Protein 6Y1H (pdb70)

Structure (mmCIF, N/CA/C/O backbone):
data_6Y1H
#
_entry.id   6Y1H
#
loop_
_atom_site.group_PDB
_atom_site.id
_atom_site.type_symbol
_atom_site.label_atom_id
_atom_site.label_alt_id
_atom_site.label_comp_id
_atom_site.label_asym_id
_atom_site.label_entity_id
_atom_site.label_seq_id
_atom_site.pdbx_PDB_ins_code
_atom_site.Cartn_x
_atom_site.Cartn_y
_atom_site.Cartn_z
_atom_site.occupancy
_atom_site.B_iso_or_equiv
_atom_site.auth_seq_id
_atom_site.auth_comp_id
_atom_site.auth_asym_id
_atom_site.auth_atom_id
_atom_site.pdbx_PDB_model_num
ATOM 1 N N . ASN A 1 1 ? 5.679 18.258 11.938 1.00 0.00 1 ASN A N 1
ATOM 2 C CA . ASN A 1 1 ? 5.909 19.644 11.440 1.00 0.00 1 ASN A CA 1
ATOM 3 C C . ASN A 1 1 ? 6.565 19.584 10.063 1.00 0.00 1 ASN A C 1
ATOM 4 O O . ASN A 1 1 ? 7.287 20.499 9.668 1.00 0.00 1 ASN A O 1
ATOM 17 N N . LEU A 1 2 ? 6.309 18.499 9.337 1.00 0.00 2 LEU A N 1
ATOM 18 C CA . LEU A 1 2 ? 6.880 18.328 8.006 1.00 0.00 2 LEU A CA 1
ATOM 19 C C . LEU A 1 2 ? 5.796 18.471 6.940 1.00 0.00 2 LEU A C 1
ATOM 20 O O . LEU A 1 2 ? 4.785 17.769 6.972 1.00 0.00 2 LEU A O 1
ATOM 36 N N . THR A 1 3 ? 6.013 19.387 6.001 1.00 0.00 3 THR A N 1
ATOM 37 C CA . THR A 1 3 ? 5.045 19.614 4.933 1.00 0.00 3 THR A CA 1
ATOM 38 C C . THR A 1 3 ? 5.729 19.556 3.571 1.00 0.00 3 THR A C 1
ATOM 39 O O . THR A 1 3 ? 6.944 19.729 3.468 1.00 0.00 3 THR A O 1
ATOM 50 N N . LYS A 1 4 ? 4.943 19.310 2.526 1.00 0.00 4 LYS A N 1
ATOM 51 C CA . LYS A 1 4 ? 5.488 19.230 1.175 1.00 0.00 4 LYS A CA 1
ATOM 52 C C . LYS A 1 4 ? 4.613 20.005 0.191 1.00 0.00 4 LYS A C 1
ATOM 53 O O . LYS A 1 4 ? 3.419 19.735 0.060 1.00 0.00 4 LYS A O 1
ATOM 72 N N . GLN A 1 5 ? 5.219 20.968 -0.501 1.00 0.00 5 GLN A N 1
ATOM 73 C CA . GLN A 1 5 ? 4.487 21.777 -1.475 1.00 0.00 5 GLN A CA 1
ATOM 74 C C . GLN A 1 5 ? 4.958 21.489 -2.905 1.00 0.00 5 GLN A C 1
ATOM 75 O O . GLN A 1 5 ? 4.351 21.954 -3.871 1.00 0.00 5 GLN A O 1
ATOM 89 N N . LYS A 1 6 ? 6.049 20.733 -3.033 1.00 0.00 6 LYS A N 1
ATOM 90 C CA . LYS A 1 6 ? 6.596 20.407 -4.349 1.00 0.00 6 LYS A CA 1
ATOM 91 C C . LYS A 1 6 ? 5.756 19.336 -5.040 1.00 0.00 6 LYS A C 1
ATOM 92 O O . LYS A 1 6 ? 4.906 18.701 -4.416 1.00 0.00 6 LYS A O 1
ATOM 111 N N . GLU A 1 7 ? 6.003 19.141 -6.334 1.00 0.00 7 GLU A N 1
ATOM 112 C CA . GLU A 1 7 ? 5.265 18.143 -7.104 1.00 0.00 7 GLU A CA 1
ATOM 113 C C . GLU A 1 7 ? 6.170 17.491 -8.151 1.00 0.00 7 GLU A C 1
ATOM 114 O O . GLU A 1 7 ? 7.213 18.039 -8.508 1.00 0.00 7 GLU A O 1
ATOM 126 N N . ALA A 1 8 ? 5.763 16.319 -8.636 1.00 0.00 8 ALA A N 1
ATOM 127 C CA . ALA A 1 8 ? 6.549 15.603 -9.639 1.00 0.00 8 ALA A CA 1
ATOM 128 C C . ALA A 1 8 ? 5.634 14.949 -10.673 1.00 0.00 8 ALA A C 1
ATOM 129 O O . ALA A 1 8 ? 4.516 14.542 -10.359 1.00 0.00 8 ALA A O 1
ATOM 136 N N . VAL A 1 9 ? 6.116 14.862 -11.910 1.00 0.00 9 VAL A N 1
ATOM 137 C CA . VAL A 1 9 ? 5.333 14.266 -12.989 1.00 0.00 9 VAL A CA 1
ATOM 138 C C . VAL A 1 9 ? 5.028 12.793 -12.716 1.00 0.00 9 VAL A C 1
ATOM 139 O O . VAL A 1 9 ? 3.896 12.345 -12.901 1.00 0.00 9 VAL A O 1
ATOM 152 N N . ASN A 1 10 ? 6.040 12.038 -12.291 1.00 0.00 10 ASN A N 1
ATOM 153 C CA . ASN A 1 10 ? 5.848 10.613 -12.019 1.00 0.00 10 ASN A CA 1
ATOM 154 C C . ASN A 1 10 ? 5.753 10.334 -10.532 1.00 0.00 10 ASN A C 1
ATOM 155 O O . ASN A 1 10 ? 4.683 10.028 -10.008 1.00 0.00 10 ASN A O 1
ATOM 166 N N . ASP A 1 11 ? 6.877 10.435 -9.871 1.00 0.00 11 ASP A N 1
ATOM 167 C CA . ASP A 1 11 ? 6.942 10.184 -8.433 1.00 0.00 11 ASP A CA 1
ATOM 168 C C . ASP A 1 11 ? 8.104 10.919 -7.797 1.00 0.00 11 ASP A C 1
ATOM 169 O O . ASP A 1 11 ? 8.887 11.586 -8.472 1.00 0.00 11 ASP A O 1
ATOM 178 N N . LYS A 1 12 ? 8.192 10.803 -6.483 1.00 0.00 12 LYS A N 1
ATOM 179 C CA . LYS A 1 12 ? 9.237 11.464 -5.733 1.00 0.00 12 LYS A CA 1
ATOM 180 C C . LYS A 1 12 ? 10.205 10.457 -5.114 1.00 0.00 12 LYS A C 1
ATOM 181 O O . LYS A 1 12 ? 11.377 10.766 -4.899 1.00 0.00 12 LYS A O 1
ATOM 200 N N . GLY A 1 13 ? 9.711 9.257 -4.824 1.00 0.00 13 GLY A N 1
ATOM 201 C CA . GLY A 1 13 ? 10.556 8.227 -4.225 1.00 0.00 13 GLY A CA 1
ATOM 202 C C . GLY A 1 13 ? 9.847 7.532 -3.073 1.00 0.00 13 GLY A C 1
ATOM 203 O O . GLY A 1 13 ? 8.682 7.183 -3.173 1.00 0.00 13 GLY A O 1
ATOM 207 N N . LYS A 1 14 ? 10.569 7.322 -1.982 1.00 0.00 14 LYS A N 1
ATOM 208 C CA . LYS A 1 14 ? 9.999 6.648 -0.822 1.00 0.00 14 LYS A CA 1
ATOM 209 C C . LYS A 1 14 ? 8.762 7.378 -0.301 1.00 0.00 14 LYS A C 1
ATOM 210 O O . LYS A 1 14 ? 7.912 6.775 0.351 1.00 0.00 14 LYS A O 1
ATOM 229 N N . ALA A 1 15 ? 8.659 8.668 -0.589 1.00 0.00 15 ALA A N 1
ATOM 230 C CA . ALA A 1 15 ? 7.504 9.436 -0.132 1.00 0.00 15 ALA A CA 1
ATOM 231 C C . ALA A 1 15 ? 6.282 9.125 -0.995 1.00 0.00 15 ALA A C 1
ATOM 232 O O . ALA A 1 15 ? 5.292 8.607 -0.519 1.00 0.00 15 ALA A O 1
ATOM 239 N N . ALA A 1 16 ? 6.376 9.437 -2.267 1.00 0.00 16 ALA A N 1
ATOM 240 C CA . ALA A 1 16 ? 5.281 9.180 -3.197 1.00 0.00 16 ALA A CA 1
ATOM 241 C C . ALA A 1 16 ? 4.994 7.692 -3.286 1.00 0.00 16 ALA A C 1
ATOM 242 O O . ALA A 1 16 ? 3.847 7.284 -3.369 1.00 0.00 16 ALA A O 1
ATOM 249 N N . VAL A 1 17 ? 6.053 6.895 -3.278 1.00 0.00 17 VAL A N 1
ATOM 250 C CA . VAL A 1 17 ? 5.872 5.449 -3.367 1.00 0.00 17 VAL A CA 1
ATOM 251 C C . VAL A 1 17 ? 5.038 4.966 -2.196 1.00 0.00 17 VAL A C 1
ATOM 252 O O . VAL A 1 17 ? 4.006 4.332 -2.372 1.00 0.00 17 VAL A O 1
ATOM 265 N N . VAL A 1 18 ? 5.499 5.252 -0.999 1.00 0.00 18 VAL A N 1
ATOM 266 C CA . VAL A 1 18 ? 4.788 4.824 0.187 1.00 0.00 18 VAL A CA 1
ATOM 267 C C . VAL A 1 18 ? 3.403 5.416 0.183 1.00 0.00 18 VAL A C 1
ATOM 268 O O . VAL A 1 18 ? 2.436 4.775 0.570 1.00 0.00 18 VAL A O 1
ATOM 281 N N . LYS A 1 19 ? 3.333 6.655 -0.235 1.00 0.00 19 LYS A N 1
ATOM 282 C CA . LYS A 1 19 ? 2.076 7.370 -0.276 1.00 0.00 19 LYS A CA 1
ATOM 283 C C . LYS A 1 19 ? 1.095 6.691 -1.216 1.00 0.00 19 LYS A C 1
ATOM 284 O O . LYS A 1 19 ? -0.090 6.597 -0.904 1.00 0.00 19 LYS A O 1
ATOM 303 N N . VAL A 1 20 ? 1.568 6.200 -2.363 1.00 0.00 20 VAL A N 1
ATOM 304 C CA . VAL A 1 20 ? 0.657 5.530 -3.269 1.00 0.00 20 VAL A CA 1
ATOM 305 C C . VAL A 1 20 ? 0.293 4.179 -2.718 1.00 0.00 20 VAL A C 1
ATOM 306 O O . VAL A 1 20 ? -0.812 3.718 -2.913 1.00 0.00 20 VAL A O 1
ATOM 319 N N . VAL A 1 21 ? 1.214 3.545 -2.004 1.00 0.00 21 VAL A N 1
ATOM 320 C CA . VAL A 1 21 ? 0.906 2.253 -1.425 1.00 0.00 21 VAL A CA 1
ATOM 321 C C . VAL A 1 21 ? -0.197 2.443 -0.370 1.00 0.00 21 VAL A C 1
ATOM 322 O O . VAL A 1 21 ? -1.208 1.753 -0.392 1.00 0.00 21 VAL A O 1
ATOM 335 N N . GLU A 1 22 ? 0.021 3.404 0.545 1.00 0.00 22 GLU A N 1
ATOM 336 C CA . GLU A 1 22 ? -0.959 3.700 1.613 1.00 0.00 22 GLU A CA 1
ATOM 337 C C . GLU A 1 22 ? -2.272 4.143 1.022 1.00 0.00 22 GLU A C 1
ATOM 338 O O . GLU A 1 22 ? -3.320 3.659 1.421 1.00 0.00 22 GLU A O 1
ATOM 350 N N . SER A 1 23 ? -2.231 5.094 0.106 1.00 0.00 23 SER A N 1
ATOM 351 C CA . SER A 1 23 ? -3.456 5.591 -0.469 1.00 0.00 23 SER A CA 1
ATOM 352 C C . SER A 1 23 ? -4.174 4.518 -1.289 1.00 0.00 23 SER A C 1
ATOM 353 O O . SER A 1 23 ? -5.397 4.376 -1.215 1.00 0.00 23 SER A O 1
ATOM 361 N N . GLN A 1 24 ? -3.404 3.766 -2.065 1.00 0.00 24 GLN A N 1
ATOM 362 C CA . GLN A 1 24 ? -3.960 2.704 -2.898 1.00 0.00 24 GLN A CA 1
ATOM 363 C C . GLN A 1 24 ? -4.623 1.654 -2.040 1.00 0.00 24 GLN A C 1
ATOM 364 O O . GLN A 1 24 ? -5.732 1.197 -2.320 1.00 0.00 24 GLN A O 1
ATOM 378 N N . ALA A 1 25 ? -3.933 1.295 -0.988 1.00 0.00 25 ALA A N 1
ATOM 379 C CA . ALA A 1 25 ? -4.432 0.315 -0.055 1.00 0.00 25 ALA A CA 1
ATOM 380 C C . ALA A 1 25 ? -5.610 0.858 0.717 1.00 0.00 25 ALA A C 1
ATOM 381 O O . ALA A 1 25 ? -6.576 0.172 0.955 1.00 0.00 25 ALA A O 1
ATOM 388 N N . GLU A 1 26 ? -5.487 2.088 1.120 1.00 0.00 26 GLU A N 1
ATOM 389 C CA . GLU A 1 26 ? -6.545 2.710 1.877 1.00 0.00 26 GLU A CA 1
ATOM 390 C C . GLU A 1 26 ? -7.851 2.377 1.208 1.00 0.00 26 GLU A C 1
ATOM 391 O O . GLU A 1 26 ? -8.834 2.039 1.868 1.00 0.00 26 GLU A O 1
ATOM 403 N N . LEU A 1 27 ? -7.859 2.436 -0.113 1.00 0.00 27 LEU A N 1
ATOM 404 C CA . LEU A 1 27 ? -9.054 2.089 -0.824 1.00 0.00 27 LEU A CA 1
ATOM 405 C C . LEU A 1 27 ? -9.301 0.660 -0.746 1.00 0.00 27 LEU A C 1
ATOM 406 O O . LEU A 1 27 ? -10.428 0.276 -0.710 1.00 0.00 27 LEU A O 1
ATOM 422 N N . TYR A 1 28 ? -8.268 -0.152 -0.756 1.00 0.00 28 TYR A N 1
ATOM 423 C CA . TYR A 1 28 ? -8.525 -1.544 -0.699 1.00 0.00 28 TYR A CA 1
ATOM 424 C C . TYR A 1 28 ? -9.669 -1.759 0.300 1.00 0.00 28 TYR A C 1
ATOM 425 O O . TYR A 1 28 ? -10.723 -2.157 -0.081 1.00 0.00 28 TYR A O 1
ATOM 443 N N . SER A 1 29 ? -9.524 -1.302 1.527 1.00 0.00 29 SER A N 1
ATOM 444 C CA . SER A 1 29 ? -10.646 -1.367 2.483 1.00 0.00 29 SER A CA 1
ATOM 445 C C . SER A 1 29 ? -11.894 -0.688 1.929 1.00 0.00 29 SER A C 1
ATOM 446 O O . SER A 1 29 ? -12.986 -1.235 2.037 1.00 0.00 29 SER A O 1
ATOM 454 N N . LEU A 1 30 ? -11.746 0.486 1.323 1.00 0.00 30 LEU A N 1
ATOM 455 C CA . LEU A 1 30 ? -12.913 1.149 0.762 1.00 0.00 30 LEU A CA 1
ATOM 456 C C . LEU A 1 30 ? -13.581 0.191 -0.209 1.00 0.00 30 LEU A C 1
ATOM 457 O O . LEU A 1 30 ? -14.664 -0.328 0.061 1.00 0.00 30 LEU A O 1
ATOM 473 N N . GLU A 1 31 ? -12.910 -0.076 -1.317 1.00 0.00 31 GLU A N 1
ATOM 474 C CA . GLU A 1 31 ? -13.428 -1.011 -2.286 1.00 0.00 31 GLU A CA 1
ATOM 475 C C . GLU A 1 31 ? -13.619 -2.392 -1.581 1.00 0.00 31 GLU A C 1
ATOM 476 O O . GLU A 1 31 ? -14.658 -2.613 -0.979 1.00 0.00 31 GLU A O 1
ATOM 488 N N . LYS A 1 32 ? -12.549 -3.237 -1.600 1.00 0.00 32 LYS A N 1
ATOM 489 C CA . LYS A 1 32 ? -12.494 -4.551 -0.851 1.00 0.00 32 LYS A CA 1
ATOM 490 C C . LYS A 1 32 ? -13.658 -4.688 0.128 1.00 0.00 32 LYS A C 1
ATOM 491 O O . LYS A 1 32 ? -14.427 -5.648 0.086 1.00 0.00 32 LYS A O 1
ATOM 510 N N . ASN A 1 33 ? -13.727 -3.675 1.036 1.00 0.00 33 ASN A N 1
ATOM 511 C CA . ASN A 1 33 ? -14.748 -3.578 2.096 1.00 0.00 33 ASN A CA 1
ATOM 512 C C . ASN A 1 33 ? -14.429 -4.478 3.289 1.00 0.00 33 ASN A C 1
ATOM 513 O O . ASN A 1 33 ? -15.334 -4.892 4.015 1.00 0.00 33 ASN A O 1
ATOM 524 N N . GLU A 1 34 ? -13.142 -4.783 3.505 1.00 0.00 34 GLU A N 1
ATOM 525 C CA . GLU A 1 34 ? -12.765 -5.634 4.628 1.00 0.00 34 GLU A CA 1
ATOM 526 C C . GLU A 1 34 ? -11.697 -4.961 5.495 1.00 0.00 34 GLU A C 1
ATOM 527 O O . GLU A 1 34 ? -12.012 -4.360 6.522 1.00 0.00 34 GLU A O 1
ATOM 539 N N . ASP A 1 35 ? -10.435 -5.074 5.075 1.00 0.00 35 ASP A N 1
ATOM 540 C CA . ASP A 1 35 ? -9.326 -4.483 5.824 1.00 0.00 35 ASP A CA 1
ATOM 541 C C . ASP A 1 35 ? -7.997 -4.668 5.054 1.00 0.00 35 ASP A C 1
ATOM 542 O O . ASP A 1 35 ? -7.918 -4.272 3.894 1.00 0.00 35 ASP A O 1
ATOM 551 N N . ALA A 1 36 ? -6.965 -5.254 5.732 1.00 0.00 36 ALA A N 1
ATOM 552 C CA . ALA A 1 36 ? -5.609 -5.464 5.175 1.00 0.00 36 ALA A CA 1
ATOM 553 C C . ALA A 1 36 ? -5.282 -4.527 4.052 1.00 0.00 36 ALA A C 1
ATOM 554 O O . ALA A 1 36 ? -5.830 -3.462 3.977 1.00 0.00 36 ALA A O 1
ATOM 561 N N . SER A 1 37 ? -4.346 -4.936 3.186 1.00 0.00 37 SER A N 1
ATOM 562 C CA . SER A 1 37 ? -3.963 -4.118 2.077 1.00 0.00 37 SER A CA 1
ATOM 563 C C . SER A 1 37 ? -2.740 -4.659 1.382 1.00 0.00 37 SER A C 1
ATOM 564 O O . SER A 1 37 ? -2.859 -5.320 0.394 1.00 0.00 37 SER A O 1
ATOM 572 N N . LEU A 1 38 ? -1.577 -4.385 1.951 1.00 0.00 38 LEU A N 1
ATOM 573 C CA . LEU A 1 38 ? -0.329 -4.836 1.372 1.00 0.00 38 LEU A CA 1
ATOM 574 C C . LEU A 1 38 ? -0.437 -6.178 0.730 1.00 0.00 38 LEU A C 1
ATOM 575 O O . LEU A 1 38 ? -0.481 -6.277 -0.485 1.00 0.00 38 LEU A O 1
ATOM 591 N N . ARG A 1 39 ? -0.419 -7.201 1.536 1.00 0.00 39 ARG A N 1
ATOM 592 C CA . ARG A 1 39 ? -0.431 -8.543 1.019 1.00 0.00 39 ARG A CA 1
ATOM 593 C C . ARG A 1 39 ? -1.458 -8.699 -0.056 1.00 0.00 39 ARG A C 1
ATOM 594 O O . ARG A 1 39 ? -1.279 -9.511 -0.939 1.00 0.00 39 ARG A O 1
ATOM 615 N N . LYS A 1 40 ? -2.543 -7.958 0.030 1.00 0.00 40 LYS A N 1
ATOM 616 C CA . LYS A 1 40 ? -3.596 -8.064 -0.954 1.00 0.00 40 LYS A CA 1
ATOM 617 C C . LYS A 1 40 ? -3.293 -7.265 -2.242 1.00 0.00 40 LYS A C 1
ATOM 618 O O . LYS A 1 40 ? -3.381 -7.805 -3.321 1.00 0.00 40 LYS A O 1
ATOM 637 N N . LEU A 1 41 ? -2.949 -5.979 -2.128 1.00 0.00 41 LEU A N 1
ATOM 638 C CA . LEU A 1 41 ? -2.637 -5.209 -3.331 1.00 0.00 41 LEU A CA 1
ATOM 639 C C . LEU A 1 41 ? -1.560 -6.004 -4.034 1.00 0.00 41 LEU A C 1
ATOM 640 O O . LEU A 1 41 ? -1.595 -6.207 -5.242 1.00 0.00 41 LEU A O 1
ATOM 656 N N . GLN A 1 42 ? -0.644 -6.518 -3.212 1.00 0.00 42 GLN A N 1
ATOM 657 C CA . GLN A 1 42 ? 0.427 -7.387 -3.652 1.00 0.00 42 GLN A CA 1
ATOM 658 C C . GLN A 1 42 ? -0.164 -8.668 -4.170 1.00 0.00 42 GLN A C 1
ATOM 659 O O . GLN A 1 42 ? 0.320 -9.268 -5.126 1.00 0.00 42 GLN A O 1
ATOM 673 N N . ALA A 1 43 ? -1.196 -9.098 -3.483 1.00 0.00 43 ALA A N 1
ATOM 674 C CA . ALA A 1 43 ? -1.838 -10.340 -3.855 1.00 0.00 43 ALA A CA 1
ATOM 675 C C . ALA A 1 43 ? -2.238 -10.240 -5.313 1.00 0.00 43 ALA A C 1
ATOM 676 O O . ALA A 1 43 ? -1.982 -11.130 -6.123 1.00 0.00 43 ALA A O 1
ATOM 683 N 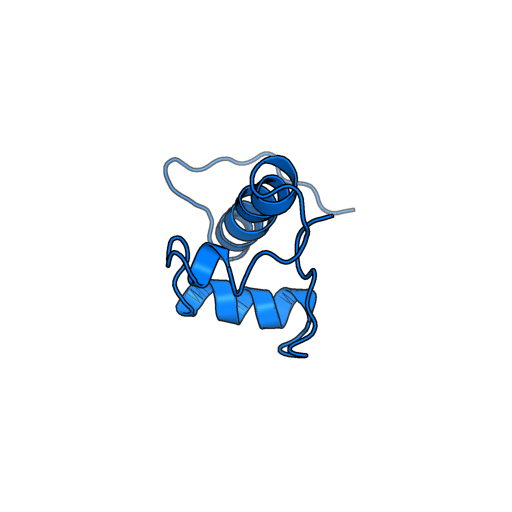N . ASP A 1 44 ? -2.815 -9.083 -5.631 1.00 0.00 44 ASP A N 1
ATOM 684 C CA . ASP A 1 44 ? -3.207 -8.747 -6.983 1.00 0.00 44 ASP A CA 1
ATOM 685 C C . ASP A 1 44 ? -1.959 -8.355 -7.753 1.00 0.00 44 ASP A C 1
ATOM 686 O O . ASP A 1 44 ? -1.904 -8.425 -8.981 1.00 0.00 44 ASP A O 1
ATOM 695 N N . GLY A 1 45 ? -0.939 -8.005 -6.982 1.00 0.00 45 GLY A N 1
ATOM 696 C CA . GLY A 1 45 ? 0.355 -7.667 -7.500 1.00 0.00 45 GLY A CA 1
ATOM 697 C C . GLY A 1 45 ? 0.517 -6.219 -7.931 1.00 0.00 45 GLY A C 1
ATOM 698 O O . GLY A 1 45 ? 1.594 -5.872 -8.415 1.00 0.00 45 GLY A O 1
ATOM 702 N N . ARG A 1 46 ? -0.499 -5.348 -7.738 1.00 0.00 46 ARG A N 1
ATOM 703 C CA . ARG A 1 46 ? -0.342 -3.928 -8.095 1.00 0.00 46 ARG A CA 1
ATOM 704 C C . ARG A 1 46 ? 1.039 -3.479 -7.707 1.00 0.00 46 ARG A C 1
ATOM 705 O O . ARG A 1 46 ? 1.873 -3.155 -8.551 1.00 0.00 46 ARG A O 1
ATOM 726 N N . ILE A 1 47 ? 1.289 -3.524 -6.402 1.00 0.00 47 ILE A N 1
ATOM 727 C CA . ILE A 1 47 ? 2.583 -3.187 -5.892 1.00 0.00 47 ILE A CA 1
ATOM 728 C C . ILE A 1 47 ? 3.295 -4.455 -5.570 1.00 0.00 47 ILE A C 1
ATOM 729 O O . ILE A 1 47 ? 2.875 -5.244 -4.726 1.00 0.00 47 ILE A O 1
ATOM 745 N N . THR A 1 48 ? 4.364 -4.672 -6.272 1.00 0.00 48 THR A N 1
ATOM 746 C CA . THR A 1 48 ? 5.122 -5.854 -6.074 1.00 0.00 48 THR A CA 1
ATOM 747 C C . THR A 1 48 ? 5.671 -5.828 -4.671 1.00 0.00 48 THR A C 1
ATOM 748 O O . THR A 1 48 ? 5.407 -4.892 -3.928 1.00 0.00 48 THR A O 1
ATOM 759 N N . GLU A 1 49 ? 6.407 -6.835 -4.290 1.00 0.00 49 GLU A N 1
ATOM 760 C CA . GLU A 1 49 ? 6.930 -6.871 -2.940 1.00 0.00 49 GLU A CA 1
ATOM 761 C C . GLU A 1 49 ? 8.141 -5.978 -2.799 1.00 0.00 49 GLU A C 1
ATOM 762 O O . GLU A 1 49 ? 8.740 -5.908 -1.744 1.00 0.00 49 GLU A O 1
ATOM 774 N N . GLU A 1 50 ? 8.513 -5.296 -3.855 1.00 0.00 50 GLU A N 1
ATOM 775 C CA . GLU A 1 50 ? 9.666 -4.428 -3.764 1.00 0.00 50 GLU A CA 1
ATOM 776 C C . GLU A 1 50 ? 9.356 -3.198 -2.909 1.00 0.00 50 GLU A C 1
ATOM 777 O O . GLU A 1 50 ? 10.077 -2.891 -1.953 1.00 0.00 50 GLU A O 1
ATOM 789 N N . GLN A 1 51 ? 8.265 -2.510 -3.232 1.00 0.00 51 GLN A N 1
ATOM 790 C CA . GLN A 1 51 ? 7.874 -1.350 -2.489 1.00 0.00 51 GLN A CA 1
ATOM 791 C C . GLN A 1 51 ? 6.996 -1.743 -1.350 1.00 0.00 51 GLN A C 1
ATOM 792 O O . GLN A 1 51 ? 7.051 -1.138 -0.289 1.00 0.00 51 GLN A O 1
ATOM 806 N N . ALA A 1 52 ? 6.156 -2.750 -1.569 1.00 0.00 52 ALA A N 1
ATOM 807 C CA . ALA A 1 52 ? 5.265 -3.194 -0.563 1.00 0.00 52 ALA A CA 1
ATOM 808 C C . ALA A 1 52 ? 5.998 -3.754 0.572 1.00 0.00 52 ALA A C 1
ATOM 809 O O . ALA A 1 52 ? 5.652 -3.498 1.708 1.00 0.00 52 ALA A O 1
ATOM 816 N N . LYS A 1 53 ? 7.025 -4.528 0.298 1.00 0.00 53 LYS A N 1
ATOM 817 C CA . LYS A 1 53 ? 7.749 -5.066 1.374 1.00 0.00 53 LYS A CA 1
ATOM 818 C C . LYS A 1 53 ? 8.387 -3.932 2.096 1.00 0.00 53 LYS A C 1
ATOM 819 O O . LYS A 1 53 ? 8.442 -3.906 3.324 1.00 0.00 53 LYS A O 1
ATOM 838 N N . ALA A 1 54 ? 8.844 -2.957 1.321 1.00 0.00 54 ALA A N 1
ATOM 839 C CA . ALA A 1 54 ? 9.439 -1.803 1.912 1.00 0.00 54 ALA A CA 1
ATOM 840 C C . ALA A 1 54 ? 8.406 -1.175 2.824 1.00 0.00 54 ALA A C 1
ATOM 841 O O . ALA A 1 54 ? 8.731 -0.714 3.909 1.00 0.00 54 ALA A O 1
ATOM 848 N N . TYR A 1 55 ? 7.146 -1.150 2.380 1.00 0.00 55 TYR A N 1
ATOM 849 C CA . TYR A 1 55 ? 6.121 -0.562 3.205 1.00 0.00 55 TYR A CA 1
ATOM 850 C C . TYR A 1 55 ? 5.842 -1.404 4.412 1.00 0.00 55 TYR A C 1
ATOM 851 O O . TYR A 1 55 ? 5.612 -0.889 5.487 1.00 0.00 55 TYR A O 1
ATOM 869 N N . LYS A 1 56 ? 5.863 -2.700 4.230 1.00 0.00 56 LYS A N 1
ATOM 870 C CA . LYS A 1 56 ? 5.626 -3.600 5.321 1.00 0.00 56 LYS A CA 1
ATOM 871 C C . LYS A 1 56 ? 6.597 -3.234 6.424 1.00 0.00 56 LYS A C 1
ATOM 872 O O . LYS A 1 56 ? 6.275 -3.267 7.608 1.00 0.00 56 LYS A O 1
ATOM 891 N N . GLU A 1 57 ? 7.779 -2.815 5.993 1.00 0.00 57 GLU A N 1
ATOM 892 C CA . GLU A 1 57 ? 8.811 -2.358 6.889 1.00 0.00 57 GLU A CA 1
ATOM 893 C C . GLU A 1 57 ? 8.472 -0.957 7.435 1.00 0.00 57 GLU A C 1
ATOM 894 O O . GLU A 1 57 ? 8.766 -0.618 8.575 1.00 0.00 57 GLU A O 1
ATOM 906 N N . TYR A 1 58 ? 7.843 -0.150 6.594 1.00 0.00 58 TYR A N 1
ATOM 907 C CA . TYR A 1 58 ? 7.472 1.200 6.997 1.00 0.00 58 TYR A CA 1
ATOM 908 C C . TYR A 1 58 ? 6.421 1.175 8.088 1.00 0.00 58 TYR A C 1
ATOM 909 O O . TYR A 1 58 ? 6.534 1.883 9.088 1.00 0.00 58 TYR A O 1
ATOM 927 N N . HIS A 1 59 ? 5.392 0.362 7.892 1.00 0.00 59 HIS A N 1
ATOM 928 C CA . HIS A 1 59 ? 4.324 0.270 8.882 1.00 0.00 59 HIS A CA 1
ATOM 929 C C . HIS A 1 59 ? 4.657 -0.695 10.001 1.00 0.00 59 HIS A C 1
ATOM 930 O O . HIS A 1 59 ? 4.910 -0.309 11.142 1.00 0.00 59 HIS A O 1
ATOM 945 N N . ASP A 1 60 ? 4.620 -1.962 9.638 1.00 0.00 60 ASP A N 1
ATOM 946 C CA . ASP A 1 60 ? 4.878 -3.046 10.560 1.00 0.00 60 ASP A CA 1
ATOM 947 C C . ASP A 1 60 ? 6.334 -3.158 10.909 1.00 0.00 60 ASP A C 1
ATOM 948 O O . ASP A 1 60 ? 6.674 -3.776 11.915 1.00 0.00 60 ASP A O 1
ATOM 957 N N . LYS A 1 61 ? 7.209 -2.683 10.016 1.00 0.00 61 LYS A N 1
ATOM 958 C CA . LYS A 1 61 ? 8.603 -2.887 10.230 1.00 0.00 61 LYS A CA 1
ATOM 959 C C . LYS A 1 61 ? 8.830 -4.373 10.097 1.00 0.00 61 LYS A C 1
ATOM 960 O O . LYS A 1 61 ? 9.505 -5.024 10.895 1.00 0.00 61 LYS A O 1
ATOM 979 N N . ASN A 1 62 ? 8.206 -4.881 9.041 1.00 0.00 62 ASN A N 1
ATOM 980 C CA . ASN A 1 62 ? 8.234 -6.267 8.677 1.00 0.00 62 ASN A CA 1
ATOM 981 C C . ASN A 1 62 ? 7.638 -7.136 9.781 1.00 0.00 62 ASN A C 1
ATOM 982 O O . ASN A 1 62 ? 7.986 -8.309 9.925 1.00 0.00 62 ASN A O 1
ATOM 993 N N . GLY A 1 63 ? 6.724 -6.551 10.541 1.00 0.00 63 GLY A N 1
ATOM 994 C CA . GLY A 1 63 ? 6.054 -7.266 11.623 1.00 0.00 63 GLY A CA 1
ATOM 995 C C . GLY A 1 63 ? 5.250 -8.443 11.076 1.00 0.00 63 GLY A C 1
ATOM 996 O O . GLY A 1 63 ? 5.209 -9.515 11.681 1.00 0.00 63 GLY A O 1
ATOM 1000 N N . GLY A 1 64 ? 4.605 -8.229 9.929 1.00 0.00 64 GLY A N 1
ATOM 1001 C CA . GLY A 1 64 ? 3.793 -9.273 9.309 1.00 0.00 64 GLY A CA 1
ATOM 1002 C C . GLY A 1 64 ? 2.320 -9.142 9.703 1.00 0.00 64 GLY A C 1
ATOM 1003 O O . GLY A 1 64 ? 1.469 -9.874 9.199 1.00 0.00 64 GLY A O 1
ATOM 1007 N N . ALA A 1 65 ? 2.025 -8.206 10.602 1.00 0.00 65 ALA A N 1
ATOM 1008 C CA . ALA A 1 65 ? 0.654 -7.990 11.047 1.00 0.00 65 ALA A CA 1
ATOM 1009 C C . ALA A 1 65 ? -0.219 -7.472 9.904 1.00 0.00 65 ALA A C 1
ATOM 1010 O O . ALA A 1 65 ? 0.264 -6.801 8.994 1.00 0.00 65 ALA A O 1
ATOM 1017 N N . ASN A 1 66 ? -1.507 -7.786 9.974 1.00 0.00 66 ASN A N 1
ATOM 1018 C CA . ASN A 1 66 ? -2.459 -7.352 8.955 1.00 0.00 66 ASN A CA 1
ATOM 1019 C C . ASN A 1 66 ? -2.860 -5.892 9.181 1.00 0.00 66 ASN A C 1
ATOM 1020 O O . ASN A 1 66 ? -2.334 -5.245 10.080 1.00 0.00 66 ASN A O 1
ATOM 1031 N N . ARG A 1 67 ? -3.774 -5.399 8.313 1.00 0.00 67 ARG A N 1
ATOM 1032 C CA . ARG A 1 67 ? -4.282 -4.001 8.338 1.00 0.00 67 ARG A CA 1
ATOM 1033 C C . ARG A 1 67 ? -3.363 -3.126 7.591 1.00 0.00 67 ARG A C 1
ATOM 1034 O O . ARG A 1 67 ? -3.762 -2.476 6.639 1.00 0.00 67 ARG A O 1
ATOM 1055 N N . LYS A 1 68 ? -2.129 -3.097 8.098 1.00 0.00 68 LYS A N 1
ATOM 1056 C CA . LYS A 1 68 ? -1.052 -2.275 7.578 1.00 0.00 68 LYS A CA 1
ATOM 1057 C C . LYS A 1 68 ? -1.540 -0.918 7.116 1.00 0.00 68 LYS A C 1
ATOM 1058 O O . LYS A 1 68 ? -1.298 0.076 7.802 1.00 0.00 68 LYS A O 1
ATOM 1077 N N . VAL A 1 69 ? -2.226 -0.846 5.977 1.00 0.00 69 VAL A N 1
ATOM 1078 C CA . VAL A 1 69 ? -2.701 0.419 5.531 1.00 0.00 69 VAL A CA 1
ATOM 1079 C C . VAL A 1 69 ? -4.098 0.351 5.062 1.00 0.00 69 VAL A C 1
ATOM 1080 O O . VAL A 1 69 ? -4.348 0.172 3.877 1.00 0.00 69 VAL A O 1
ATOM 1093 N N . ASN A 1 70 ? -5.022 0.487 5.982 1.00 0.00 70 ASN A N 1
ATOM 1094 C CA . ASN A 1 70 ? -6.397 0.417 5.609 1.00 0.00 70 ASN A CA 1
ATOM 1095 C C . ASN A 1 70 ? -7.288 0.589 6.815 1.00 0.00 70 ASN A C 1
ATOM 1096 O O . ASN A 1 70 ? -6.834 1.079 7.843 1.00 0.00 70 ASN A O 1
ATOM 1107 N N . ASP A 1 71 ? -8.561 0.207 6.691 1.00 0.00 71 ASP A N 1
ATOM 1108 C CA . ASP A 1 71 ? -9.481 0.363 7.802 1.00 0.00 71 ASP A CA 1
ATOM 1109 C C . ASP A 1 71 ? -10.874 -0.127 7.418 1.00 0.00 71 ASP A C 1
ATOM 1110 O O . ASP A 1 71 ? -11.769 0.698 7.330 1.00 0.00 71 ASP A O 1
ATOM 1120 N N . ASN A 1 1 ? 1.714 22.778 6.705 1.00 0.00 1 ASN A N 2
ATOM 1121 C CA . ASN A 1 1 ? 3.120 23.056 7.109 1.00 0.00 1 ASN A CA 2
ATOM 1122 C C . ASN A 1 1 ? 3.991 21.853 6.767 1.00 0.00 1 ASN A C 2
ATOM 1123 O O . ASN A 1 1 ? 3.561 20.705 6.893 1.00 0.00 1 ASN A O 2
ATOM 1136 N N . LEU A 1 2 ? 5.218 22.121 6.329 1.00 0.00 2 LEU A N 2
ATOM 1137 C CA . LEU A 1 2 ? 6.141 21.051 5.965 1.00 0.00 2 LEU A CA 2
ATOM 1138 C C . LEU A 1 2 ? 7.588 21.503 6.144 1.00 0.00 2 LEU A C 2
ATOM 1139 O O . LEU A 1 2 ? 7.851 22.662 6.466 1.00 0.00 2 LEU A O 2
ATOM 1155 N N . THR A 1 3 ? 8.522 20.578 5.934 1.00 0.00 3 THR A N 2
ATOM 1156 C CA . THR A 1 3 ? 9.940 20.892 6.075 1.00 0.00 3 THR A CA 2
ATOM 1157 C C . THR A 1 3 ? 10.707 20.460 4.828 1.00 0.00 3 THR A C 2
ATOM 1158 O O . THR A 1 3 ? 10.233 19.628 4.055 1.00 0.00 3 THR A O 2
ATOM 1169 N N . LYS A 1 4 ? 11.891 21.036 4.635 1.00 0.00 4 LYS A N 2
ATOM 1170 C CA . LYS A 1 4 ? 12.709 20.705 3.472 1.00 0.00 4 LYS A CA 2
ATOM 1171 C C . LYS A 1 4 ? 14.008 20.023 3.893 1.00 0.00 4 LYS A C 2
ATOM 1172 O O . LYS A 1 4 ? 14.768 20.553 4.705 1.00 0.00 4 LYS A O 2
ATOM 1191 N N . GLN A 1 5 ? 14.259 18.849 3.322 1.00 0.00 5 GLN A N 2
ATOM 1192 C CA . GLN A 1 5 ? 15.472 18.099 3.627 1.00 0.00 5 GLN A CA 2
ATOM 1193 C C . GLN A 1 5 ? 15.827 17.176 2.465 1.00 0.00 5 GLN A C 2
ATOM 1194 O O . GLN A 1 5 ? 14.963 16.806 1.672 1.00 0.00 5 GLN A O 2
ATOM 1208 N N . LYS A 1 6 ? 17.100 16.804 2.366 1.00 0.00 6 LYS A N 2
ATOM 1209 C CA . LYS A 1 6 ? 17.538 15.923 1.290 1.00 0.00 6 LYS A CA 2
ATOM 1210 C C . LYS A 1 6 ? 17.708 14.497 1.810 1.00 0.00 6 LYS A C 2
ATOM 1211 O O . LYS A 1 6 ? 18.567 14.229 2.649 1.00 0.00 6 LYS A O 2
ATOM 1230 N N . GLU A 1 7 ? 16.880 13.588 1.303 1.00 0.00 7 GLU A N 2
ATOM 1231 C CA . GLU A 1 7 ? 16.939 12.191 1.722 1.00 0.00 7 GLU A CA 2
ATOM 1232 C C . GLU A 1 7 ? 18.263 11.552 1.305 1.00 0.00 7 GLU A C 2
ATOM 1233 O O . GLU A 1 7 ? 18.842 10.765 2.052 1.00 0.00 7 GLU A O 2
ATOM 1245 N N . ALA A 1 8 ? 18.729 11.895 0.106 1.00 0.00 8 ALA A N 2
ATOM 1246 C CA . ALA A 1 8 ? 19.984 11.348 -0.410 1.00 0.00 8 ALA A CA 2
ATOM 1247 C C . ALA A 1 8 ? 19.879 9.837 -0.605 1.00 0.00 8 ALA A C 2
ATOM 1248 O O . ALA A 1 8 ? 20.837 9.100 -0.366 1.00 0.00 8 ALA A O 2
ATOM 1255 N N . VAL A 1 9 ? 18.711 9.385 -1.046 1.00 0.00 9 VAL A N 2
ATOM 1256 C CA . VAL A 1 9 ? 18.481 7.961 -1.277 1.00 0.00 9 VAL A CA 2
ATOM 1257 C C . VAL A 1 9 ? 17.812 7.748 -2.633 1.00 0.00 9 VAL A C 2
ATOM 1258 O O . VAL A 1 9 ? 17.258 8.680 -3.214 1.00 0.00 9 VAL A O 2
ATOM 1271 N N . ASN A 1 10 ? 17.865 6.515 -3.135 1.00 0.00 10 ASN A N 2
ATOM 1272 C CA . ASN A 1 10 ? 17.255 6.208 -4.427 1.00 0.00 10 ASN A CA 2
ATOM 1273 C C . ASN A 1 10 ? 15.736 6.088 -4.302 1.00 0.00 10 ASN A C 2
ATOM 1274 O O . ASN A 1 10 ? 15.038 5.856 -5.289 1.00 0.00 10 ASN A O 2
ATOM 1285 N N . ASP A 1 11 ? 15.235 6.263 -3.089 1.00 0.00 11 ASP A N 2
ATOM 1286 C CA . ASP A 1 11 ? 13.801 6.191 -2.837 1.00 0.00 11 ASP A CA 2
ATOM 1287 C C . ASP A 1 11 ? 13.224 7.581 -2.709 1.00 0.00 11 ASP A C 2
ATOM 1288 O O . ASP A 1 11 ? 13.871 8.493 -2.196 1.00 0.00 11 ASP A O 2
ATOM 1297 N N . LYS A 1 12 ? 12.009 7.741 -3.188 1.00 0.00 12 LYS A N 2
ATOM 1298 C CA . LYS A 1 12 ? 11.353 9.025 -3.134 1.00 0.00 12 LYS A CA 2
ATOM 1299 C C . LYS A 1 12 ? 11.180 9.472 -1.687 1.00 0.00 12 LYS A C 2
ATOM 1300 O O . LYS A 1 12 ? 11.338 10.652 -1.373 1.00 0.00 12 LYS A O 2
ATOM 1319 N N . GLY A 1 13 ? 10.855 8.528 -0.806 1.00 0.00 13 GLY A N 2
ATOM 1320 C CA . GLY A 1 13 ? 10.668 8.853 0.592 1.00 0.00 13 GLY A CA 2
ATOM 1321 C C . GLY A 1 13 ? 10.069 7.690 1.345 1.00 0.00 13 GLY A C 2
ATOM 1322 O O . GLY A 1 13 ? 9.512 6.773 0.741 1.00 0.00 13 GLY A O 2
ATOM 1326 N N . LYS A 1 14 ? 10.142 7.736 2.670 1.00 0.00 14 LYS A N 2
ATOM 1327 C CA . LYS A 1 14 ? 9.550 6.681 3.451 1.00 0.00 14 LYS A CA 2
ATOM 1328 C C . LYS A 1 14 ? 8.065 6.738 3.217 1.00 0.00 14 LYS A C 2
ATOM 1329 O O . LYS A 1 14 ? 7.486 5.813 2.655 1.00 0.00 14 LYS A O 2
ATOM 1348 N N . ALA A 1 15 ? 7.454 7.852 3.623 1.00 0.00 15 ALA A N 2
ATOM 1349 C CA . ALA A 1 15 ? 6.034 8.044 3.406 1.00 0.00 15 ALA A CA 2
ATOM 1350 C C . ALA A 1 15 ? 5.775 7.932 1.902 1.00 0.00 15 ALA A C 2
ATOM 1351 O O . ALA A 1 15 ? 5.718 6.850 1.410 1.00 0.00 15 ALA A O 2
ATOM 1358 N N . ALA A 1 16 ? 5.668 9.073 1.192 1.00 0.00 16 ALA A N 2
ATOM 1359 C CA . ALA A 1 16 ? 5.464 9.110 -0.282 1.00 0.00 16 ALA A CA 2
ATOM 1360 C C . ALA A 1 16 ? 5.256 7.734 -0.911 1.00 0.00 16 ALA A C 2
ATOM 1361 O O . ALA A 1 16 ? 4.141 7.386 -1.284 1.00 0.00 16 ALA A O 2
ATOM 1368 N N . VAL A 1 17 ? 6.332 6.967 -1.065 1.00 0.00 17 VAL A N 2
ATOM 1369 C CA . VAL A 1 17 ? 6.205 5.660 -1.692 1.00 0.00 17 VAL A CA 2
ATOM 1370 C C . VAL A 1 17 ? 5.230 4.791 -0.908 1.00 0.00 17 VAL A C 2
ATOM 1371 O O . VAL A 1 17 ? 4.288 4.244 -1.455 1.00 0.00 17 VAL A O 2
ATOM 1384 N N . VAL A 1 18 ? 5.425 4.711 0.376 1.00 0.00 18 VAL A N 2
ATOM 1385 C CA . VAL A 1 18 ? 4.524 3.971 1.216 1.00 0.00 18 VAL A CA 2
ATOM 1386 C C . VAL A 1 18 ? 3.153 4.616 1.111 1.00 0.00 18 VAL A C 2
ATOM 1387 O O . VAL A 1 18 ? 2.132 3.955 1.126 1.00 0.00 18 VAL A O 2
ATOM 1400 N N . LYS A 1 19 ? 3.177 5.935 1.038 1.00 0.00 19 LYS A N 2
ATOM 1401 C CA . LYS A 1 19 ? 1.965 6.719 0.969 1.00 0.00 19 LYS A CA 2
ATOM 1402 C C . LYS A 1 19 ? 1.111 6.337 -0.231 1.00 0.00 19 LYS A C 2
ATOM 1403 O O . LYS A 1 19 ? -0.106 6.229 -0.104 1.00 0.00 19 LYS A O 2
ATOM 1422 N N . VAL A 1 20 ? 1.720 6.119 -1.393 1.00 0.00 20 VAL A N 2
ATOM 1423 C CA . VAL A 1 20 ? 0.924 5.738 -2.546 1.00 0.00 20 VAL A CA 2
ATOM 1424 C C . VAL A 1 20 ? 0.324 4.364 -2.328 1.00 0.00 20 VAL A C 2
ATOM 1425 O O . VAL A 1 20 ? -0.728 4.050 -2.875 1.00 0.00 20 VAL A O 2
ATOM 1438 N N . VAL A 1 21 ? 0.982 3.546 -1.511 1.00 0.00 21 VAL A N 2
ATOM 1439 C CA . VAL A 1 21 ? 0.446 2.213 -1.241 1.00 0.00 21 VAL A CA 2
ATOM 1440 C C . VAL A 1 21 ? -0.671 2.322 -0.201 1.00 0.00 21 VAL A C 2
ATOM 1441 O O . VAL A 1 21 ? -1.702 1.673 -0.332 1.00 0.00 21 VAL A O 2
ATOM 1454 N N . GLU A 1 22 ? -0.487 3.195 0.801 1.00 0.00 22 GLU A N 2
ATOM 1455 C CA . GLU A 1 22 ? -1.517 3.417 1.805 1.00 0.00 22 GLU A CA 2
ATOM 1456 C C . GLU A 1 22 ? -2.715 3.942 1.089 1.00 0.00 22 GLU A C 2
ATOM 1457 O O . GLU A 1 22 ? -3.841 3.604 1.408 1.00 0.00 22 GLU A O 2
ATOM 1469 N N . SER A 1 23 ? -2.448 4.785 0.111 1.00 0.00 23 SER A N 2
ATOM 1470 C CA . SER A 1 23 ? -3.489 5.380 -0.674 1.00 0.00 23 SER A CA 2
ATOM 1471 C C . SER A 1 23 ? -3.952 4.460 -1.828 1.00 0.00 23 SER A C 2
ATOM 1472 O O . SER A 1 23 ? -5.038 4.670 -2.400 1.00 0.00 23 SER A O 2
ATOM 1480 N N . GLN A 1 24 ? -3.220 3.360 -2.072 1.00 0.00 24 GLN A N 2
ATOM 1481 C CA . GLN A 1 24 ? -3.660 2.387 -3.070 1.00 0.00 24 GLN A CA 2
ATOM 1482 C C . GLN A 1 24 ? -4.675 1.480 -2.432 1.00 0.00 24 GLN A C 2
ATOM 1483 O O . GLN A 1 24 ? -5.802 1.256 -2.904 1.00 0.00 24 GLN A O 2
ATOM 1497 N N . ALA A 1 25 ? -4.233 0.995 -1.313 1.00 0.00 25 ALA A N 2
ATOM 1498 C CA . ALA A 1 25 ? -5.001 0.131 -0.510 1.00 0.00 25 ALA A CA 2
ATOM 1499 C C . ALA A 1 25 ? -6.131 0.886 0.134 1.00 0.00 25 ALA A C 2
ATOM 1500 O O . ALA A 1 25 ? -7.204 0.367 0.292 1.00 0.00 25 ALA A O 2
ATOM 1507 N N . GLU A 1 26 ? -5.861 2.118 0.517 1.00 0.00 26 GLU A N 2
ATOM 1508 C CA . GLU A 1 26 ? -6.884 2.919 1.159 1.00 0.00 26 GLU A CA 2
ATOM 1509 C C . GLU A 1 26 ? -8.142 2.804 0.374 1.00 0.00 26 GLU A C 2
ATOM 1510 O O . GLU A 1 26 ? -9.206 2.544 0.934 1.00 0.00 26 GLU A O 2
ATOM 1522 N N . LEU A 1 27 ? -8.047 2.965 -0.938 1.00 0.00 27 LEU A N 2
ATOM 1523 C CA . LEU A 1 27 ? -9.252 2.825 -1.705 1.00 0.00 27 LEU A CA 2
ATOM 1524 C C . LEU A 1 27 ? -9.799 1.491 -1.523 1.00 0.00 27 LEU A C 2
ATOM 1525 O O . LEU A 1 27 ? -10.960 1.335 -1.589 1.00 0.00 27 LEU A O 2
ATOM 1541 N N . TYR A 1 28 ? -8.975 0.503 -1.359 1.00 0.00 28 TYR A N 2
ATOM 1542 C CA . TYR A 1 28 ? -9.526 -0.816 -1.237 1.00 0.00 28 TYR A CA 2
ATOM 1543 C C . TYR A 1 28 ? -10.644 -0.807 -0.202 1.00 0.00 28 TYR A C 2
ATOM 1544 O O . TYR A 1 28 ? -11.742 -1.286 -0.438 1.00 0.00 28 TYR A O 2
ATOM 1562 N N . SER A 1 29 ? -10.391 -0.169 0.882 1.00 0.00 29 SER A N 2
ATOM 1563 C CA . SER A 1 29 ? -11.404 -0.015 1.914 1.00 0.00 29 SER A CA 2
ATOM 1564 C C . SER A 1 29 ? -12.621 0.691 1.326 1.00 0.00 29 SER A C 2
ATOM 1565 O O . SER A 1 29 ? -13.761 0.315 1.600 1.00 0.00 29 SER A O 2
ATOM 1573 N N . LEU A 1 30 ? -12.369 1.684 0.474 1.00 0.00 30 LEU A N 2
ATOM 1574 C CA . LEU A 1 30 ? -13.457 2.389 -0.189 1.00 0.00 30 LEU A CA 2
ATOM 1575 C C . LEU A 1 30 ? -14.197 1.422 -1.131 1.00 0.00 30 LEU A C 2
ATOM 1576 O O . LEU A 1 30 ? -15.409 1.229 -1.033 1.00 0.00 30 LEU A O 2
ATOM 1592 N N . GLU A 1 31 ? -13.423 0.811 -2.006 1.00 0.00 31 GLU A N 2
ATOM 1593 C CA . GLU A 1 31 ? -13.906 -0.158 -2.954 1.00 0.00 31 GLU A CA 2
ATOM 1594 C C . GLU A 1 31 ? -13.984 -1.551 -2.262 1.00 0.00 31 GLU A C 2
ATOM 1595 O O . GLU A 1 31 ? -14.931 -1.826 -1.534 1.00 0.00 31 GLU A O 2
ATOM 1607 N N . LYS A 1 32 ? -12.924 -2.350 -2.471 1.00 0.00 32 LYS A N 2
ATOM 1608 C CA . LYS A 1 32 ? -12.678 -3.683 -1.855 1.00 0.00 32 LYS A CA 2
ATOM 1609 C C . LYS A 1 32 ? -13.566 -4.028 -0.652 1.00 0.00 32 LYS A C 2
ATOM 1610 O O . LYS A 1 32 ? -13.944 -5.184 -0.472 1.00 0.00 32 LYS A O 2
ATOM 1629 N N . ASN A 1 33 ? -13.822 -3.009 0.188 1.00 0.00 33 ASN A N 2
ATOM 1630 C CA . ASN A 1 33 ? -14.597 -3.144 1.429 1.00 0.00 33 ASN A CA 2
ATOM 1631 C C . ASN A 1 33 ? -13.696 -3.627 2.566 1.00 0.00 33 ASN A C 2
ATOM 1632 O O . ASN A 1 33 ? -13.392 -2.852 3.473 1.00 0.00 33 ASN A O 2
ATOM 1643 N N . GLU A 1 34 ? -13.259 -4.881 2.538 1.00 0.00 34 GLU A N 2
ATOM 1644 C CA . GLU A 1 34 ? -12.399 -5.372 3.598 1.00 0.00 34 GLU A CA 2
ATOM 1645 C C . GLU A 1 34 ? -11.320 -6.283 3.040 1.00 0.00 34 GLU A C 2
ATOM 1646 O O . GLU A 1 34 ? -11.578 -7.442 2.713 1.00 0.00 34 GLU A O 2
ATOM 1658 N N . ASP A 1 35 ? -10.110 -5.756 2.942 1.00 0.00 35 ASP A N 2
ATOM 1659 C CA . ASP A 1 35 ? -8.990 -6.536 2.434 1.00 0.00 35 ASP A CA 2
ATOM 1660 C C . ASP A 1 35 ? -7.663 -6.101 3.074 1.00 0.00 35 ASP A C 2
ATOM 1661 O O . ASP A 1 35 ? -6.611 -6.671 2.783 1.00 0.00 35 ASP A O 2
ATOM 1670 N N . ALA A 1 36 ? -7.742 -5.089 3.938 1.00 0.00 36 ALA A N 2
ATOM 1671 C CA . ALA A 1 36 ? -6.588 -4.539 4.649 1.00 0.00 36 ALA A CA 2
ATOM 1672 C C . ALA A 1 36 ? -5.479 -5.516 4.868 1.00 0.00 36 ALA A C 2
ATOM 1673 O O . ALA A 1 36 ? -5.603 -6.442 5.670 1.00 0.00 36 ALA A O 2
ATOM 1680 N N . SER A 1 37 ? -4.378 -5.248 4.154 1.00 0.00 37 SER A N 2
ATOM 1681 C CA . SER A 1 37 ? -3.168 -6.029 4.241 1.00 0.00 37 SER A CA 2
ATOM 1682 C C . SER A 1 37 ? -2.314 -5.822 3.013 1.00 0.00 37 SER A C 2
ATOM 1683 O O . SER A 1 37 ? -2.581 -6.385 1.952 1.00 0.00 37 SER A O 2
ATOM 1691 N N . LEU A 1 38 ? -1.264 -5.037 3.172 1.00 0.00 38 LEU A N 2
ATOM 1692 C CA . LEU A 1 38 ? -0.344 -4.784 2.097 1.00 0.00 38 LEU A CA 2
ATOM 1693 C C . LEU A 1 38 ? 0.376 -6.056 1.776 1.00 0.00 38 LEU A C 2
ATOM 1694 O O . LEU A 1 38 ? 1.022 -6.166 0.761 1.00 0.00 38 LEU A O 2
ATOM 1710 N N . ARG A 1 39 ? 0.233 -7.017 2.661 1.00 0.00 39 ARG A N 2
ATOM 1711 C CA . ARG A 1 39 ? 0.843 -8.286 2.500 1.00 0.00 39 ARG A CA 2
ATOM 1712 C C . ARG A 1 39 ? 0.045 -9.110 1.533 1.00 0.00 39 ARG A C 2
ATOM 1713 O O . ARG A 1 39 ? 0.594 -9.786 0.673 1.00 0.00 39 ARG A O 2
ATOM 1734 N N . LYS A 1 40 ? -1.251 -9.093 1.738 1.00 0.00 40 LYS A N 2
ATOM 1735 C CA . LYS A 1 40 ? -2.174 -9.874 0.947 1.00 0.00 40 LYS A CA 2
ATOM 1736 C C . LYS A 1 40 ? -2.523 -9.246 -0.379 1.00 0.00 40 LYS A C 2
ATOM 1737 O O . LYS A 1 40 ? -2.452 -9.912 -1.405 1.00 0.00 40 LYS A O 2
ATOM 1756 N N . LEU A 1 41 ? -2.917 -7.974 -0.389 1.00 0.00 41 LEU A N 2
ATOM 1757 C CA . LEU A 1 41 ? -3.245 -7.377 -1.650 1.00 0.00 41 LEU A CA 2
ATOM 1758 C C . LEU A 1 41 ? -2.036 -7.582 -2.517 1.00 0.00 41 LEU A C 2
ATOM 1759 O O . LEU A 1 41 ? -2.140 -7.996 -3.670 1.00 0.00 41 LEU A O 2
ATOM 1775 N N . GLN A 1 42 ? -0.873 -7.331 -1.935 1.00 0.00 42 GLN A N 2
ATOM 1776 C CA . GLN A 1 42 ? 0.325 -7.521 -2.601 1.00 0.00 42 GLN A CA 2
ATOM 1777 C C . GLN A 1 42 ? 0.529 -8.999 -2.847 1.00 0.00 42 GLN A C 2
ATOM 1778 O O . GLN A 1 42 ? 1.082 -9.384 -3.864 1.00 0.00 42 GLN A O 2
ATOM 1792 N N . ALA A 1 43 ? 0.112 -9.849 -1.905 1.00 0.00 43 ALA A N 2
ATOM 1793 C CA . ALA A 1 43 ? 0.301 -11.264 -2.089 1.00 0.00 43 ALA A CA 2
ATOM 1794 C C . ALA A 1 43 ? -0.141 -11.646 -3.490 1.00 0.00 43 ALA A C 2
ATOM 1795 O O . ALA A 1 43 ? 0.480 -12.471 -4.161 1.00 0.00 43 ALA A O 2
ATOM 1802 N N . ASP A 1 44 ? -1.214 -10.984 -3.933 1.00 0.00 44 ASP A N 2
ATOM 1803 C CA . ASP A 1 44 ? -1.740 -11.192 -5.274 1.00 0.00 44 ASP A CA 2
ATOM 1804 C C . ASP A 1 44 ? -0.706 -10.729 -6.294 1.00 0.00 44 ASP A C 2
ATOM 1805 O O . ASP A 1 44 ? -0.448 -11.409 -7.288 1.00 0.00 44 ASP A O 2
ATOM 1814 N N . GLY A 1 45 ? -0.097 -9.567 -6.023 1.00 0.00 45 GLY A N 2
ATOM 1815 C CA . GLY A 1 45 ? 0.928 -9.029 -6.907 1.00 0.00 45 GLY A CA 2
ATOM 1816 C C . GLY A 1 45 ? 0.512 -7.681 -7.550 1.00 0.00 45 GLY A C 2
ATOM 1817 O O . GLY A 1 45 ? 1.211 -7.150 -8.414 1.00 0.00 45 GLY A O 2
ATOM 1821 N N . ARG A 1 46 ? -0.584 -7.115 -7.058 1.00 0.00 46 ARG A N 2
ATOM 1822 C CA . ARG A 1 46 ? -1.087 -5.812 -7.479 1.00 0.00 46 ARG A CA 2
ATOM 1823 C C . ARG A 1 46 ? 0.035 -4.764 -7.493 1.00 0.00 46 ARG A C 2
ATOM 1824 O O . ARG A 1 46 ? 0.219 -3.991 -8.434 1.00 0.00 46 ARG A O 2
ATOM 1845 N N . ILE A 1 47 ? 0.715 -4.760 -6.358 1.00 0.00 47 ILE A N 2
ATOM 1846 C CA . ILE A 1 47 ? 1.801 -3.819 -6.063 1.00 0.00 47 ILE A CA 2
ATOM 1847 C C . ILE A 1 47 ? 3.136 -4.488 -5.942 1.00 0.00 47 ILE A C 2
ATOM 1848 O O . ILE A 1 47 ? 3.992 -3.987 -5.239 1.00 0.00 47 ILE A O 2
ATOM 1864 N N . THR A 1 48 ? 3.304 -5.611 -6.633 1.00 0.00 48 THR A N 2
ATOM 1865 C CA . THR A 1 48 ? 4.543 -6.400 -6.582 1.00 0.00 48 THR A CA 2
ATOM 1866 C C . THR A 1 48 ? 5.268 -6.308 -5.211 1.00 0.00 48 THR A C 2
ATOM 1867 O O . THR A 1 48 ? 4.853 -5.612 -4.296 1.00 0.00 48 THR A O 2
ATOM 1878 N N . GLU A 1 49 ? 6.315 -7.076 -5.039 1.00 0.00 49 GLU A N 2
ATOM 1879 C CA . GLU A 1 49 ? 7.004 -7.070 -3.757 1.00 0.00 49 GLU A CA 2
ATOM 1880 C C . GLU A 1 49 ? 7.971 -5.901 -3.624 1.00 0.00 49 GLU A C 2
ATOM 1881 O O . GLU A 1 49 ? 8.425 -5.597 -2.529 1.00 0.00 49 GLU A O 2
ATOM 1893 N N . GLU A 1 50 ? 8.313 -5.277 -4.737 1.00 0.00 50 GLU A N 2
ATOM 1894 C CA . GLU A 1 50 ? 9.265 -4.168 -4.704 1.00 0.00 50 GLU A CA 2
ATOM 1895 C C . GLU A 1 50 ? 8.741 -2.950 -3.925 1.00 0.00 50 GLU A C 2
ATOM 1896 O O . GLU A 1 50 ? 9.443 -2.404 -3.068 1.00 0.00 50 GLU A O 2
ATOM 1908 N N . GLN A 1 51 ? 7.524 -2.504 -4.228 1.00 0.00 51 GLN A N 2
ATOM 1909 C CA . GLN A 1 51 ? 6.988 -1.350 -3.564 1.00 0.00 51 GLN A CA 2
ATOM 1910 C C . GLN A 1 51 ? 6.394 -1.760 -2.258 1.00 0.00 51 GLN A C 2
ATOM 1911 O O . GLN A 1 51 ? 6.316 -0.972 -1.324 1.00 0.00 51 GLN A O 2
ATOM 1925 N N . ALA A 1 52 ? 6.025 -3.022 -2.152 1.00 0.00 52 ALA A N 2
ATOM 1926 C CA . ALA A 1 52 ? 5.532 -3.496 -0.920 1.00 0.00 52 ALA A CA 2
ATOM 1927 C C . ALA A 1 52 ? 6.704 -3.595 -0.004 1.00 0.00 52 ALA A C 2
ATOM 1928 O O . ALA A 1 52 ? 6.577 -3.445 1.197 1.00 0.00 52 ALA A O 2
ATOM 1935 N N . LYS A 1 53 ? 7.886 -3.777 -0.615 1.00 0.00 53 LYS A N 2
ATOM 1936 C CA . LYS A 1 53 ? 9.097 -3.800 0.139 1.00 0.00 53 LYS A CA 2
ATOM 1937 C C . LYS A 1 53 ? 9.308 -2.427 0.672 1.00 0.00 53 LYS A C 2
ATOM 1938 O O . LYS A 1 53 ? 9.872 -2.246 1.728 1.00 0.00 53 LYS A O 2
ATOM 1957 N N . ALA A 1 54 ? 8.774 -1.454 -0.050 1.00 0.00 54 ALA A N 2
ATOM 1958 C CA . ALA A 1 54 ? 8.828 -0.106 0.415 1.00 0.00 54 ALA A CA 2
ATOM 1959 C C . ALA A 1 54 ? 8.043 -0.079 1.718 1.00 0.00 54 ALA A C 2
ATOM 1960 O O . ALA A 1 54 ? 8.388 0.637 2.640 1.00 0.00 54 ALA A O 2
ATOM 1967 N N . TYR A 1 55 ? 6.960 -0.885 1.779 1.00 0.00 55 TYR A N 2
ATOM 1968 C CA . TYR A 1 55 ? 6.157 -0.946 3.004 1.00 0.00 55 TYR A CA 2
ATOM 1969 C C . TYR A 1 55 ? 6.858 -1.784 4.062 1.00 0.00 55 TYR A C 2
ATOM 1970 O O . TYR A 1 55 ? 6.877 -1.436 5.234 1.00 0.00 55 TYR A O 2
ATOM 1988 N N . LYS A 1 56 ? 7.506 -2.858 3.630 1.00 0.00 56 LYS A N 2
ATOM 1989 C CA . LYS A 1 56 ? 8.283 -3.668 4.544 1.00 0.00 56 LYS A CA 2
ATOM 1990 C C . LYS A 1 56 ? 9.506 -2.824 4.967 1.00 0.00 56 LYS A C 2
ATOM 1991 O O . LYS A 1 56 ? 10.161 -3.094 5.960 1.00 0.00 56 LYS A O 2
ATOM 2010 N N . GLU A 1 57 ? 9.671 -1.716 4.232 1.00 0.00 57 GLU A N 2
ATOM 2011 C CA . GLU A 1 57 ? 10.652 -0.715 4.548 1.00 0.00 57 GLU A CA 2
ATOM 2012 C C . GLU A 1 57 ? 9.942 0.275 5.453 1.00 0.00 57 GLU A C 2
ATOM 2013 O O . GLU A 1 57 ? 10.513 0.830 6.337 1.00 0.00 57 GLU A O 2
ATOM 2025 N N . TYR A 1 58 ? 8.642 0.461 5.234 1.00 0.00 58 TYR A N 2
ATOM 2026 C CA . TYR A 1 58 ? 7.903 1.360 6.084 1.00 0.00 58 TYR A CA 2
ATOM 2027 C C . TYR A 1 58 ? 8.145 0.867 7.502 1.00 0.00 58 TYR A C 2
ATOM 2028 O O . TYR A 1 58 ? 8.425 1.641 8.411 1.00 0.00 58 TYR A O 2
ATOM 2046 N N . HIS A 1 59 ? 8.051 -0.457 7.654 1.00 0.00 59 HIS A N 2
ATOM 2047 C CA . HIS A 1 59 ? 8.275 -1.125 8.939 1.00 0.00 59 HIS A CA 2
ATOM 2048 C C . HIS A 1 59 ? 9.760 -1.310 9.290 1.00 0.00 59 HIS A C 2
ATOM 2049 O O . HIS A 1 59 ? 10.192 -0.929 10.378 1.00 0.00 59 HIS A O 2
ATOM 2064 N N . ASP A 1 60 ? 10.523 -1.935 8.391 1.00 0.00 60 ASP A N 2
ATOM 2065 C CA . ASP A 1 60 ? 11.927 -2.202 8.659 1.00 0.00 60 ASP A CA 2
ATOM 2066 C C . ASP A 1 60 ? 12.634 -0.920 8.879 1.00 0.00 60 ASP A C 2
ATOM 2067 O O . ASP A 1 60 ? 13.475 -0.803 9.772 1.00 0.00 60 ASP A O 2
ATOM 2076 N N . LYS A 1 61 ? 12.303 0.055 8.071 1.00 0.00 61 LYS A N 2
ATOM 2077 C CA . LYS A 1 61 ? 12.930 1.311 8.221 1.00 0.00 61 LYS A CA 2
ATOM 2078 C C . LYS A 1 61 ? 12.452 1.977 9.455 1.00 0.00 61 LYS A C 2
ATOM 2079 O O . LYS A 1 61 ? 13.224 2.201 10.389 1.00 0.00 61 LYS A O 2
ATOM 2098 N N . ASN A 1 62 ? 11.183 2.305 9.473 1.00 0.00 62 ASN A N 2
ATOM 2099 C CA . ASN A 1 62 ? 10.655 2.955 10.618 1.00 0.00 62 ASN A CA 2
ATOM 2100 C C . ASN A 1 62 ? 9.145 3.123 10.553 1.00 0.00 62 ASN A C 2
ATOM 2101 O O . ASN A 1 62 ? 8.618 4.129 10.074 1.00 0.00 62 ASN A O 2
ATOM 2112 N N . GLY A 1 63 ? 8.462 2.105 11.053 1.00 0.00 63 GLY A N 2
ATOM 2113 C CA . GLY A 1 63 ? 6.990 2.099 11.085 1.00 0.00 63 GLY A CA 2
ATOM 2114 C C . GLY A 1 63 ? 6.448 0.671 11.144 1.00 0.00 63 GLY A C 2
ATOM 2115 O O . GLY A 1 63 ? 7.054 -0.209 11.760 1.00 0.00 63 GLY A O 2
ATOM 2119 N N . GLY A 1 64 ? 5.319 0.445 10.475 1.00 0.00 64 GLY A N 2
ATOM 2120 C CA . GLY A 1 64 ? 4.714 -0.888 10.412 1.00 0.00 64 GLY A CA 2
ATOM 2121 C C . GLY A 1 64 ? 3.660 -1.108 11.489 1.00 0.00 64 GLY A C 2
ATOM 2122 O O . GLY A 1 64 ? 3.778 -0.602 12.606 1.00 0.00 64 GLY A O 2
ATOM 2126 N N . ALA A 1 65 ? 2.637 -1.894 11.126 1.00 0.00 65 ALA A N 2
ATOM 2127 C CA . ALA A 1 65 ? 1.543 -2.231 12.036 1.00 0.00 65 ALA A CA 2
ATOM 2128 C C . ALA A 1 65 ? 0.383 -2.850 11.255 1.00 0.00 65 ALA A C 2
ATOM 2129 O O . ALA A 1 65 ? -0.074 -2.267 10.273 1.00 0.00 65 ALA A O 2
ATOM 2136 N N . ASN A 1 66 ? -0.102 -4.021 11.715 1.00 0.00 66 ASN A N 2
ATOM 2137 C CA . ASN A 1 66 ? -1.241 -4.712 11.064 1.00 0.00 66 ASN A CA 2
ATOM 2138 C C . ASN A 1 66 ? -1.150 -4.610 9.555 1.00 0.00 66 ASN A C 2
ATOM 2139 O O . ASN A 1 66 ? -0.073 -4.368 9.008 1.00 0.00 66 ASN A O 2
ATOM 2150 N N . ARG A 1 67 ? -2.292 -4.809 8.900 1.00 0.00 67 ARG A N 2
ATOM 2151 C CA . ARG A 1 67 ? -2.395 -4.745 7.481 1.00 0.00 67 ARG A CA 2
ATOM 2152 C C . ARG A 1 67 ? -1.424 -3.759 6.916 1.00 0.00 67 ARG A C 2
ATOM 2153 O O . ARG A 1 67 ? -0.450 -4.127 6.259 1.00 0.00 67 ARG A O 2
ATOM 2174 N N . LYS A 1 68 ? -1.744 -2.493 7.150 1.00 0.00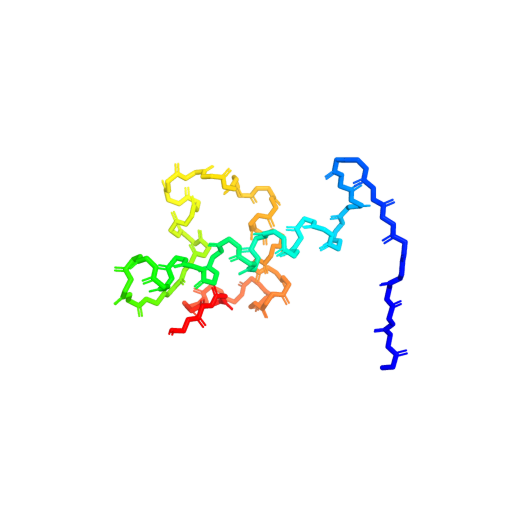 68 LYS A N 2
ATOM 2175 C CA . LYS A 1 68 ? -0.998 -1.395 6.658 1.00 0.00 68 LYS A CA 2
ATOM 2176 C C . LYS A 1 68 ? -1.864 -0.175 6.811 1.00 0.00 68 LYS A C 2
ATOM 2177 O O . LYS A 1 68 ? -1.469 0.829 7.405 1.00 0.00 68 LYS A O 2
ATOM 2196 N N . VAL A 1 69 ? -3.079 -0.302 6.286 1.00 0.00 69 VAL A N 2
ATOM 2197 C CA . VAL A 1 69 ? -4.071 0.730 6.353 1.00 0.00 69 VAL A CA 2
ATOM 2198 C C . VAL A 1 69 ? -5.188 0.398 5.418 1.00 0.00 69 VAL A C 2
ATOM 2199 O O . VAL A 1 69 ? -5.013 0.454 4.200 1.00 0.00 69 VAL A O 2
ATOM 2212 N N . ASN A 1 70 ? -6.331 0.044 5.982 1.00 0.00 70 ASN A N 2
ATOM 2213 C CA . ASN A 1 70 ? -7.471 -0.319 5.174 1.00 0.00 70 ASN A CA 2
ATOM 2214 C C . ASN A 1 70 ? -8.588 -0.830 6.064 1.00 0.00 70 ASN A C 2
ATOM 2215 O O . ASN A 1 70 ? -8.630 -0.458 7.234 1.00 0.00 70 ASN A O 2
ATOM 2226 N N . ASP A 1 71 ? -9.503 -1.654 5.501 1.00 0.00 71 ASP A N 2
ATOM 2227 C CA . ASP A 1 71 ? -10.629 -2.189 6.260 1.00 0.00 71 ASP A CA 2
ATOM 2228 C C . ASP A 1 71 ? -11.747 -1.156 6.361 1.00 0.00 71 ASP A C 2
ATOM 2229 O O . ASP A 1 71 ? -11.455 0.020 6.217 1.00 0.00 71 ASP A O 2
ATOM 2239 N N . ASN A 1 1 ? 20.973 1.416 13.321 1.00 0.00 1 ASN A N 3
ATOM 2240 C CA . ASN A 1 1 ? 22.022 1.816 14.301 1.00 0.00 1 ASN A CA 3
ATOM 2241 C C . ASN A 1 1 ? 22.232 3.324 14.229 1.00 0.00 1 ASN A C 3
ATOM 2242 O O . ASN A 1 1 ? 22.159 4.021 15.242 1.00 0.00 1 ASN A O 3
ATOM 2255 N N . LEU A 1 2 ? 22.493 3.824 13.025 1.00 0.00 2 LEU A N 3
ATOM 2256 C CA . LEU A 1 2 ? 22.713 5.254 12.833 1.00 0.00 2 LEU A CA 3
ATOM 2257 C C . LEU A 1 2 ? 21.455 6.042 13.193 1.00 0.00 2 LEU A C 3
ATOM 2258 O O . LEU A 1 2 ? 21.535 7.114 13.790 1.00 0.00 2 LEU A O 3
ATOM 2274 N N . THR A 1 3 ? 20.296 5.501 12.819 1.00 0.00 3 THR A N 3
ATOM 2275 C CA . THR A 1 3 ? 19.016 6.155 13.099 1.00 0.00 3 THR A CA 3
ATOM 2276 C C . THR A 1 3 ? 19.029 7.613 12.642 1.00 0.00 3 THR A C 3
ATOM 2277 O O . THR A 1 3 ? 18.242 8.430 13.125 1.00 0.00 3 THR A O 3
ATOM 2288 N N . LYS A 1 4 ? 19.923 7.937 11.713 1.00 0.00 4 LYS A N 3
ATOM 2289 C CA . LYS A 1 4 ? 20.024 9.296 11.208 1.00 0.00 4 LYS A CA 3
ATOM 2290 C C . LYS A 1 4 ? 19.359 9.410 9.838 1.00 0.00 4 LYS A C 3
ATOM 2291 O O . LYS A 1 4 ? 19.701 8.677 8.909 1.00 0.00 4 LYS A O 3
ATOM 2310 N N . GLN A 1 5 ? 18.407 10.329 9.721 1.00 0.00 5 GLN A N 3
ATOM 2311 C CA . GLN A 1 5 ? 17.703 10.531 8.461 1.00 0.00 5 GLN A CA 3
ATOM 2312 C C . GLN A 1 5 ? 17.693 12.008 8.083 1.00 0.00 5 GLN A C 3
ATOM 2313 O O . GLN A 1 5 ? 17.677 12.881 8.951 1.00 0.00 5 GLN A O 3
ATOM 2327 N N . LYS A 1 6 ? 17.701 12.283 6.782 1.00 0.00 6 LYS A N 3
ATOM 2328 C CA . LYS A 1 6 ? 17.690 13.660 6.303 1.00 0.00 6 LYS A CA 3
ATOM 2329 C C . LYS A 1 6 ? 16.415 14.370 6.746 1.00 0.00 6 LYS A C 3
ATOM 2330 O O . LYS A 1 6 ? 16.444 15.542 7.125 1.00 0.00 6 LYS A O 3
ATOM 2349 N N . GLU A 1 7 ? 15.298 13.650 6.700 1.00 0.00 7 GLU A N 3
ATOM 2350 C CA . GLU A 1 7 ? 14.016 14.217 7.101 1.00 0.00 7 GLU A CA 3
ATOM 2351 C C . GLU A 1 7 ? 13.737 15.513 6.349 1.00 0.00 7 GLU A C 3
ATOM 2352 O O . GLU A 1 7 ? 13.273 16.493 6.929 1.00 0.00 7 GLU A O 3
ATOM 2364 N N . ALA A 1 8 ? 14.020 15.506 5.052 1.00 0.00 8 ALA A N 3
ATOM 2365 C CA . ALA A 1 8 ? 13.792 16.684 4.225 1.00 0.00 8 ALA A CA 3
ATOM 2366 C C . ALA A 1 8 ? 12.305 17.021 4.180 1.00 0.00 8 ALA A C 3
ATOM 2367 O O . ALA A 1 8 ? 11.459 16.128 4.131 1.00 0.00 8 ALA A O 3
ATOM 2374 N N . VAL A 1 9 ? 11.991 18.313 4.198 1.00 0.00 9 VAL A N 3
ATOM 2375 C CA . VAL A 1 9 ? 10.600 18.748 4.160 1.00 0.00 9 VAL A CA 3
ATOM 2376 C C . VAL A 1 9 ? 9.928 18.284 2.871 1.00 0.00 9 VAL A C 3
ATOM 2377 O O . VAL A 1 9 ? 8.815 17.759 2.894 1.00 0.00 9 VAL A O 3
ATOM 2390 N N . ASN A 1 10 ? 10.615 18.475 1.749 1.00 0.00 10 ASN A N 3
ATOM 2391 C CA . ASN A 1 10 ? 10.075 18.066 0.457 1.00 0.00 10 ASN A CA 3
ATOM 2392 C C . ASN A 1 10 ? 10.951 16.986 -0.170 1.00 0.00 10 ASN A C 3
ATOM 2393 O O . ASN A 1 10 ? 12.171 17.135 -0.254 1.00 0.00 10 ASN A O 3
ATOM 2404 N N . ASP A 1 11 ? 10.325 15.900 -0.611 1.00 0.00 11 ASP A N 3
ATOM 2405 C CA . ASP A 1 11 ? 11.064 14.807 -1.232 1.00 0.00 11 ASP A CA 3
ATOM 2406 C C . ASP A 1 11 ? 10.149 13.963 -2.114 1.00 0.00 11 ASP A C 3
ATOM 2407 O O . ASP A 1 11 ? 8.939 14.188 -2.168 1.00 0.00 11 ASP A O 3
ATOM 2416 N N . LYS A 1 12 ? 10.735 12.987 -2.798 1.00 0.00 12 LYS A N 3
ATOM 2417 C CA . LYS A 1 12 ? 9.968 12.106 -3.671 1.00 0.00 12 LYS A CA 3
ATOM 2418 C C . LYS A 1 12 ? 10.675 10.764 -3.820 1.00 0.00 12 LYS A C 3
ATOM 2419 O O . LYS A 1 12 ? 11.868 10.647 -3.536 1.00 0.00 12 LYS A O 3
ATOM 2438 N N . GLY A 1 13 ? 9.936 9.753 -4.261 1.00 0.00 13 GLY A N 3
ATOM 2439 C CA . GLY A 1 13 ? 10.504 8.427 -4.432 1.00 0.00 13 GLY A CA 3
ATOM 2440 C C . GLY A 1 13 ? 9.864 7.458 -3.484 1.00 0.00 13 GLY A C 3
ATOM 2441 O O . GLY A 1 13 ? 8.773 6.962 -3.730 1.00 0.00 13 GLY A O 3
ATOM 2445 N N . LYS A 1 14 ? 10.542 7.200 -2.384 1.00 0.00 14 LYS A N 3
ATOM 2446 C CA . LYS A 1 14 ? 10.010 6.298 -1.401 1.00 0.00 14 LYS A CA 3
ATOM 2447 C C . LYS A 1 14 ? 8.713 6.878 -0.887 1.00 0.00 14 LYS A C 3
ATOM 2448 O O . LYS A 1 14 ? 7.748 6.167 -0.675 1.00 0.00 14 LYS A O 3
ATOM 2467 N N . ALA A 1 15 ? 8.706 8.186 -0.681 1.00 0.00 15 ALA A N 3
ATOM 2468 C CA . ALA A 1 15 ? 7.522 8.863 -0.185 1.00 0.00 15 ALA A CA 3
ATOM 2469 C C . ALA A 1 15 ? 6.344 8.672 -1.146 1.00 0.00 15 ALA A C 3
ATOM 2470 O O . ALA A 1 15 ? 5.261 8.304 -0.741 1.00 0.00 15 ALA A O 3
ATOM 2477 N N . ALA A 1 16 ? 6.578 8.916 -2.418 1.00 0.00 16 ALA A N 3
ATOM 2478 C CA . ALA A 1 16 ? 5.532 8.754 -3.415 1.00 0.00 16 ALA A CA 3
ATOM 2479 C C . ALA A 1 16 ? 5.099 7.305 -3.459 1.00 0.00 16 ALA A C 3
ATOM 2480 O O . ALA A 1 16 ? 3.912 6.997 -3.451 1.00 0.00 16 ALA A O 3
ATOM 2487 N N . VAL A 1 17 ? 6.086 6.427 -3.520 1.00 0.00 17 VAL A N 3
ATOM 2488 C CA . VAL A 1 17 ? 5.852 4.995 -3.589 1.00 0.00 17 VAL A CA 3
ATOM 2489 C C . VAL A 1 17 ? 5.092 4.486 -2.376 1.00 0.00 17 VAL A C 3
ATOM 2490 O O . VAL A 1 17 ? 4.146 3.719 -2.499 1.00 0.00 17 VAL A O 3
ATOM 2503 N N . VAL A 1 18 ? 5.483 4.953 -1.216 1.00 0.00 18 VAL A N 3
ATOM 2504 C CA . VAL A 1 18 ? 4.791 4.570 -0.005 1.00 0.00 18 VAL A CA 3
ATOM 2505 C C . VAL A 1 18 ? 3.387 5.097 -0.098 1.00 0.00 18 VAL A C 3
ATOM 2506 O O . VAL A 1 18 ? 2.412 4.422 0.217 1.00 0.00 18 VAL A O 3
ATOM 2519 N N . LYS A 1 19 ? 3.320 6.343 -0.499 1.00 0.00 19 LYS A N 3
ATOM 2520 C CA . LYS A 1 19 ? 2.071 7.043 -0.613 1.00 0.00 19 LYS A CA 3
ATOM 2521 C C . LYS A 1 19 ? 1.125 6.308 -1.523 1.00 0.00 19 LYS A C 3
ATOM 2522 O O . LYS A 1 19 ? -0.048 6.257 -1.233 1.00 0.00 19 LYS A O 3
ATOM 2541 N N . VAL A 1 20 ? 1.612 5.715 -2.614 1.00 0.00 20 VAL A N 3
ATOM 2542 C CA . VAL A 1 20 ? 0.698 4.981 -3.474 1.00 0.00 20 VAL A CA 3
ATOM 2543 C C . VAL A 1 20 ? 0.314 3.666 -2.838 1.00 0.00 20 VAL A C 3
ATOM 2544 O O . VAL A 1 20 ? -0.814 3.180 -3.016 1.00 0.00 20 VAL A O 3
ATOM 2557 N N . VAL A 1 21 ? 1.240 3.093 -2.070 1.00 0.00 21 VAL A N 3
ATOM 2558 C CA . VAL A 1 21 ? 0.950 1.847 -1.402 1.00 0.00 21 VAL A CA 3
ATOM 2559 C C . VAL A 1 21 ? -0.208 2.058 -0.432 1.00 0.00 21 VAL A C 3
ATOM 2560 O O . VAL A 1 21 ? -1.221 1.354 -0.507 1.00 0.00 21 VAL A O 3
ATOM 2573 N N . GLU A 1 22 ? -0.094 3.073 0.438 1.00 0.00 22 GLU A N 3
ATOM 2574 C CA . GLU A 1 22 ? -1.186 3.383 1.363 1.00 0.00 22 GLU A CA 3
ATOM 2575 C C . GLU A 1 22 ? -2.345 3.925 0.574 1.00 0.00 22 GLU A C 3
ATOM 2576 O O . GLU A 1 22 ? -3.496 3.710 0.926 1.00 0.00 22 GLU A O 3
ATOM 2588 N N . SER A 1 23 ? -2.018 4.698 -0.461 1.00 0.00 23 SER A N 3
ATOM 2589 C CA . SER A 1 23 ? -3.037 5.341 -1.262 1.00 0.00 23 SER A CA 3
ATOM 2590 C C . SER A 1 23 ? -4.163 4.403 -1.553 1.00 0.00 23 SER A C 3
ATOM 2591 O O . SER A 1 23 ? -5.159 4.392 -0.813 1.00 0.00 23 SER A O 3
ATOM 2599 N N . GLN A 1 24 ? -4.101 3.640 -2.651 1.00 0.00 24 GLN A N 3
ATOM 2600 C CA . GLN A 1 24 ? -5.206 2.797 -2.980 1.00 0.00 24 GLN A CA 3
ATOM 2601 C C . GLN A 1 24 ? -5.588 1.851 -1.871 1.00 0.00 24 GLN A C 3
ATOM 2602 O O . GLN A 1 24 ? -6.749 1.482 -1.752 1.00 0.00 24 GLN A O 3
ATOM 2616 N N . ALA A 1 25 ? -4.625 1.419 -1.084 1.00 0.00 25 ALA A N 3
ATOM 2617 C CA . ALA A 1 25 ? -4.934 0.466 -0.052 1.00 0.00 25 ALA A CA 3
ATOM 2618 C C . ALA A 1 25 ? -5.925 0.993 0.967 1.00 0.00 25 ALA A C 3
ATOM 2619 O O . ALA A 1 25 ? -6.912 0.324 1.248 1.00 0.00 25 ALA A O 3
ATOM 2626 N N . GLU A 1 26 ? -5.702 2.178 1.515 1.00 0.00 26 GLU A N 3
ATOM 2627 C CA . GLU A 1 26 ? -6.650 2.707 2.481 1.00 0.00 26 GLU A CA 3
ATOM 2628 C C . GLU A 1 26 ? -8.011 2.641 1.890 1.00 0.00 26 GLU A C 3
ATOM 2629 O O . GLU A 1 26 ? -8.973 2.245 2.549 1.00 0.00 26 GLU A O 3
ATOM 2641 N N . LEU A 1 27 ? -8.106 3.010 0.633 1.00 0.00 27 LEU A N 3
ATOM 2642 C CA . LEU A 1 27 ? -9.375 2.953 0.005 1.00 0.00 27 LEU A CA 3
ATOM 2643 C C . LEU A 1 27 ? -9.808 1.588 -0.160 1.00 0.00 27 LEU A C 3
ATOM 2644 O O . LEU A 1 27 ? -10.955 1.377 -0.234 1.00 0.00 27 LEU A O 3
ATOM 2660 N N . TYR A 1 28 ? -8.922 0.641 -0.256 1.00 0.00 28 TYR A N 3
ATOM 2661 C CA . TYR A 1 28 ? -9.414 -0.675 -0.453 1.00 0.00 28 TYR A CA 3
ATOM 2662 C C . TYR A 1 28 ? -10.505 -0.910 0.565 1.00 0.00 28 TYR A C 3
ATOM 2663 O O . TYR A 1 28 ? -11.638 -1.219 0.240 1.00 0.00 28 TYR A O 3
ATOM 2681 N N . SER A 1 29 ? -10.179 -0.657 1.770 1.00 0.00 29 SER A N 3
ATOM 2682 C CA . SER A 1 29 ? -11.137 -0.773 2.846 1.00 0.00 29 SER A CA 3
ATOM 2683 C C . SER A 1 29 ? -12.345 0.121 2.593 1.00 0.00 29 SER A C 3
ATOM 2684 O O . SER A 1 29 ? -13.478 -0.285 2.845 1.00 0.00 29 SER A O 3
ATOM 2692 N N . LEU A 1 30 ? -12.120 1.322 2.060 1.00 0.00 30 LEU A N 3
ATOM 2693 C CA . LEU A 1 30 ? -13.245 2.193 1.762 1.00 0.00 30 LEU A CA 3
ATOM 2694 C C . LEU A 1 30 ? -14.123 1.555 0.675 1.00 0.00 30 LEU A C 3
ATOM 2695 O O . LEU A 1 30 ? -15.331 1.383 0.849 1.00 0.00 30 LEU A O 3
ATOM 2711 N N . GLU A 1 31 ? -13.479 1.167 -0.419 1.00 0.00 31 GLU A N 3
ATOM 2712 C CA . GLU A 1 31 ? -14.138 0.505 -1.517 1.00 0.00 31 GLU A CA 3
ATOM 2713 C C . GLU A 1 31 ? -14.203 -1.032 -1.261 1.00 0.00 31 GLU A C 3
ATOM 2714 O O . GLU A 1 31 ? -15.066 -1.497 -0.530 1.00 0.00 31 GLU A O 3
ATOM 2726 N N . LYS A 1 32 ? -13.187 -1.762 -1.790 1.00 0.00 32 LYS A N 3
ATOM 2727 C CA . LYS A 1 32 ? -12.970 -3.220 -1.550 1.00 0.00 32 LYS A CA 3
ATOM 2728 C C . LYS A 1 32 ? -13.810 -3.781 -0.405 1.00 0.00 32 LYS A C 3
ATOM 2729 O O . LYS A 1 32 ? -14.592 -4.716 -0.576 1.00 0.00 32 LYS A O 3
ATOM 2748 N N . ASN A 1 33 ? -13.566 -3.206 0.792 1.00 0.00 33 ASN A N 3
ATOM 2749 C CA . ASN A 1 33 ? -14.218 -3.634 2.030 1.00 0.00 33 ASN A CA 3
ATOM 2750 C C . ASN A 1 33 ? -13.745 -5.036 2.435 1.00 0.00 33 ASN A C 3
ATOM 2751 O O . ASN A 1 33 ? -14.508 -5.805 3.016 1.00 0.00 33 ASN A O 3
ATOM 2762 N N . GLU A 1 34 ? -12.463 -5.348 2.135 1.00 0.00 34 GLU A N 3
ATOM 2763 C CA . GLU A 1 34 ? -11.878 -6.650 2.476 1.00 0.00 34 GLU A CA 3
ATOM 2764 C C . GLU A 1 34 ? -10.521 -6.801 1.806 1.00 0.00 34 GLU A C 3
ATOM 2765 O O . GLU A 1 34 ? -10.442 -7.091 0.612 1.00 0.00 34 GLU A O 3
ATOM 2777 N N . ASP A 1 35 ? -9.451 -6.620 2.569 1.00 0.00 35 ASP A N 3
ATOM 2778 C CA . ASP A 1 35 ? -8.116 -6.759 2.008 1.00 0.00 35 ASP A CA 3
ATOM 2779 C C . ASP A 1 35 ? -7.052 -6.674 3.096 1.00 0.00 35 ASP A C 3
ATOM 2780 O O . ASP A 1 35 ? -6.398 -7.666 3.417 1.00 0.00 35 ASP A O 3
ATOM 2789 N N . ALA A 1 36 ? -6.920 -5.475 3.655 1.00 0.00 36 ALA A N 3
ATOM 2790 C CA . ALA A 1 36 ? -5.966 -5.177 4.730 1.00 0.00 36 ALA A CA 3
ATOM 2791 C C . ALA A 1 36 ? -4.853 -6.165 4.873 1.00 0.00 36 ALA A C 3
ATOM 2792 O O . ALA A 1 36 ? -4.777 -6.918 5.840 1.00 0.00 36 ALA A O 3
ATOM 2799 N N . SER A 1 37 ? -3.954 -6.082 3.905 1.00 0.00 37 SER A N 3
ATOM 2800 C CA . SER A 1 37 ? -2.770 -6.878 3.876 1.00 0.00 37 SER A CA 3
ATOM 2801 C C . SER A 1 37 ? -2.126 -6.804 2.524 1.00 0.00 37 SER A C 3
ATOM 2802 O O . SER A 1 37 ? -2.406 -7.622 1.649 1.00 0.00 37 SER A O 3
ATOM 2810 N N . LEU A 1 38 ? -1.263 -5.823 2.348 1.00 0.00 38 LEU A N 3
ATOM 2811 C CA . LEU A 1 38 ? -0.570 -5.665 1.088 1.00 0.00 38 LEU A CA 3
ATOM 2812 C C . LEU A 1 38 ? 0.331 -6.857 0.810 1.00 0.00 38 LEU A C 3
ATOM 2813 O O . LEU A 1 38 ? 1.132 -6.832 -0.082 1.00 0.00 38 LEU A O 3
ATOM 2829 N N . ARG A 1 39 ? 0.150 -7.908 1.544 1.00 0.00 39 ARG A N 3
ATOM 2830 C CA . ARG A 1 39 ? 0.866 -9.088 1.335 1.00 0.00 39 ARG A CA 3
ATOM 2831 C C . ARG A 1 39 ? 0.187 -9.800 0.186 1.00 0.00 39 ARG A C 3
ATOM 2832 O O . ARG A 1 39 ? 0.793 -10.522 -0.598 1.00 0.00 39 ARG A O 3
ATOM 2853 N N . LYS A 1 40 ? -1.108 -9.531 0.141 1.00 0.00 40 LYS A N 3
ATOM 2854 C CA . LYS A 1 40 ? -2.029 -10.053 -0.831 1.00 0.00 40 LYS A CA 3
ATOM 2855 C C . LYS A 1 40 ? -2.306 -9.127 -2.013 1.00 0.00 40 LYS A C 3
ATOM 2856 O O . LYS A 1 40 ? -2.321 -9.559 -3.187 1.00 0.00 40 LYS A O 3
ATOM 2875 N N . LEU A 1 41 ? -2.516 -7.842 -1.711 1.00 0.00 41 LEU A N 3
ATOM 2876 C CA . LEU A 1 41 ? -2.799 -6.901 -2.749 1.00 0.00 41 LEU A CA 3
ATOM 2877 C C . LEU A 1 41 ? -1.570 -6.745 -3.568 1.00 0.00 41 LEU A C 3
ATOM 2878 O O . LEU A 1 41 ? -1.617 -6.771 -4.797 1.00 0.00 41 LEU A O 3
ATOM 2894 N N . GLN A 1 42 ? -0.448 -6.671 -2.901 1.00 0.00 42 GLN A N 3
ATOM 2895 C CA . GLN A 1 42 ? 0.780 -6.612 -3.572 1.00 0.00 42 GLN A CA 3
ATOM 2896 C C . GLN A 1 42 ? 1.168 -8.007 -3.955 1.00 0.00 42 GLN A C 3
ATOM 2897 O O . GLN A 1 42 ? 1.891 -8.194 -4.905 1.00 0.00 42 GLN A O 3
ATOM 2911 N N . ALA A 1 43 ? 0.710 -9.000 -3.157 1.00 0.00 43 ALA A N 3
ATOM 2912 C CA . ALA A 1 43 ? 1.061 -10.395 -3.450 1.00 0.00 43 ALA A CA 3
ATOM 2913 C C . ALA A 1 43 ? 1.404 -10.502 -4.893 1.00 0.00 43 ALA A C 3
ATOM 2914 O O . ALA A 1 43 ? 2.533 -10.818 -5.272 1.00 0.00 43 ALA A O 3
ATOM 2921 N N . ASP A 1 44 ? 0.392 -10.221 -5.714 1.00 0.00 44 ASP A N 3
ATOM 2922 C CA . ASP A 1 44 ? 0.562 -10.271 -7.168 1.00 0.00 44 ASP A CA 3
ATOM 2923 C C . ASP A 1 44 ? 1.583 -9.234 -7.580 1.00 0.00 44 ASP A C 3
ATOM 2924 O O . ASP A 1 44 ? 2.566 -9.546 -8.254 1.00 0.00 44 ASP A O 3
ATOM 2933 N N . GLY A 1 45 ? 1.373 -8.006 -7.119 1.00 0.00 45 GLY A N 3
ATOM 2934 C CA . GLY A 1 45 ? 2.313 -6.950 -7.394 1.00 0.00 45 GLY A CA 3
ATOM 2935 C C . GLY A 1 45 ? 1.658 -5.652 -7.867 1.00 0.00 45 GLY A C 3
ATOM 2936 O O . GLY A 1 45 ? 2.298 -4.868 -8.570 1.00 0.00 45 GLY A O 3
ATOM 2940 N N . ARG A 1 46 ? 0.433 -5.372 -7.397 1.00 0.00 46 ARG A N 3
ATOM 2941 C CA . ARG A 1 46 ? -0.206 -4.105 -7.691 1.00 0.00 46 ARG A CA 3
ATOM 2942 C C . ARG A 1 46 ? 0.793 -3.008 -7.417 1.00 0.00 46 ARG A C 3
ATOM 2943 O O . ARG A 1 46 ? 1.029 -2.089 -8.201 1.00 0.00 46 ARG A O 3
ATOM 2964 N N . ILE A 1 47 ? 1.333 -3.159 -6.213 1.00 0.00 47 ILE A N 3
ATOM 2965 C CA . ILE A 1 47 ? 2.292 -2.251 -5.640 1.00 0.00 47 ILE A CA 3
ATOM 2966 C C . ILE A 1 47 ? 3.603 -2.960 -5.400 1.00 0.00 47 ILE A C 3
ATOM 2967 O O . ILE A 1 47 ? 4.288 -2.660 -4.448 1.00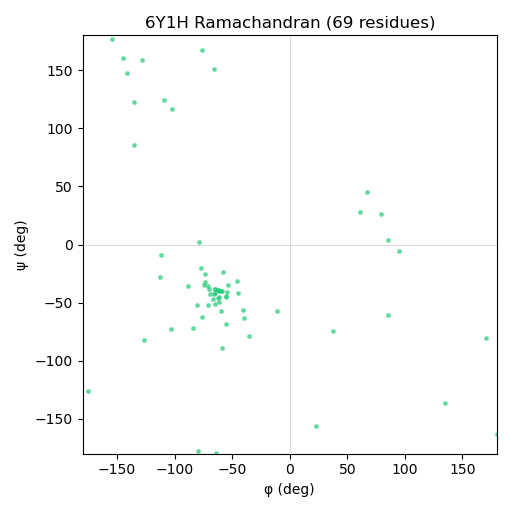 0.00 47 ILE A O 3
ATOM 2983 N N . THR A 1 48 ? 3.923 -3.895 -6.311 1.00 0.00 48 THR A N 3
ATOM 2984 C CA . THR A 1 48 ? 5.157 -4.709 -6.266 1.00 0.00 48 THR A CA 3
ATOM 2985 C C . THR A 1 48 ? 5.696 -4.931 -4.833 1.00 0.00 48 THR A C 3
ATOM 2986 O O . THR A 1 48 ? 5.742 -4.040 -4.002 1.00 0.00 48 THR A O 3
ATOM 2997 N N . GLU A 1 49 ? 6.066 -6.164 -4.556 1.00 0.00 49 GLU A N 3
ATOM 2998 C CA . GLU A 1 49 ? 6.531 -6.535 -3.226 1.00 0.00 49 GLU A CA 3
ATOM 2999 C C . GLU A 1 49 ? 7.661 -5.666 -2.746 1.00 0.00 49 GLU A C 3
ATOM 3000 O O . GLU A 1 49 ? 7.889 -5.551 -1.556 1.00 0.00 49 GLU A O 3
ATOM 3012 N N . GLU A 1 50 ? 8.358 -5.051 -3.646 1.00 0.00 50 GLU A N 3
ATOM 3013 C CA . GLU A 1 50 ? 9.452 -4.191 -3.259 1.00 0.00 50 GLU A CA 3
ATOM 3014 C C . GLU A 1 50 ? 8.914 -3.018 -2.460 1.00 0.00 50 GLU A C 3
ATOM 3015 O O . GLU A 1 50 ? 9.533 -2.551 -1.505 1.00 0.00 50 GLU A O 3
ATOM 3027 N N . GLN A 1 51 ? 7.771 -2.535 -2.904 1.00 0.00 51 GLN A N 3
ATOM 3028 C CA . GLN A 1 51 ? 7.137 -1.396 -2.295 1.00 0.00 51 GLN A CA 3
ATOM 3029 C C . GLN A 1 51 ? 6.390 -1.814 -1.067 1.00 0.00 51 GLN A C 3
ATOM 3030 O O . GLN A 1 51 ? 6.588 -1.250 -0.014 1.00 0.00 51 GLN A O 3
ATOM 3044 N N . ALA A 1 52 ? 5.484 -2.771 -1.206 1.00 0.00 52 ALA A N 3
ATOM 3045 C CA . ALA A 1 52 ? 4.685 -3.217 -0.111 1.00 0.00 52 ALA A CA 3
ATOM 3046 C C . ALA A 1 52 ? 5.508 -3.786 0.968 1.00 0.00 52 ALA A C 3
ATOM 3047 O O . ALA A 1 52 ? 5.255 -3.532 2.143 1.00 0.00 52 ALA A O 3
ATOM 3054 N N . LYS A 1 53 ? 6.514 -4.535 0.611 1.00 0.00 53 LYS A N 3
ATOM 3055 C CA . LYS A 1 53 ? 7.331 -5.065 1.622 1.00 0.00 53 LYS A CA 3
ATOM 3056 C C . LYS A 1 53 ? 8.043 -3.919 2.285 1.00 0.00 53 LYS A C 3
ATOM 3057 O O . LYS A 1 53 ? 8.196 -3.874 3.507 1.00 0.00 53 LYS A O 3
ATOM 3076 N N . ALA A 1 54 ? 8.446 -2.964 1.458 1.00 0.00 54 ALA A N 3
ATOM 3077 C CA . ALA A 1 54 ? 9.105 -1.784 1.945 1.00 0.00 54 ALA A CA 3
ATOM 3078 C C . ALA A 1 54 ? 8.164 -1.065 2.892 1.00 0.00 54 ALA A C 3
ATOM 3079 O O . ALA A 1 54 ? 8.590 -0.505 3.880 1.00 0.00 54 ALA A O 3
ATOM 3086 N N . TYR A 1 55 ? 6.871 -1.082 2.574 1.00 0.00 55 TYR A N 3
ATOM 3087 C CA . TYR A 1 55 ? 5.906 -0.425 3.429 1.00 0.00 55 TYR A CA 3
ATOM 3088 C C . TYR A 1 55 ? 5.747 -1.171 4.722 1.00 0.00 55 TYR A C 3
ATOM 3089 O O . TYR A 1 55 ? 5.616 -0.578 5.780 1.00 0.00 55 TYR A O 3
ATOM 3107 N N . LYS A 1 56 ? 5.816 -2.478 4.635 1.00 0.00 56 LYS A N 3
ATOM 3108 C CA . LYS A 1 56 ? 5.741 -3.303 5.810 1.00 0.00 56 LYS A CA 3
ATOM 3109 C C . LYS A 1 56 ? 6.859 -2.869 6.725 1.00 0.00 56 LYS A C 3
ATOM 3110 O O . LYS A 1 56 ? 6.764 -2.920 7.956 1.00 0.00 56 LYS A O 3
ATOM 3129 N N . GLU A 1 57 ? 7.893 -2.369 6.070 1.00 0.00 57 GLU A N 3
ATOM 3130 C CA . GLU A 1 57 ? 9.023 -1.849 6.750 1.00 0.00 57 GLU A CA 3
ATOM 3131 C C . GLU A 1 57 ? 8.790 -0.382 7.123 1.00 0.00 57 GLU A C 3
ATOM 3132 O O . GLU A 1 57 ? 9.295 0.094 8.107 1.00 0.00 57 GLU A O 3
ATOM 3144 N N . TYR A 1 58 ? 8.048 0.341 6.314 1.00 0.00 58 TYR A N 3
ATOM 3145 C CA . TYR A 1 58 ? 7.814 1.742 6.614 1.00 0.00 58 TYR A CA 3
ATOM 3146 C C . TYR A 1 58 ? 6.943 1.908 7.843 1.00 0.00 58 TYR A C 3
ATOM 3147 O O . TYR A 1 58 ? 7.218 2.753 8.694 1.00 0.00 58 TYR A O 3
ATOM 3165 N N . HIS A 1 59 ? 5.876 1.122 7.930 1.00 0.00 59 HIS A N 3
ATOM 3166 C CA . HIS A 1 59 ? 4.958 1.230 9.067 1.00 0.00 59 HIS A CA 3
ATOM 3167 C C . HIS A 1 59 ? 5.423 0.475 10.308 1.00 0.00 59 HIS A C 3
ATOM 3168 O O . HIS A 1 59 ? 5.704 1.067 11.349 1.00 0.00 59 HIS A O 3
ATOM 3183 N N . ASP A 1 60 ? 5.482 -0.843 10.173 1.00 0.00 60 ASP A N 3
ATOM 3184 C CA . ASP A 1 60 ? 5.891 -1.716 11.264 1.00 0.00 60 ASP A CA 3
ATOM 3185 C C . ASP A 1 60 ? 7.392 -1.674 11.501 1.00 0.00 60 ASP A C 3
ATOM 3186 O O . ASP A 1 60 ? 7.873 -2.222 12.494 1.00 0.00 60 ASP A O 3
ATOM 3195 N N . LYS A 1 61 ? 8.119 -1.091 10.533 1.00 0.00 61 LYS A N 3
ATOM 3196 C CA . LYS A 1 61 ? 9.577 -1.025 10.549 1.00 0.00 61 LYS A CA 3
ATOM 3197 C C . LYS A 1 61 ? 10.114 -2.246 9.821 1.00 0.00 61 LYS A C 3
ATOM 3198 O O . LYS A 1 61 ? 11.192 -2.202 9.227 1.00 0.00 61 LYS A O 3
ATOM 3217 N N . ASN A 1 62 ? 9.307 -3.332 9.833 1.00 0.00 62 ASN A N 3
ATOM 3218 C CA . ASN A 1 62 ? 9.653 -4.563 9.140 1.00 0.00 62 ASN A CA 3
ATOM 3219 C C . ASN A 1 62 ? 8.695 -5.703 9.521 1.00 0.00 62 ASN A C 3
ATOM 3220 O O . ASN A 1 62 ? 8.571 -6.685 8.789 1.00 0.00 62 ASN A O 3
ATOM 3231 N N . GLY A 1 63 ? 8.031 -5.571 10.668 1.00 0.00 63 GLY A N 3
ATOM 3232 C CA . GLY A 1 63 ? 7.099 -6.604 11.133 1.00 0.00 63 GLY A CA 3
ATOM 3233 C C . GLY A 1 63 ? 5.656 -6.266 10.757 1.00 0.00 63 GLY A C 3
ATOM 3234 O O . GLY A 1 63 ? 5.400 -5.659 9.719 1.00 0.00 63 GLY A O 3
ATOM 3238 N N . GLY A 1 64 ? 4.716 -6.674 11.613 1.00 0.00 64 GLY A N 3
ATOM 3239 C CA . GLY A 1 64 ? 3.297 -6.410 11.370 1.00 0.00 64 GLY A CA 3
ATOM 3240 C C . GLY A 1 64 ? 2.525 -7.699 11.108 1.00 0.00 64 GLY A C 3
ATOM 3241 O O . GLY A 1 64 ? 2.759 -8.382 10.115 1.00 0.00 64 GLY A O 3
ATOM 3245 N N . ALA A 1 65 ? 1.606 -8.025 12.011 1.00 0.00 65 ALA A N 3
ATOM 3246 C CA . ALA A 1 65 ? 0.802 -9.235 11.863 1.00 0.00 65 ALA A CA 3
ATOM 3247 C C . ALA A 1 65 ? -0.110 -9.158 10.633 1.00 0.00 65 ALA A C 3
ATOM 3248 O O . ALA A 1 65 ? -0.255 -10.134 9.899 1.00 0.00 65 ALA A O 3
ATOM 3255 N N . ASN A 1 66 ? -0.739 -7.994 10.425 1.00 0.00 66 ASN A N 3
ATOM 3256 C CA . ASN A 1 66 ? -1.652 -7.819 9.290 1.00 0.00 66 ASN A CA 3
ATOM 3257 C C . ASN A 1 66 ? -2.011 -6.348 9.075 1.00 0.00 66 ASN A C 3
ATOM 3258 O O . ASN A 1 66 ? -1.492 -5.461 9.751 1.00 0.00 66 ASN A O 3
ATOM 3269 N N . ARG A 1 67 ? -2.905 -6.127 8.105 1.00 0.00 67 ARG A N 3
ATOM 3270 C CA . ARG A 1 67 ? -3.392 -4.793 7.725 1.00 0.00 67 ARG A CA 3
ATOM 3271 C C . ARG A 1 67 ? -2.372 -4.042 6.985 1.00 0.00 67 ARG A C 3
ATOM 3272 O O . ARG A 1 67 ? -2.615 -3.705 5.846 1.00 0.00 67 ARG A O 3
ATOM 3293 N N . LYS A 1 68 ? -1.233 -3.752 7.646 1.00 0.00 68 LYS A N 3
ATOM 3294 C CA . LYS A 1 68 ? -0.151 -2.972 7.040 1.00 0.00 68 LYS A CA 3
ATOM 3295 C C . LYS A 1 68 ? -0.758 -1.736 6.433 1.00 0.00 68 LYS A C 3
ATOM 3296 O O . LYS A 1 68 ? -0.707 -0.655 7.019 1.00 0.00 68 LYS A O 3
ATOM 3315 N N . VAL A 1 69 ? -1.386 -1.914 5.284 1.00 0.00 69 VAL A N 3
ATOM 3316 C CA . VAL A 1 69 ? -2.056 -0.827 4.644 1.00 0.00 69 VAL A CA 3
ATOM 3317 C C . VAL A 1 69 ? -3.561 -1.027 4.723 1.00 0.00 69 VAL A C 3
ATOM 3318 O O . VAL A 1 69 ? -4.042 -1.818 5.512 1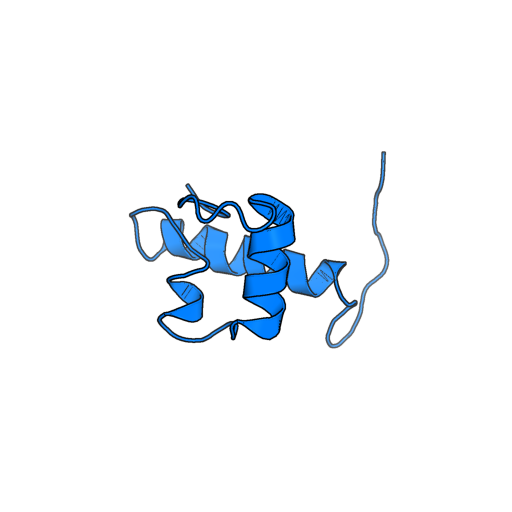.00 0.00 69 VAL A O 3
ATOM 3331 N N . ASN A 1 70 ? -4.308 -0.302 3.916 1.00 0.00 70 ASN A N 3
ATOM 3332 C CA . ASN A 1 70 ? -5.747 -0.431 3.941 1.00 0.00 70 ASN A CA 3
ATOM 3333 C C . ASN A 1 70 ? -6.270 -0.006 5.308 1.00 0.00 70 ASN A C 3
ATOM 3334 O O . ASN A 1 70 ? -5.636 0.798 5.989 1.00 0.00 70 ASN A O 3
ATOM 3345 N N . ASP A 1 71 ? -7.420 -0.554 5.712 1.00 0.00 71 ASP A N 3
ATOM 3346 C CA . ASP A 1 71 ? -7.999 -0.214 7.003 1.00 0.00 71 ASP A CA 3
ATOM 3347 C C . ASP A 1 71 ? -9.291 -0.995 7.224 1.00 0.00 71 ASP A C 3
ATOM 3348 O O . ASP A 1 71 ? -10.349 -0.397 7.111 1.00 0.00 71 ASP A O 3
ATOM 3358 N N . ASN A 1 1 ? 15.516 13.623 -11.179 1.00 0.00 1 ASN A N 4
ATOM 3359 C CA . ASN A 1 1 ? 14.715 14.335 -10.143 1.00 0.00 1 ASN A CA 4
ATOM 3360 C C . ASN A 1 1 ? 15.093 15.812 -10.137 1.00 0.00 1 ASN A C 4
ATOM 3361 O O . ASN A 1 1 ? 16.250 16.168 -9.914 1.00 0.00 1 ASN A O 4
ATOM 3374 N N . LEU A 1 2 ? 14.106 16.667 -10.383 1.00 0.00 2 LEU A N 4
ATOM 3375 C CA . LEU A 1 2 ? 14.340 18.108 -10.404 1.00 0.00 2 LEU A CA 4
ATOM 3376 C C . LEU A 1 2 ? 14.099 18.728 -9.019 1.00 0.00 2 LEU A C 4
ATOM 3377 O O . LEU A 1 2 ? 14.238 19.935 -8.850 1.00 0.00 2 LEU A O 4
ATOM 3393 N N . THR A 1 3 ? 13.737 17.885 -8.036 1.00 0.00 3 THR A N 4
ATOM 3394 C CA . THR A 1 3 ? 13.470 18.333 -6.652 1.00 0.00 3 THR A CA 4
ATOM 3395 C C . THR A 1 3 ? 12.127 19.064 -6.543 1.00 0.00 3 THR A C 4
ATOM 3396 O O . THR A 1 3 ? 11.333 18.776 -5.648 1.00 0.00 3 THR A O 4
ATOM 3407 N N . LYS A 1 4 ? 11.873 19.998 -7.453 1.00 0.00 4 LYS A N 4
ATOM 3408 C CA . LYS A 1 4 ? 10.616 20.741 -7.437 1.00 0.00 4 LYS A CA 4
ATOM 3409 C C . LYS A 1 4 ? 10.406 21.444 -6.096 1.00 0.00 4 LYS A C 4
ATOM 3410 O O . LYS A 1 4 ? 9.308 21.421 -5.543 1.00 0.00 4 LYS A O 4
ATOM 3429 N N . GLN A 1 5 ? 11.458 22.074 -5.581 1.00 0.00 5 GLN A N 4
ATOM 3430 C CA . GLN A 1 5 ? 11.360 22.787 -4.309 1.00 0.00 5 GLN A CA 4
ATOM 3431 C C . GLN A 1 5 ? 10.850 21.863 -3.208 1.00 0.00 5 GLN A C 4
ATOM 3432 O O . GLN A 1 5 ? 9.890 22.188 -2.508 1.00 0.00 5 GLN A O 4
ATOM 3446 N N . LYS A 1 6 ? 11.492 20.711 -3.064 1.00 0.00 6 LYS A N 4
ATOM 3447 C CA . LYS A 1 6 ? 11.089 19.739 -2.049 1.00 0.00 6 LYS A CA 4
ATOM 3448 C C . LYS A 1 6 ? 11.658 20.092 -0.668 1.00 0.00 6 LYS A C 4
ATOM 3449 O O . LYS A 1 6 ? 12.128 19.216 0.057 1.00 0.00 6 LYS A O 4
ATOM 3468 N N . GLU A 1 7 ? 11.598 21.372 -0.299 1.00 0.00 7 GLU A N 4
ATOM 3469 C CA . GLU A 1 7 ? 12.103 21.799 1.007 1.00 0.00 7 GLU A CA 4
ATOM 3470 C C . GLU A 1 7 ? 11.337 21.092 2.117 1.00 0.00 7 GLU A C 4
ATOM 3471 O O . GLU A 1 7 ? 11.926 20.631 3.096 1.00 0.00 7 GLU A O 4
ATOM 3483 N N . ALA A 1 8 ? 10.020 21.003 1.956 1.00 0.00 8 ALA A N 4
ATOM 3484 C CA . ALA A 1 8 ? 9.181 20.342 2.950 1.00 0.00 8 ALA A CA 4
ATOM 3485 C C . ALA A 1 8 ? 7.768 20.122 2.410 1.00 0.00 8 ALA A C 4
ATOM 3486 O O . ALA A 1 8 ? 7.099 19.156 2.776 1.00 0.00 8 ALA A O 4
ATOM 3493 N N . VAL A 1 9 ? 7.320 21.028 1.546 1.00 0.00 9 VAL A N 4
ATOM 3494 C CA . VAL A 1 9 ? 5.980 20.928 0.971 1.00 0.00 9 VAL A CA 4
ATOM 3495 C C . VAL A 1 9 ? 5.819 19.645 0.156 1.00 0.00 9 VAL A C 4
ATOM 3496 O O . VAL A 1 9 ? 4.818 18.942 0.287 1.00 0.00 9 VAL A O 4
ATOM 3509 N N . ASN A 1 10 ? 6.802 19.350 -0.690 1.00 0.00 10 ASN A N 4
ATOM 3510 C CA . ASN A 1 10 ? 6.740 18.150 -1.521 1.00 0.00 10 ASN A CA 4
ATOM 3511 C C . ASN A 1 10 ? 7.795 17.136 -1.095 1.00 0.00 10 ASN A C 4
ATOM 3512 O O . ASN A 1 10 ? 8.989 17.435 -1.087 1.00 0.00 10 ASN A O 4
ATOM 3523 N N . ASP A 1 11 ? 7.344 15.935 -0.746 1.00 0.00 11 ASP A N 4
ATOM 3524 C CA . ASP A 1 11 ? 8.259 14.880 -0.327 1.00 0.00 11 ASP A CA 4
ATOM 3525 C C . ASP A 1 11 ? 8.138 13.661 -1.241 1.00 0.00 11 ASP A C 4
ATOM 3526 O O . ASP A 1 11 ? 7.035 13.257 -1.610 1.00 0.00 11 ASP A O 4
ATOM 3535 N N . LYS A 1 12 ? 9.277 13.074 -1.589 1.00 0.00 12 LYS A N 4
ATOM 3536 C CA . LYS A 1 12 ? 9.292 11.892 -2.448 1.00 0.00 12 LYS A CA 4
ATOM 3537 C C . LYS A 1 12 ? 10.267 10.855 -1.903 1.00 0.00 12 LYS A C 4
ATOM 3538 O O . LYS A 1 12 ? 11.382 11.185 -1.497 1.00 0.00 12 LYS A O 4
ATOM 3557 N N . GLY A 1 13 ? 9.823 9.607 -1.864 1.00 0.00 13 GLY A N 4
ATOM 3558 C CA . GLY A 1 13 ? 10.637 8.523 -1.332 1.00 0.00 13 GLY A CA 4
ATOM 3559 C C . GLY A 1 13 ? 9.899 7.895 -0.171 1.00 0.00 13 GLY A C 4
ATOM 3560 O O . GLY A 1 13 ? 8.966 7.123 -0.365 1.00 0.00 13 GLY A O 4
ATOM 3564 N N . LYS A 1 14 ? 10.271 8.277 1.040 1.00 0.00 14 LYS A N 4
ATOM 3565 C CA . LYS A 1 14 ? 9.570 7.777 2.203 1.00 0.00 14 LYS A CA 4
ATOM 3566 C C . LYS A 1 14 ? 8.145 8.272 2.100 1.00 0.00 14 LYS A C 4
ATOM 3567 O O . LYS A 1 14 ? 7.201 7.592 2.471 1.00 0.00 14 LYS A O 4
ATOM 3586 N N . ALA A 1 15 ? 8.019 9.438 1.502 1.00 0.00 15 ALA A N 4
ATOM 3587 C CA . ALA A 1 15 ? 6.731 10.017 1.225 1.00 0.00 15 ALA A CA 4
ATOM 3588 C C . ALA A 1 15 ? 6.192 9.276 -0.014 1.00 0.00 15 ALA A C 4
ATOM 3589 O O . ALA A 1 15 ? 6.236 8.054 -0.029 1.00 0.00 15 ALA A O 4
ATOM 3596 N N . ALA A 1 16 ? 5.712 10.026 -1.034 1.00 0.00 16 ALA A N 4
ATOM 3597 C CA . ALA A 1 16 ? 5.191 9.479 -2.302 1.00 0.00 16 ALA A CA 4
ATOM 3598 C C . ALA A 1 16 ? 5.053 7.957 -2.356 1.00 0.00 16 ALA A C 4
ATOM 3599 O O . ALA A 1 16 ? 3.950 7.463 -2.508 1.00 0.00 16 ALA A O 4
ATOM 3606 N N . VAL A 1 17 ? 6.162 7.214 -2.297 1.00 0.00 17 VAL A N 4
ATOM 3607 C CA . VAL A 1 17 ? 6.039 5.764 -2.419 1.00 0.00 17 VAL A CA 4
ATOM 3608 C C . VAL A 1 17 ? 5.138 5.197 -1.329 1.00 0.00 17 VAL A C 4
ATOM 3609 O O . VAL A 1 17 ? 4.195 4.465 -1.622 1.00 0.00 17 VAL A O 4
ATOM 3622 N N . VAL A 1 18 ? 5.405 5.536 -0.078 1.00 0.00 18 VAL A N 4
ATOM 3623 C CA . VAL A 1 18 ? 4.573 5.045 1.009 1.00 0.00 18 VAL A CA 4
ATOM 3624 C C . VAL A 1 18 ? 3.175 5.549 0.815 1.00 0.00 18 VAL A C 4
ATOM 3625 O O . VAL A 1 18 ? 2.190 4.846 1.029 1.00 0.00 18 VAL A O 4
ATOM 3638 N N . LYS A 1 19 ? 3.122 6.788 0.415 1.00 0.00 19 LYS A N 4
ATOM 3639 C CA . LYS A 1 19 ? 1.879 7.454 0.182 1.00 0.00 19 LYS A CA 4
ATOM 3640 C C . LYS A 1 19 ? 1.029 6.702 -0.857 1.00 0.00 19 LYS A C 4
ATOM 3641 O O . LYS A 1 19 ? -0.171 6.572 -0.671 1.00 0.00 19 LYS A O 4
ATOM 3660 N N . VAL A 1 20 ? 1.639 6.212 -1.947 1.00 0.00 20 VAL A N 4
ATOM 3661 C CA . VAL A 1 20 ? 0.858 5.494 -2.961 1.00 0.00 20 VAL A CA 4
ATOM 3662 C C . VAL A 1 20 ? 0.523 4.093 -2.510 1.00 0.00 20 VAL A C 4
ATOM 3663 O O . VAL A 1 20 ? -0.557 3.589 -2.800 1.00 0.00 20 VAL A O 4
ATOM 3676 N N . VAL A 1 21 ? 1.434 3.460 -1.800 1.00 0.00 21 VAL A N 4
ATOM 3677 C CA . VAL A 1 21 ? 1.171 2.122 -1.327 1.00 0.00 21 VAL A CA 4
ATOM 3678 C C . VAL A 1 21 ? -0.020 2.162 -0.384 1.00 0.00 21 VAL A C 4
ATOM 3679 O O . VAL A 1 21 ? -0.947 1.357 -0.495 1.00 0.00 21 VAL A O 4
ATOM 3692 N N . GLU A 1 22 ? 0.009 3.120 0.535 1.00 0.00 22 GLU A N 4
ATOM 3693 C CA . GLU A 1 22 ? -1.080 3.288 1.497 1.00 0.00 22 GLU A CA 4
ATOM 3694 C C . GLU A 1 22 ? -2.307 3.810 0.818 1.00 0.00 22 GLU A C 4
ATOM 3695 O O . GLU A 1 22 ? -3.406 3.455 1.181 1.00 0.00 22 GLU A O 4
ATOM 3707 N N . SER A 1 23 ? -2.125 4.721 -0.119 1.00 0.00 23 SER A N 4
ATOM 3708 C CA . SER A 1 23 ? -3.255 5.328 -0.779 1.00 0.00 23 SER A CA 4
ATOM 3709 C C . SER A 1 23 ? -3.934 4.395 -1.792 1.00 0.00 23 SER A C 4
ATOM 3710 O O . SER A 1 23 ? -5.131 4.546 -2.066 1.00 0.00 23 SER A O 4
ATOM 3718 N N . GLN A 1 24 ? -3.215 3.387 -2.295 1.00 0.00 24 GLN A N 4
ATOM 3719 C CA . GLN A 1 24 ? -3.817 2.421 -3.206 1.00 0.00 24 GLN A CA 4
ATOM 3720 C C . GLN A 1 24 ? -4.597 1.394 -2.411 1.00 0.00 24 GLN A C 4
ATOM 3721 O O . GLN A 1 24 ? -5.718 1.016 -2.738 1.00 0.00 24 GLN A O 4
ATOM 3735 N N . ALA A 1 25 ? -3.954 0.998 -1.336 1.00 0.00 25 ALA A N 4
ATOM 3736 C CA . ALA A 1 25 ? -4.511 0.047 -0.402 1.00 0.00 25 ALA A CA 4
ATOM 3737 C C . ALA A 1 25 ? -5.647 0.690 0.373 1.00 0.00 25 ALA A C 4
ATOM 3738 O O . ALA A 1 25 ? -6.651 0.071 0.681 1.00 0.00 25 ALA A O 4
ATOM 3745 N N . GLU A 1 26 ? -5.455 1.942 0.690 1.00 0.00 26 GLU A N 4
ATOM 3746 C CA . GLU A 1 26 ? -6.462 2.678 1.419 1.00 0.00 26 GLU A CA 4
ATOM 3747 C C . GLU A 1 26 ? -7.759 2.486 0.695 1.00 0.00 26 GLU A C 4
ATOM 3748 O O . GLU A 1 26 ? -8.760 2.122 1.294 1.00 0.00 26 GLU A O 4
ATOM 3760 N N . LEU A 1 27 ? -7.745 2.679 -0.617 1.00 0.00 27 LEU A N 4
ATOM 3761 C CA . LEU A 1 27 ? -8.958 2.439 -1.344 1.00 0.00 27 LEU A CA 4
ATOM 3762 C C . LEU A 1 27 ? -9.288 1.032 -1.263 1.00 0.00 27 LEU A C 4
ATOM 3763 O O . LEU A 1 27 ? -10.421 0.702 -1.233 1.00 0.00 27 LEU A O 4
ATOM 3779 N N . TYR A 1 28 ? -8.312 0.173 -1.261 1.00 0.00 28 TYR A N 4
ATOM 3780 C CA . TYR A 1 28 ? -8.652 -1.192 -1.201 1.00 0.00 28 TYR A CA 4
ATOM 3781 C C . TYR A 1 28 ? -9.647 -1.373 -0.045 1.00 0.00 28 TYR A C 4
ATOM 3782 O O . TYR A 1 28 ? -10.715 -1.899 -0.213 1.00 0.00 28 TYR A O 4
ATOM 3800 N N . SER A 1 29 ? -9.349 -0.756 1.060 1.00 0.00 29 SER A N 4
ATOM 3801 C CA . SER A 1 29 ? -10.272 -0.726 2.195 1.00 0.00 29 SER A CA 4
ATOM 3802 C C . SER A 1 29 ? -11.567 -0.038 1.776 1.00 0.00 29 SER A C 4
ATOM 3803 O O . SER A 1 29 ? -12.651 -0.484 2.123 1.00 0.00 29 SER A O 4
ATOM 3811 N N . LEU A 1 30 ? -11.445 1.033 0.996 1.00 0.00 30 LEU A N 4
ATOM 3812 C CA . LEU A 1 30 ? -12.631 1.724 0.513 1.00 0.00 30 LEU A CA 4
ATOM 3813 C C . LEU A 1 30 ? -13.464 0.723 -0.269 1.00 0.00 30 LEU A C 4
ATOM 3814 O O . LEU A 1 30 ? -14.529 0.298 0.177 1.00 0.00 30 LEU A O 4
ATOM 3830 N N . GLU A 1 31 ? -12.939 0.318 -1.414 1.00 0.00 31 GLU A N 4
ATOM 3831 C CA . GLU A 1 31 ? -13.592 -0.668 -2.230 1.00 0.00 31 GLU A CA 4
ATOM 3832 C C . GLU A 1 31 ? -13.712 -1.988 -1.401 1.00 0.00 31 GLU A C 4
ATOM 3833 O O . GLU A 1 31 ? -14.623 -2.084 -0.587 1.00 0.00 31 GLU A O 4
ATOM 3845 N N . LYS A 1 32 ? -12.736 -2.946 -1.583 1.00 0.00 32 LYS A N 4
ATOM 3846 C CA . LYS A 1 32 ? -12.642 -4.227 -0.781 1.00 0.00 32 LYS A CA 4
ATOM 3847 C C . LYS A 1 32 ? -13.567 -4.237 0.434 1.00 0.00 32 LYS A C 4
ATOM 3848 O O . LYS A 1 32 ? -14.295 -5.199 0.679 1.00 0.00 32 LYS A O 4
ATOM 3867 N N . ASN A 1 33 ? -13.461 -3.141 1.208 1.00 0.00 33 ASN A N 4
ATOM 3868 C CA . ASN A 1 33 ? -14.212 -2.940 2.447 1.00 0.00 33 ASN A CA 4
ATOM 3869 C C . ASN A 1 33 ? -13.522 -3.643 3.608 1.00 0.00 33 ASN A C 4
ATOM 3870 O O . ASN A 1 33 ? -14.151 -3.986 4.610 1.00 0.00 33 ASN A O 4
ATOM 3881 N N . GLU A 1 34 ? -12.209 -3.840 3.464 1.00 0.00 34 GLU A N 4
ATOM 3882 C CA . GLU A 1 34 ? -11.416 -4.484 4.494 1.00 0.00 34 GLU A CA 4
ATOM 3883 C C . GLU A 1 34 ? -10.072 -3.771 4.596 1.00 0.00 34 GLU A C 4
ATOM 3884 O O . GLU A 1 34 ? -9.487 -3.390 3.584 1.00 0.00 34 GLU A O 4
ATOM 3896 N N . ASP A 1 35 ? -9.591 -3.579 5.810 1.00 0.00 35 ASP A N 4
ATOM 3897 C CA . ASP A 1 35 ? -8.321 -2.883 6.021 1.00 0.00 35 ASP A CA 4
ATOM 3898 C C . ASP A 1 35 ? -7.111 -3.795 5.782 1.00 0.00 35 ASP A C 4
ATOM 3899 O O . ASP A 1 35 ? -6.010 -3.438 6.127 1.00 0.00 35 ASP A O 4
ATOM 3908 N N . ALA A 1 36 ? -7.373 -4.960 5.201 1.00 0.00 36 ALA A N 4
ATOM 3909 C CA . ALA A 1 36 ? -6.378 -6.008 4.901 1.00 0.00 36 ALA A CA 4
ATOM 3910 C C . ALA A 1 36 ? -4.931 -5.581 4.813 1.00 0.00 36 ALA A C 4
ATOM 3911 O O . ALA A 1 36 ? -4.407 -5.114 5.759 1.00 0.00 36 ALA A O 4
ATOM 3918 N N . SER A 1 37 ? -4.244 -5.844 3.698 1.00 0.00 37 SER A N 4
ATOM 3919 C CA . SER A 1 37 ? -2.828 -5.532 3.659 1.00 0.00 37 SER A CA 4
ATOM 3920 C C . SER A 1 37 ? -2.189 -5.958 2.356 1.00 0.00 37 SER A C 4
ATOM 3921 O O . SER A 1 37 ? -2.856 -6.456 1.443 1.00 0.00 37 SER A O 4
ATOM 3929 N N . LEU A 1 38 ? -0.868 -5.806 2.313 1.00 0.00 38 LEU A N 4
ATOM 3930 C CA . LEU A 1 38 ? -0.105 -6.227 1.161 1.00 0.00 38 LEU A CA 4
ATOM 3931 C C . LEU A 1 38 ? -0.494 -7.655 0.858 1.00 0.00 38 LEU A C 4
ATOM 3932 O O . LEU A 1 38 ? -1.278 -7.888 -0.011 1.00 0.00 38 LEU A O 4
ATOM 3948 N N . ARG A 1 39 ? 0.034 -8.575 1.661 1.00 0.00 39 ARG A N 4
ATOM 3949 C CA . ARG A 1 39 ? -0.241 -9.992 1.593 1.00 0.00 39 ARG A CA 4
ATOM 3950 C C . ARG A 1 39 ? -1.080 -10.383 0.401 1.00 0.00 39 ARG A C 4
ATOM 3951 O O . ARG A 1 39 ? -0.619 -11.091 -0.492 1.00 0.00 39 ARG A O 4
ATOM 3972 N N . LYS A 1 40 ? -2.306 -9.934 0.403 1.00 0.00 40 LYS A N 4
ATOM 3973 C CA . LYS A 1 40 ? -3.222 -10.243 -0.658 1.00 0.00 40 LYS A CA 4
ATOM 3974 C C . LYS A 1 40 ? -3.239 -9.183 -1.749 1.00 0.00 40 LYS A C 4
ATOM 3975 O O . LYS A 1 40 ? -3.025 -9.471 -2.935 1.00 0.00 40 LYS A O 4
ATOM 3994 N N . LEU A 1 41 ? -3.555 -7.959 -1.344 1.00 0.00 41 LEU A N 4
ATOM 3995 C CA . LEU A 1 41 ? -3.630 -6.889 -2.284 1.00 0.00 41 LEU A CA 4
ATOM 3996 C C . LEU A 1 41 ? -2.375 -6.957 -3.135 1.00 0.00 41 LEU A C 4
ATOM 3997 O O . LEU A 1 41 ? -2.435 -6.935 -4.342 1.00 0.00 41 LEU A O 4
ATOM 4013 N N . GLN A 1 42 ? -1.258 -7.142 -2.482 1.00 0.00 42 GLN A N 4
ATOM 4014 C CA . GLN A 1 42 ? -0.023 -7.329 -3.128 1.00 0.00 42 GLN A CA 4
ATOM 4015 C C . GLN A 1 42 ? 0.036 -8.691 -3.761 1.00 0.00 42 GLN A C 4
ATOM 4016 O O . GLN A 1 42 ? 0.612 -8.843 -4.827 1.00 0.00 42 GLN A O 4
ATOM 4030 N N . ALA A 1 43 ? -0.497 -9.699 -3.012 1.00 0.00 43 ALA A N 4
ATOM 4031 C CA . ALA A 1 43 ? -0.442 -11.098 -3.466 1.00 0.00 43 ALA A CA 4
ATOM 4032 C C . ALA A 1 43 ? -0.220 -11.118 -4.967 1.00 0.00 43 ALA A C 4
ATOM 4033 O O . ALA A 1 43 ? 0.899 -11.288 -5.448 1.00 0.00 43 ALA A O 4
ATOM 4040 N N . ASP A 1 44 ? -1.326 -10.967 -5.701 1.00 0.00 44 ASP A N 4
ATOM 4041 C CA . ASP A 1 44 ? -1.276 -10.995 -7.160 1.00 0.00 44 ASP A CA 4
ATOM 4042 C C . ASP A 1 44 ? -0.358 -9.912 -7.674 1.00 0.00 44 ASP A C 4
ATOM 4043 O O . ASP A 1 44 ? 0.451 -10.160 -8.569 1.00 0.00 44 ASP A O 4
ATOM 4052 N N . GLY A 1 45 ? -0.443 -8.714 -7.106 1.00 0.00 45 GLY A N 4
ATOM 4053 C CA . GLY A 1 45 ? 0.445 -7.668 -7.552 1.00 0.00 45 GLY A CA 4
ATOM 4054 C C . GLY A 1 45 ? 0.137 -6.282 -6.989 1.00 0.00 45 GLY A C 4
ATOM 4055 O O . GLY A 1 45 ? 0.668 -5.927 -5.955 1.00 0.00 45 GLY A O 4
ATOM 4059 N N . ARG A 1 46 ? -0.700 -5.523 -7.747 1.00 0.00 46 ARG A N 4
ATOM 4060 C CA . ARG A 1 46 ? -1.131 -4.084 -7.516 1.00 0.00 46 ARG A CA 4
ATOM 4061 C C . ARG A 1 46 ? -0.251 -3.190 -6.595 1.00 0.00 46 ARG A C 4
ATOM 4062 O O . ARG A 1 46 ? -0.563 -2.026 -6.421 1.00 0.00 46 ARG A O 4
ATOM 4083 N N . ILE A 1 47 ? 0.855 -3.700 -6.125 1.00 0.00 47 ILE A N 4
ATOM 4084 C CA . ILE A 1 47 ? 1.834 -2.984 -5.319 1.00 0.00 47 ILE A CA 4
ATOM 4085 C C . ILE A 1 47 ? 3.081 -3.838 -5.313 1.00 0.00 47 ILE A C 4
ATOM 4086 O O . ILE A 1 47 ? 3.814 -3.868 -4.337 1.00 0.00 47 ILE A O 4
ATOM 4102 N N . THR A 1 48 ? 3.265 -4.545 -6.449 1.00 0.00 48 THR A N 4
ATOM 4103 C CA . THR A 1 48 ? 4.369 -5.467 -6.691 1.00 0.00 48 THR A CA 4
ATOM 4104 C C . THR A 1 48 ? 4.955 -6.070 -5.413 1.00 0.00 48 THR A C 4
ATOM 4105 O O . THR A 1 48 ? 4.327 -6.068 -4.366 1.00 0.00 48 THR A O 4
ATOM 4116 N N . GLU A 1 49 ? 6.132 -6.638 -5.514 1.00 0.00 49 GLU A N 4
ATOM 4117 C CA . GLU A 1 49 ? 6.734 -7.268 -4.358 1.00 0.00 49 GLU A CA 4
ATOM 4118 C C . GLU A 1 49 ? 7.462 -6.286 -3.449 1.00 0.00 49 GLU A C 4
ATOM 4119 O O . GLU A 1 49 ? 7.547 -6.498 -2.231 1.00 0.00 49 GLU A O 4
ATOM 4131 N N . GLU A 1 50 ? 8.010 -5.231 -4.022 1.00 0.00 50 GLU A N 4
ATOM 4132 C CA . GLU A 1 50 ? 8.764 -4.280 -3.224 1.00 0.00 50 GLU A CA 4
ATOM 4133 C C . GLU A 1 50 ? 7.840 -3.354 -2.480 1.00 0.00 50 GLU A C 4
ATOM 4134 O O . GLU A 1 50 ? 7.499 -3.643 -1.364 1.00 0.00 50 GLU A O 4
ATOM 4146 N N . GLN A 1 51 ? 7.502 -2.218 -3.103 1.00 0.00 51 GLN A N 4
ATOM 4147 C CA . GLN A 1 51 ? 6.656 -1.172 -2.531 1.00 0.00 51 GLN A CA 4
ATOM 4148 C C . GLN A 1 51 ? 5.886 -1.582 -1.303 1.00 0.00 51 GLN A C 4
ATOM 4149 O O . GLN A 1 51 ? 5.787 -0.800 -0.362 1.00 0.00 51 GLN A O 4
ATOM 4163 N N . ALA A 1 52 ? 5.314 -2.774 -1.282 1.00 0.00 52 ALA A N 4
ATOM 4164 C CA . ALA A 1 52 ? 4.562 -3.208 -0.161 1.00 0.00 52 ALA A CA 4
ATOM 4165 C C . ALA A 1 52 ? 5.430 -3.751 0.923 1.00 0.00 52 ALA A C 4
ATOM 4166 O O . ALA A 1 52 ? 5.340 -3.318 2.055 1.00 0.00 52 ALA A O 4
ATOM 4173 N N . LYS A 1 53 ? 6.296 -4.691 0.601 1.00 0.00 53 LYS A N 4
ATOM 4174 C CA . LYS A 1 53 ? 7.131 -5.191 1.635 1.00 0.00 53 LYS A CA 4
ATOM 4175 C C . LYS A 1 53 ? 7.960 -4.044 2.134 1.00 0.00 53 LYS A C 4
ATOM 4176 O O . LYS A 1 53 ? 8.143 -3.837 3.334 1.00 0.00 53 LYS A O 4
ATOM 4195 N N . ALA A 1 54 ? 8.411 -3.276 1.175 1.00 0.00 54 ALA A N 4
ATOM 4196 C CA . ALA A 1 54 ? 9.173 -2.106 1.447 1.00 0.00 54 ALA A CA 4
ATOM 4197 C C . ALA A 1 54 ? 8.317 -1.191 2.296 1.00 0.00 54 ALA A C 4
ATOM 4198 O O . ALA A 1 54 ? 8.807 -0.562 3.214 1.00 0.00 54 ALA A O 4
ATOM 4205 N N . TYR A 1 55 ? 7.010 -1.158 2.012 1.00 0.00 55 TYR A N 4
ATOM 4206 C CA . TYR A 1 55 ? 6.114 -0.343 2.801 1.00 0.00 55 TYR A CA 4
ATOM 4207 C C . TYR A 1 55 ? 6.073 -0.802 4.219 1.00 0.00 55 TYR A C 4
ATOM 4208 O O . TYR A 1 55 ? 6.139 -0.006 5.124 1.00 0.00 55 TYR A O 4
ATOM 4226 N N . LYS A 1 56 ? 5.943 -2.096 4.405 1.00 0.00 56 LYS A N 4
ATOM 4227 C CA . LYS A 1 56 ? 5.889 -2.647 5.728 1.00 0.00 56 LYS A CA 4
ATOM 4228 C C . LYS A 1 56 ? 7.029 -2.037 6.509 1.00 0.00 56 LYS A C 4
ATOM 4229 O O . LYS A 1 56 ? 6.844 -1.451 7.565 1.00 0.00 56 LYS A O 4
ATOM 4248 N N . GLU A 1 57 ? 8.194 -2.166 5.925 1.00 0.00 57 GLU A N 4
ATOM 4249 C CA . GLU A 1 57 ? 9.419 -1.623 6.480 1.00 0.00 57 GLU A CA 4
ATOM 4250 C C . GLU A 1 57 ? 9.321 -0.091 6.642 1.00 0.00 57 GLU A C 4
ATOM 4251 O O . GLU A 1 57 ? 9.847 0.500 7.576 1.00 0.00 57 GLU A O 4
ATOM 4263 N N . TYR A 1 58 ? 8.639 0.524 5.707 1.00 0.00 58 TYR A N 4
ATOM 4264 C CA . TYR A 1 58 ? 8.470 1.973 5.714 1.00 0.00 58 TYR A CA 4
ATOM 4265 C C . TYR A 1 58 ? 7.631 2.424 6.901 1.00 0.00 58 TYR A C 4
ATOM 4266 O O . TYR A 1 58 ? 8.033 3.301 7.665 1.00 0.00 58 TYR A O 4
ATOM 4284 N N . HIS A 1 59 ? 6.462 1.825 7.045 1.00 0.00 59 HIS A N 4
ATOM 4285 C CA . HIS A 1 59 ? 5.574 2.182 8.141 1.00 0.00 59 HIS A CA 4
ATOM 4286 C C . HIS A 1 59 ? 5.940 1.466 9.424 1.00 0.00 59 HIS A C 4
ATOM 4287 O O . HIS A 1 59 ? 6.486 2.052 10.358 1.00 0.00 59 HIS A O 4
ATOM 4302 N N . ASP A 1 60 ? 5.598 0.191 9.456 1.00 0.00 60 ASP A N 4
ATOM 4303 C CA . ASP A 1 60 ? 5.831 -0.651 10.606 1.00 0.00 60 ASP A CA 4
ATOM 4304 C C . ASP A 1 60 ? 7.278 -0.984 10.783 1.00 0.00 60 ASP A C 4
ATOM 4305 O O . ASP A 1 60 ? 7.654 -1.506 11.833 1.00 0.00 60 ASP A O 4
ATOM 4314 N N . LYS A 1 61 ? 8.080 -0.805 9.738 1.00 0.00 61 LYS A N 4
ATOM 4315 C CA . LYS A 1 61 ? 9.424 -1.221 9.828 1.00 0.00 61 LYS A CA 4
ATOM 4316 C C . LYS A 1 61 ? 9.418 -2.733 9.934 1.00 0.00 61 LYS A C 4
ATOM 4317 O O . LYS A 1 61 ? 10.094 -3.348 10.759 1.00 0.00 61 LYS A O 4
ATOM 4336 N N . ASN A 1 62 ? 8.622 -3.300 9.033 1.00 0.00 62 ASN A N 4
ATOM 4337 C CA . ASN A 1 62 ? 8.440 -4.711 8.887 1.00 0.00 62 ASN A CA 4
ATOM 4338 C C . ASN A 1 62 ? 7.881 -5.374 10.146 1.00 0.00 62 ASN A C 4
ATOM 4339 O O . ASN A 1 62 ? 8.438 -6.352 10.643 1.00 0.00 62 ASN A O 4
ATOM 4350 N N . GLY A 1 63 ? 6.765 -4.849 10.642 1.00 0.00 63 GLY A N 4
ATOM 4351 C CA . GLY A 1 63 ? 6.123 -5.415 11.824 1.00 0.00 63 GLY A CA 4
ATOM 4352 C C . GLY A 1 63 ? 5.412 -6.720 11.461 1.00 0.00 63 GLY A C 4
ATOM 4353 O O . GLY A 1 63 ? 5.390 -7.113 10.294 1.00 0.00 63 GLY A O 4
ATOM 4357 N N . GLY A 1 64 ? 4.847 -7.396 12.458 1.00 0.00 64 GLY A N 4
ATOM 4358 C CA . GLY A 1 64 ? 4.158 -8.661 12.211 1.00 0.00 64 GLY A CA 4
ATOM 4359 C C . GLY A 1 64 ? 2.662 -8.550 12.488 1.00 0.00 64 GLY A C 4
ATOM 4360 O O . GLY A 1 64 ? 2.158 -9.116 13.457 1.00 0.00 64 GLY A O 4
ATOM 4364 N N . ALA A 1 65 ? 1.957 -7.821 11.631 1.00 0.00 65 ALA A N 4
ATOM 4365 C CA . ALA A 1 65 ? 0.519 -7.650 11.797 1.00 0.00 65 ALA A CA 4
ATOM 4366 C C . ALA A 1 65 ? -0.133 -7.263 10.472 1.00 0.00 65 ALA A C 4
ATOM 4367 O O . ALA A 1 65 ? 0.527 -6.743 9.581 1.00 0.00 65 ALA A O 4
ATOM 4374 N N . ASN A 1 66 ? -1.436 -7.505 10.364 1.00 0.00 66 ASN A N 4
ATOM 4375 C CA . ASN A 1 66 ? -2.176 -7.163 9.150 1.00 0.00 66 ASN A CA 4
ATOM 4376 C C . ASN A 1 66 ? -2.442 -5.660 9.109 1.00 0.00 66 ASN A C 4
ATOM 4377 O O . ASN A 1 66 ? -1.912 -4.900 9.916 1.00 0.00 66 ASN A O 4
ATOM 4388 N N . ARG A 1 67 ? -3.242 -5.265 8.135 1.00 0.00 67 ARG A N 4
ATOM 4389 C CA . ARG A 1 67 ? -3.612 -3.873 7.893 1.00 0.00 67 ARG A CA 4
ATOM 4390 C C . ARG A 1 67 ? -2.527 -3.140 7.246 1.00 0.00 67 ARG A C 4
ATOM 4391 O O . ARG A 1 67 ? -2.705 -2.724 6.115 1.00 0.00 67 ARG A O 4
ATOM 4412 N N . LYS A 1 68 ? -1.401 -2.972 7.968 1.00 0.00 68 LYS A N 4
ATOM 4413 C CA . LYS A 1 68 ? -0.238 -2.243 7.448 1.00 0.00 68 LYS A CA 4
ATOM 4414 C C . LYS A 1 68 ? -0.693 -1.087 6.601 1.00 0.00 68 LYS A C 4
ATOM 4415 O O . LYS A 1 68 ? -0.779 0.050 7.066 1.00 0.00 68 LYS A O 4
ATOM 4434 N N . VAL A 1 69 ? -1.033 -1.391 5.361 1.00 0.00 69 VAL A N 4
ATOM 4435 C CA . VAL A 1 69 ? -1.526 -0.394 4.486 1.00 0.00 69 VAL A CA 4
ATOM 4436 C C . VAL A 1 69 ? -3.029 -0.258 4.692 1.00 0.00 69 VAL A C 4
ATOM 4437 O O . VAL A 1 69 ? -3.516 -0.462 5.792 1.00 0.00 69 VAL A O 4
ATOM 4450 N N . ASN A 1 70 ? -3.776 0.051 3.643 1.00 0.00 70 ASN A N 4
ATOM 4451 C CA . ASN A 1 70 ? -5.215 0.131 3.779 1.00 0.00 70 ASN A CA 4
ATOM 4452 C C . ASN A 1 70 ? -5.611 1.107 4.885 1.00 0.00 70 ASN A C 4
ATOM 4453 O O . ASN A 1 70 ? -4.778 1.871 5.373 1.00 0.00 70 ASN A O 4
ATOM 4464 N N . ASP A 1 71 ? -6.887 1.075 5.281 1.00 0.00 71 ASP A N 4
ATOM 4465 C CA . ASP A 1 71 ? -7.370 1.964 6.333 1.00 0.00 71 ASP A CA 4
ATOM 4466 C C . ASP A 1 71 ? -8.862 1.748 6.573 1.00 0.00 71 ASP A C 4
ATOM 4467 O O . ASP A 1 71 ? -9.625 1.934 5.640 1.00 0.00 71 ASP A O 4
ATOM 4477 N N . ASN A 1 1 ? 11.096 27.128 -7.009 1.00 0.00 1 ASN A N 5
ATOM 4478 C CA . ASN A 1 1 ? 9.617 27.279 -6.904 1.00 0.00 1 ASN A CA 5
ATOM 4479 C C . ASN A 1 1 ? 9.102 26.424 -5.750 1.00 0.00 1 ASN A C 5
ATOM 4480 O O . ASN A 1 1 ? 8.285 25.525 -5.949 1.00 0.00 1 ASN A O 5
ATOM 4493 N N . LEU A 1 2 ? 9.588 26.708 -4.545 1.00 0.00 2 LEU A N 5
ATOM 4494 C CA . LEU A 1 2 ? 9.168 25.956 -3.366 1.00 0.00 2 LEU A CA 5
ATOM 4495 C C . LEU A 1 2 ? 8.340 26.838 -2.435 1.00 0.00 2 LEU A C 5
ATOM 4496 O O . LEU A 1 2 ? 8.673 28.001 -2.208 1.00 0.00 2 LEU A O 5
ATOM 4512 N N . THR A 1 3 ? 7.259 26.276 -1.902 1.00 0.00 3 THR A N 5
ATOM 4513 C CA . THR A 1 3 ? 6.388 27.020 -0.998 1.00 0.00 3 THR A CA 5
ATOM 4514 C C . THR A 1 3 ? 6.454 26.462 0.428 1.00 0.00 3 THR A C 5
ATOM 4515 O O . THR A 1 3 ? 5.789 26.972 1.329 1.00 0.00 3 THR A O 5
ATOM 4526 N N . LYS A 1 4 ? 7.248 25.410 0.627 1.00 0.00 4 LYS A N 5
ATOM 4527 C CA . LYS A 1 4 ? 7.368 24.802 1.950 1.00 0.00 4 LYS A CA 5
ATOM 4528 C C . LYS A 1 4 ? 8.680 25.206 2.620 1.00 0.00 4 LYS A C 5
ATOM 4529 O O . LYS A 1 4 ? 9.757 25.064 2.040 1.00 0.00 4 LYS A O 5
ATOM 4548 N N . GLN A 1 5 ? 8.580 25.707 3.849 1.00 0.00 5 GLN A N 5
ATOM 4549 C CA . GLN A 1 5 ? 9.760 26.128 4.599 1.00 0.00 5 GLN A CA 5
ATOM 4550 C C . GLN A 1 5 ? 9.779 25.469 5.975 1.00 0.00 5 GLN A C 5
ATOM 4551 O O . GLN A 1 5 ? 8.728 25.191 6.553 1.00 0.00 5 GLN A O 5
ATOM 4565 N N . LYS A 1 6 ? 10.980 25.213 6.491 1.00 0.00 6 LYS A N 5
ATOM 4566 C CA . LYS A 1 6 ? 11.125 24.576 7.788 1.00 0.00 6 LYS A CA 5
ATOM 4567 C C . LYS A 1 6 ? 10.566 23.157 7.727 1.00 0.00 6 LYS A C 5
ATOM 4568 O O . LYS A 1 6 ? 9.610 22.892 6.999 1.00 0.00 6 LYS A O 5
ATOM 4587 N N . GLU A 1 7 ? 11.171 22.242 8.476 1.00 0.00 7 GLU A N 5
ATOM 4588 C CA . GLU A 1 7 ? 10.715 20.856 8.462 1.00 0.00 7 GLU A CA 5
ATOM 4589 C C . GLU A 1 7 ? 10.736 20.323 7.032 1.00 0.00 7 GLU A C 5
ATOM 4590 O O . GLU A 1 7 ? 9.752 19.758 6.553 1.00 0.00 7 GLU A O 5
ATOM 4602 N N . ALA A 1 8 ? 11.862 20.525 6.357 1.00 0.00 8 ALA A N 5
ATOM 4603 C CA . ALA A 1 8 ? 12.014 20.084 4.975 1.00 0.00 8 ALA A CA 5
ATOM 4604 C C . ALA A 1 8 ? 11.837 18.575 4.854 1.00 0.00 8 ALA A C 5
ATOM 4605 O O . ALA A 1 8 ? 12.207 17.816 5.750 1.00 0.00 8 ALA A O 5
ATOM 4612 N N . VAL A 1 9 ? 11.264 18.152 3.730 1.00 0.00 9 VAL A N 5
ATOM 4613 C CA . VAL A 1 9 ? 11.028 16.737 3.478 1.00 0.00 9 VAL A CA 5
ATOM 4614 C C . VAL A 1 9 ? 11.563 16.350 2.100 1.00 0.00 9 VAL A C 5
ATOM 4615 O O . VAL A 1 9 ? 11.812 17.214 1.258 1.00 0.00 9 VAL A O 5
ATOM 4628 N N . ASN A 1 10 ? 11.744 15.054 1.877 1.00 0.00 10 ASN A N 5
ATOM 4629 C CA . ASN A 1 10 ? 12.260 14.574 0.598 1.00 0.00 10 ASN A CA 5
ATOM 4630 C C . ASN A 1 10 ? 11.152 14.459 -0.453 1.00 0.00 10 ASN A C 5
ATOM 4631 O O . ASN A 1 10 ? 11.391 13.999 -1.568 1.00 0.00 10 ASN A O 5
ATOM 4642 N N . ASP A 1 11 ? 9.949 14.891 -0.094 1.00 0.00 11 ASP A N 5
ATOM 4643 C CA . ASP A 1 11 ? 8.819 14.842 -1.017 1.00 0.00 11 ASP A CA 5
ATOM 4644 C C . ASP A 1 11 ? 8.631 13.426 -1.592 1.00 0.00 11 ASP A C 5
ATOM 4645 O O . ASP A 1 11 ? 8.129 12.540 -0.902 1.00 0.00 11 ASP A O 5
ATOM 4654 N N . LYS A 1 12 ? 9.018 13.217 -2.858 1.00 0.00 12 LYS A N 5
ATOM 4655 C CA . LYS A 1 12 ? 8.858 11.910 -3.485 1.00 0.00 12 LYS A CA 5
ATOM 4656 C C . LYS A 1 12 ? 9.871 10.907 -2.943 1.00 0.00 12 LYS A C 5
ATOM 4657 O O . LYS A 1 12 ? 10.798 11.272 -2.218 1.00 0.00 12 LYS A O 5
ATOM 4676 N N . GLY A 1 13 ? 9.680 9.640 -3.296 1.00 0.00 13 GLY A N 5
ATOM 4677 C CA . GLY A 1 13 ? 10.573 8.582 -2.837 1.00 0.00 13 GLY A CA 5
ATOM 4678 C C . GLY A 1 13 ? 9.867 7.687 -1.838 1.00 0.00 13 GLY A C 5
ATOM 4679 O O . GLY A 1 13 ? 8.738 7.269 -2.061 1.00 0.00 13 GLY A O 5
ATOM 4683 N N . LYS A 1 14 ? 10.530 7.393 -0.735 1.00 0.00 14 LYS A N 5
ATOM 4684 C CA . LYS A 1 14 ? 9.931 6.541 0.274 1.00 0.00 14 LYS A CA 5
ATOM 4685 C C . LYS A 1 14 ? 8.623 7.149 0.772 1.00 0.00 14 LYS A C 5
ATOM 4686 O O . LYS A 1 14 ? 7.750 6.440 1.251 1.00 0.00 14 LYS A O 5
ATOM 4705 N N . ALA A 1 15 ? 8.489 8.466 0.652 1.00 0.00 15 ALA A N 5
ATOM 4706 C CA . ALA A 1 15 ? 7.268 9.131 1.098 1.00 0.00 15 ALA A CA 5
ATOM 4707 C C . ALA A 1 15 ? 6.130 8.927 0.087 1.00 0.00 15 ALA A C 5
ATOM 4708 O O . ALA A 1 15 ? 5.107 8.347 0.408 1.00 0.00 15 ALA A O 5
ATOM 4715 N N . ALA A 1 16 ? 6.332 9.399 -1.131 1.00 0.00 16 ALA A N 5
ATOM 4716 C CA . ALA A 1 16 ? 5.325 9.263 -2.184 1.00 0.00 16 ALA A CA 5
ATOM 4717 C C . ALA A 1 16 ? 5.061 7.800 -2.487 1.00 0.00 16 ALA A C 5
ATOM 4718 O O . ALA A 1 16 ? 3.921 7.390 -2.699 1.00 0.00 16 ALA A O 5
ATOM 4725 N N . VAL A 1 17 ? 6.130 7.026 -2.523 1.00 0.00 17 VAL A N 5
ATOM 4726 C CA . VAL A 1 17 ? 5.973 5.617 -2.825 1.00 0.00 17 VAL A CA 5
ATOM 4727 C C . VAL A 1 17 ? 5.054 5.001 -1.789 1.00 0.00 17 VAL A C 5
ATOM 4728 O O . VAL A 1 17 ? 4.067 4.368 -2.124 1.00 0.00 17 VAL A O 5
ATOM 4741 N N . VAL A 1 18 ? 5.366 5.192 -0.529 1.00 0.00 18 VAL A N 5
ATOM 4742 C CA . VAL A 1 18 ? 4.527 4.649 0.516 1.00 0.00 18 VAL A CA 5
ATOM 4743 C C . VAL A 1 18 ? 3.131 5.204 0.382 1.00 0.00 18 VAL A C 5
ATOM 4744 O O . VAL A 1 18 ? 2.152 4.517 0.610 1.00 0.00 18 VAL A O 5
ATOM 4757 N N . LYS A 1 19 ? 3.056 6.461 0.034 1.00 0.00 19 LYS A N 5
ATOM 4758 C CA . LYS A 1 19 ? 1.776 7.114 -0.106 1.00 0.00 19 LYS A CA 5
ATOM 4759 C C . LYS A 1 19 ? 0.927 6.443 -1.175 1.00 0.00 19 LYS A C 5
ATOM 4760 O O . LYS A 1 19 ? -0.277 6.314 -1.001 1.00 0.00 19 LYS A O 5
ATOM 4779 N N . VAL A 1 20 ? 1.532 6.002 -2.278 1.00 0.00 20 VAL A N 5
ATOM 4780 C CA . VAL A 1 20 ? 0.733 5.348 -3.304 1.00 0.00 20 VAL A CA 5
ATOM 4781 C C . VAL A 1 20 ? 0.301 3.962 -2.855 1.00 0.00 20 VAL A C 5
ATOM 4782 O O . VAL A 1 20 ? -0.697 3.438 -3.354 1.00 0.00 20 VAL A O 5
ATOM 4795 N N . VAL A 1 21 ? 1.013 3.366 -1.890 1.00 0.00 21 VAL A N 5
ATOM 4796 C CA . VAL A 1 21 ? 0.594 2.057 -1.412 1.00 0.00 21 VAL A CA 5
ATOM 4797 C C . VAL A 1 21 ? -0.485 2.240 -0.339 1.00 0.00 21 VAL A C 5
ATOM 4798 O O . VAL A 1 21 ? -1.519 1.574 -0.390 1.00 0.00 21 VAL A O 5
ATOM 4811 N N . GLU A 1 22 ? -0.268 3.164 0.622 1.00 0.00 22 GLU A N 5
ATOM 4812 C CA . GLU A 1 22 ? -1.286 3.390 1.639 1.00 0.00 22 GLU A CA 5
ATOM 4813 C C . GLU A 1 22 ? -2.512 3.921 0.985 1.00 0.00 22 GLU A C 5
ATOM 4814 O O . GLU A 1 22 ? -3.598 3.454 1.253 1.00 0.00 22 GLU A O 5
ATOM 4826 N N . SER A 1 23 ? -2.354 4.948 0.173 1.00 0.00 23 SER A N 5
ATOM 4827 C CA . SER A 1 23 ? -3.487 5.568 -0.454 1.00 0.00 23 SER A CA 5
ATOM 4828 C C . SER A 1 23 ? -4.261 4.626 -1.371 1.00 0.00 23 SER A C 5
ATOM 4829 O O . SER A 1 23 ? -5.491 4.634 -1.356 1.00 0.00 23 SER A O 5
ATOM 4837 N N . GLN A 1 24 ? -3.570 3.817 -2.188 1.00 0.00 24 GLN A N 5
ATOM 4838 C CA . GLN A 1 24 ? -4.303 2.932 -3.081 1.00 0.00 24 GLN A CA 5
ATOM 4839 C C . GLN A 1 24 ? -5.025 1.877 -2.265 1.00 0.00 24 GLN A C 5
ATOM 4840 O O . GLN A 1 24 ? -6.107 1.417 -2.625 1.00 0.00 24 GLN A O 5
ATOM 4854 N N . ALA A 1 25 ? -4.414 1.522 -1.150 1.00 0.00 25 ALA A N 5
ATOM 4855 C CA . ALA A 1 25 ? -4.981 0.545 -0.249 1.00 0.00 25 ALA A CA 5
ATOM 4856 C C . ALA A 1 25 ? -6.074 1.147 0.604 1.00 0.00 25 ALA A C 5
ATOM 4857 O O . ALA A 1 25 ? -7.022 0.475 0.992 1.00 0.00 25 ALA A O 5
ATOM 4864 N N . GLU A 1 26 ? -5.948 2.417 0.882 1.00 0.00 26 GLU A N 5
ATOM 4865 C CA . GLU A 1 26 ? -6.940 3.083 1.665 1.00 0.00 26 GLU A CA 5
ATOM 4866 C C . GLU A 1 26 ? -8.248 2.888 0.985 1.00 0.00 26 GLU A C 5
ATOM 4867 O O . GLU A 1 26 ? -9.237 2.528 1.614 1.00 0.00 26 GLU A O 5
ATOM 4879 N N . LEU A 1 27 ? -8.251 3.063 -0.321 1.00 0.00 27 LEU A N 5
ATOM 4880 C CA . LEU A 1 27 ? -9.452 2.824 -1.037 1.00 0.00 27 LEU A CA 5
ATOM 4881 C C . LEU A 1 27 ? -9.727 1.411 -1.038 1.00 0.00 27 LEU A C 5
ATOM 4882 O O . LEU A 1 27 ? -10.851 1.044 -1.082 1.00 0.00 27 LEU A O 5
ATOM 4898 N N . TYR A 1 28 ? -8.714 0.584 -1.027 1.00 0.00 28 TYR A N 5
ATOM 4899 C CA . TYR A 1 28 ? -9.021 -0.790 -1.063 1.00 0.00 28 TYR A CA 5
ATOM 4900 C C . TYR A 1 28 ? -10.029 -1.036 0.047 1.00 0.00 28 TYR A C 5
ATOM 4901 O O . TYR A 1 28 ? -11.126 -1.546 -0.172 1.00 0.00 28 TYR A O 5
ATOM 4919 N N . SER A 1 29 ? -9.715 -0.501 1.178 1.00 0.00 29 SER A N 5
ATOM 4920 C CA . SER A 1 29 ? -10.610 -0.508 2.314 1.00 0.00 29 SER A CA 5
ATOM 4921 C C . SER A 1 29 ? -11.965 0.054 1.890 1.00 0.00 29 SER A C 5
ATOM 4922 O O . SER A 1 29 ? -13.006 -0.544 2.150 1.00 0.00 29 SER A O 5
ATOM 4930 N N . LEU A 1 30 ? -11.934 1.215 1.216 1.00 0.00 30 LEU A N 5
ATOM 4931 C CA . LEU A 1 30 ? -13.162 1.843 0.741 1.00 0.00 30 LEU A CA 5
ATOM 4932 C C . LEU A 1 30 ? -13.886 0.881 -0.184 1.00 0.00 30 LEU A C 5
ATOM 4933 O O . LEU A 1 30 ? -14.892 0.278 0.188 1.00 0.00 30 LEU A O 5
ATOM 4949 N N . GLU A 1 31 ? -13.332 0.706 -1.369 1.00 0.00 31 GLU A N 5
ATOM 4950 C CA . GLU A 1 31 ? -13.881 -0.220 -2.316 1.00 0.00 31 GLU A CA 5
ATOM 4951 C C . GLU A 1 31 ? -13.711 -1.654 -1.734 1.00 0.00 31 GLU A C 5
ATOM 4952 O O . GLU A 1 31 ? -14.467 -2.020 -0.867 1.00 0.00 31 GLU A O 5
ATOM 4964 N N . LYS A 1 32 ? -12.646 -2.381 -2.168 1.00 0.00 32 LYS A N 5
ATOM 4965 C CA . LYS A 1 32 ? -12.212 -3.737 -1.636 1.00 0.00 32 LYS A CA 5
ATOM 4966 C C . LYS A 1 32 ? -12.863 -4.159 -0.280 1.00 0.00 32 LYS A C 5
ATOM 4967 O O . LYS A 1 32 ? -13.027 -5.351 -0.017 1.00 0.00 32 LYS A O 5
ATOM 4986 N N . ASN A 1 33 ? -13.167 -3.156 0.575 1.00 0.00 33 ASN A N 5
ATOM 4987 C CA . ASN A 1 33 ? -13.738 -3.345 1.925 1.00 0.00 33 ASN A CA 5
ATOM 4988 C C . ASN A 1 33 ? -12.641 -3.576 2.966 1.00 0.00 33 ASN A C 5
ATOM 4989 O O . ASN A 1 33 ? -12.549 -2.828 3.940 1.00 0.00 33 ASN A O 5
ATOM 5000 N N . GLU A 1 34 ? -11.822 -4.591 2.781 1.00 0.00 34 GLU A N 5
ATOM 5001 C CA . GLU A 1 34 ? -10.766 -4.868 3.735 1.00 0.00 34 GLU A CA 5
ATOM 5002 C C . GLU A 1 34 ? -9.668 -5.686 3.076 1.00 0.00 34 GLU A C 5
ATOM 5003 O O . GLU A 1 34 ? -9.336 -6.782 3.529 1.00 0.00 34 GLU A O 5
ATOM 5015 N N . ASP A 1 35 ? -9.100 -5.146 2.008 1.00 0.00 35 ASP A N 5
ATOM 5016 C CA . ASP A 1 35 ? -8.033 -5.834 1.306 1.00 0.00 35 ASP A CA 5
ATOM 5017 C C . ASP A 1 35 ? -6.864 -6.024 2.236 1.00 0.00 35 ASP A C 5
ATOM 5018 O O . ASP A 1 35 ? -6.230 -7.074 2.229 1.00 0.00 35 ASP A O 5
ATOM 5027 N N . ALA A 1 36 ? -6.586 -4.969 3.018 1.00 0.00 36 ALA A N 5
ATOM 5028 C CA . ALA A 1 36 ? -5.467 -4.909 3.960 1.00 0.00 36 ALA A CA 5
ATOM 5029 C C . ALA A 1 36 ? -4.311 -5.798 3.661 1.00 0.00 36 ALA A C 5
ATOM 5030 O O . ALA A 1 36 ? -4.172 -6.301 2.572 1.00 0.00 36 ALA A O 5
ATOM 5037 N N . SER A 1 37 ? -3.398 -5.792 4.609 1.00 0.00 37 SER A N 5
ATOM 5038 C CA . SER A 1 37 ? -2.099 -6.400 4.486 1.00 0.00 37 SER A CA 5
ATOM 5039 C C . SER A 1 37 ? -1.529 -6.308 3.064 1.00 0.00 37 SER A C 5
ATOM 5040 O O . SER A 1 37 ? -2.145 -6.699 2.081 1.00 0.00 37 SER A O 5
ATOM 5048 N N . LEU A 1 38 ? -0.269 -5.848 2.999 1.00 0.00 38 LEU A N 5
ATOM 5049 C CA . LEU A 1 38 ? 0.422 -5.770 1.738 1.00 0.00 38 LEU A CA 5
ATOM 5050 C C . LEU A 1 38 ? 0.344 -7.116 1.191 1.00 0.00 38 LEU A C 5
ATOM 5051 O O . LEU A 1 38 ? 0.129 -7.320 0.036 1.00 0.00 38 LEU A O 5
ATOM 5067 N N . ARG A 1 39 ? 0.543 -8.032 2.096 1.00 0.00 39 ARG A N 5
ATOM 5068 C CA . ARG A 1 39 ? 0.525 -9.429 1.807 1.00 0.00 39 ARG A CA 5
ATOM 5069 C C . ARG A 1 39 ? -0.501 -9.688 0.752 1.00 0.00 39 ARG A C 5
ATOM 5070 O O . ARG A 1 39 ? -0.263 -10.446 -0.173 1.00 0.00 39 ARG A O 5
ATOM 5091 N N . LYS A 1 40 ? -1.652 -9.070 0.917 1.00 0.00 40 LYS A N 5
ATOM 5092 C CA . LYS A 1 40 ? -2.743 -9.239 -0.005 1.00 0.00 40 LYS A CA 5
ATOM 5093 C C . LYS A 1 40 ? -2.635 -8.344 -1.260 1.00 0.00 40 LYS A C 5
ATOM 5094 O O . LYS A 1 40 ? -2.925 -8.792 -2.362 1.00 0.00 40 LYS A O 5
ATOM 5113 N N . LEU A 1 41 ? -2.217 -7.081 -1.116 1.00 0.00 41 LEU A N 5
ATOM 5114 C CA . LEU A 1 41 ? -2.097 -6.244 -2.321 1.00 0.00 41 LEU A CA 5
ATOM 5115 C C . LEU A 1 41 ? -1.135 -6.967 -3.188 1.00 0.00 41 LEU A C 5
ATOM 5116 O O . LEU A 1 41 ? -1.379 -7.248 -4.351 1.00 0.00 41 LEU A O 5
ATOM 5132 N N . GLN A 1 42 ? -0.045 -7.288 -2.544 1.00 0.00 42 GLN A N 5
ATOM 5133 C CA . GLN A 1 42 ? 1.022 -8.018 -3.103 1.00 0.00 42 GLN A CA 5
ATOM 5134 C C . GLN A 1 42 ? 0.518 -9.348 -3.550 1.00 0.00 42 GLN A C 5
ATOM 5135 O O . GLN A 1 42 ? 0.967 -9.897 -4.556 1.00 0.00 42 GLN A O 5
ATOM 5149 N N . ALA A 1 43 ? -0.396 -9.893 -2.759 1.00 0.00 43 ALA A N 5
ATOM 5150 C CA . ALA A 1 43 ? -0.910 -11.200 -3.077 1.00 0.00 43 ALA A CA 5
ATOM 5151 C C . ALA A 1 43 ? -1.425 -11.196 -4.492 1.00 0.00 43 ALA A C 5
ATOM 5152 O O . ALA A 1 43 ? -1.177 -12.113 -5.275 1.00 0.00 43 ALA A O 5
ATOM 5159 N N . ASP A 1 44 ? -2.153 -10.132 -4.805 1.00 0.00 44 ASP A N 5
ATOM 5160 C CA . ASP A 1 44 ? -2.726 -9.960 -6.128 1.00 0.00 44 ASP A CA 5
ATOM 5161 C C . ASP A 1 44 ? -1.996 -8.855 -6.885 1.00 0.00 44 ASP A C 5
ATOM 5162 O O . ASP A 1 44 ? -2.508 -8.319 -7.866 1.00 0.00 44 ASP A O 5
ATOM 5171 N N . GLY A 1 45 ? -0.776 -8.546 -6.443 1.00 0.00 45 GLY A N 5
ATOM 5172 C CA . GLY A 1 45 ? 0.021 -7.539 -7.119 1.00 0.00 45 GLY A CA 5
ATOM 5173 C C . GLY A 1 45 ? -0.063 -6.121 -6.502 1.00 0.00 45 GLY A C 5
ATOM 5174 O O . GLY A 1 45 ? 0.521 -5.856 -5.453 1.00 0.00 45 GLY A O 5
ATOM 5178 N N . ARG A 1 46 ? -0.733 -5.211 -7.247 1.00 0.00 46 ARG A N 5
ATOM 5179 C CA . ARG A 1 46 ? -0.862 -3.766 -6.946 1.00 0.00 46 ARG A CA 5
ATOM 5180 C C . ARG A 1 46 ? 0.177 -3.184 -5.991 1.00 0.00 46 ARG A C 5
ATOM 5181 O O . ARG A 1 46 ? -0.149 -2.333 -5.209 1.00 0.00 46 ARG A O 5
ATOM 5202 N N . ILE A 1 47 ? 1.426 -3.631 -6.153 1.00 0.00 47 ILE A N 5
ATOM 5203 C CA . ILE A 1 47 ? 2.622 -3.147 -5.389 1.00 0.00 47 ILE A CA 5
ATOM 5204 C C . ILE A 1 47 ? 3.678 -4.209 -5.305 1.00 0.00 47 ILE A C 5
ATOM 5205 O O . ILE A 1 47 ? 4.730 -3.947 -4.753 1.00 0.00 47 ILE A O 5
ATOM 5221 N N . THR A 1 48 ? 3.407 -5.403 -5.853 1.00 0.00 48 THR A N 5
ATOM 5222 C CA . THR A 1 48 ? 4.355 -6.523 -5.791 1.00 0.00 48 THR A CA 5
ATOM 5223 C C . THR A 1 48 ? 5.207 -6.461 -4.492 1.00 0.00 48 THR A C 5
ATOM 5224 O O . THR A 1 48 ? 4.909 -5.700 -3.598 1.00 0.00 48 THR A O 5
ATOM 5235 N N . GLU A 1 49 ? 6.189 -7.305 -4.327 1.00 0.00 49 GLU A N 5
ATOM 5236 C CA . GLU A 1 49 ? 6.929 -7.288 -3.054 1.00 0.00 49 GLU A CA 5
ATOM 5237 C C . GLU A 1 49 ? 8.059 -6.265 -2.992 1.00 0.00 49 GLU A C 5
ATOM 5238 O O . GLU A 1 49 ? 8.756 -6.182 -1.986 1.00 0.00 49 GLU A O 5
ATOM 5250 N N . GLU A 1 50 ? 8.268 -5.530 -4.048 1.00 0.00 50 GLU A N 5
ATOM 5251 C CA . GLU A 1 50 ? 9.363 -4.563 -4.065 1.00 0.00 50 GLU A CA 5
ATOM 5252 C C . GLU A 1 50 ? 9.046 -3.298 -3.263 1.00 0.00 50 GLU A C 5
ATOM 5253 O O . GLU A 1 50 ? 9.773 -2.930 -2.332 1.00 0.00 50 GLU A O 5
ATOM 5265 N N . GLN A 1 51 ? 7.965 -2.641 -3.617 1.00 0.00 51 GLN A N 5
ATOM 5266 C CA . GLN A 1 51 ? 7.577 -1.436 -2.945 1.00 0.00 51 GLN A CA 5
ATOM 5267 C C . GLN A 1 51 ? 6.745 -1.766 -1.755 1.00 0.00 51 GLN A C 5
ATOM 5268 O O . GLN A 1 51 ? 6.745 -1.035 -0.768 1.00 0.00 51 GLN A O 5
ATOM 5282 N N . ALA A 1 52 ? 6.039 -2.878 -1.817 1.00 0.00 52 ALA A N 5
ATOM 5283 C CA . ALA A 1 52 ? 5.261 -3.248 -0.716 1.00 0.00 52 ALA A CA 5
ATOM 5284 C C . ALA A 1 52 ? 6.186 -3.510 0.398 1.00 0.00 52 ALA A C 5
ATOM 5285 O O . ALA A 1 52 ? 5.930 -3.093 1.468 1.00 0.00 52 ALA A O 5
ATOM 5292 N N . LYS A 1 53 ? 7.333 -4.161 0.110 1.00 0.00 53 LYS A N 5
ATOM 5293 C CA . LYS A 1 53 ? 8.308 -4.379 1.159 1.00 0.00 53 LYS A CA 5
ATOM 5294 C C . LYS A 1 53 ? 8.822 -3.076 1.640 1.00 0.00 53 LYS A C 5
ATOM 5295 O O . LYS A 1 53 ? 9.171 -2.938 2.799 1.00 0.00 53 LYS A O 5
ATOM 5314 N N . ALA A 1 54 ? 8.794 -2.091 0.772 1.00 0.00 54 ALA A N 5
ATOM 5315 C CA . ALA A 1 54 ? 9.184 -0.792 1.209 1.00 0.00 54 ALA A CA 5
ATOM 5316 C C . ALA A 1 54 ? 8.217 -0.460 2.334 1.00 0.00 54 ALA A C 5
ATOM 5317 O O . ALA A 1 54 ? 8.596 0.113 3.352 1.00 0.00 54 ALA A O 5
ATOM 5324 N N . TYR A 1 55 ? 6.945 -0.856 2.138 1.00 0.00 55 TYR A N 5
ATOM 5325 C CA . TYR A 1 55 ? 5.934 -0.617 3.159 1.00 0.00 55 TYR A CA 5
ATOM 5326 C C . TYR A 1 55 ? 5.947 -1.677 4.254 1.00 0.00 55 TYR A C 5
ATOM 5327 O O . TYR A 1 55 ? 5.622 -1.399 5.400 1.00 0.00 55 TYR A O 5
ATOM 5345 N N . LYS A 1 56 ? 6.332 -2.880 3.920 1.00 0.00 56 LYS A N 5
ATOM 5346 C CA . LYS A 1 56 ? 6.387 -3.905 4.899 1.00 0.00 56 LYS A CA 5
ATOM 5347 C C . LYS A 1 56 ? 7.516 -3.538 5.825 1.00 0.00 56 LYS A C 5
ATOM 5348 O O . LYS A 1 56 ? 7.546 -3.951 6.981 1.00 0.00 56 LYS A O 5
ATOM 5367 N N . GLU A 1 57 ? 8.407 -2.654 5.329 1.00 0.00 57 GLU A N 5
ATOM 5368 C CA . GLU A 1 57 ? 9.461 -2.135 6.139 1.00 0.00 57 GLU A CA 5
ATOM 5369 C C . GLU A 1 57 ? 8.913 -0.866 6.789 1.00 0.00 57 GLU A C 5
ATOM 5370 O O . GLU A 1 57 ? 9.366 -0.441 7.832 1.00 0.00 57 GLU A O 5
ATOM 5382 N N . TYR A 1 58 ? 7.868 -0.285 6.170 1.00 0.00 58 TYR A N 5
ATOM 5383 C CA . TYR A 1 58 ? 7.248 0.875 6.756 1.00 0.00 58 TYR A CA 5
ATOM 5384 C C . TYR A 1 58 ? 6.791 0.428 8.111 1.00 0.00 58 TYR A C 5
ATOM 5385 O O . TYR A 1 58 ? 7.011 1.090 9.106 1.00 0.00 58 TYR A O 5
ATOM 5403 N N . HIS A 1 59 ? 6.154 -0.750 8.121 1.00 0.00 59 HIS A N 5
ATOM 5404 C CA . HIS A 1 59 ? 5.650 -1.365 9.339 1.00 0.00 59 HIS A CA 5
ATOM 5405 C C . HIS A 1 59 ? 6.772 -2.012 10.151 1.00 0.00 59 HIS A C 5
ATOM 5406 O O . HIS A 1 59 ? 6.938 -1.716 11.327 1.00 0.00 59 HIS A O 5
ATOM 5421 N N . ASP A 1 60 ? 7.493 -2.950 9.544 1.00 0.00 60 ASP A N 5
ATOM 5422 C CA . ASP A 1 60 ? 8.526 -3.660 10.254 1.00 0.00 60 ASP A CA 5
ATOM 5423 C C . ASP A 1 60 ? 9.423 -2.666 10.915 1.00 0.00 60 ASP A C 5
ATOM 5424 O O . ASP A 1 60 ? 9.772 -2.814 12.085 1.00 0.00 60 ASP A O 5
ATOM 5433 N N . LYS A 1 61 ? 9.772 -1.625 10.189 1.00 0.00 61 LYS A N 5
ATOM 5434 C CA . LYS A 1 61 ? 10.598 -0.617 10.782 1.00 0.00 61 LYS A CA 5
ATOM 5435 C C . LYS A 1 61 ? 9.728 0.335 11.577 1.00 0.00 61 LYS A C 5
ATOM 5436 O O . LYS A 1 61 ? 10.205 1.020 12.481 1.00 0.00 61 LYS A O 5
ATOM 5455 N N . ASN A 1 62 ? 8.447 0.404 11.212 1.00 0.00 62 ASN A N 5
ATOM 5456 C CA . ASN A 1 62 ? 7.547 1.310 11.882 1.00 0.00 62 ASN A CA 5
ATOM 5457 C C . ASN A 1 62 ? 6.057 0.939 11.701 1.00 0.00 62 ASN A C 5
ATOM 5458 O O . ASN A 1 62 ? 5.369 1.460 10.821 1.00 0.00 62 ASN A O 5
ATOM 5469 N N . GLY A 1 63 ? 5.561 0.041 12.568 1.00 0.00 63 GLY A N 5
ATOM 5470 C CA . GLY A 1 63 ? 4.151 -0.386 12.505 1.00 0.00 63 GLY A CA 5
ATOM 5471 C C . GLY A 1 63 ? 3.834 -1.468 13.546 1.00 0.00 63 GLY A C 5
ATOM 5472 O O . GLY A 1 63 ? 4.646 -1.756 14.425 1.00 0.00 63 GLY A O 5
ATOM 5476 N N . GLY A 1 64 ? 2.634 -2.059 13.437 1.00 0.00 64 GLY A N 5
ATOM 5477 C CA . GLY A 1 64 ? 2.203 -3.103 14.370 1.00 0.00 64 GLY A CA 5
ATOM 5478 C C . GLY A 1 64 ? 2.380 -4.509 13.779 1.00 0.00 64 GLY A C 5
ATOM 5479 O O . GLY A 1 64 ? 3.338 -5.206 14.107 1.00 0.00 64 GLY A O 5
ATOM 5483 N N . ALA A 1 65 ? 1.438 -4.927 12.917 1.00 0.00 65 ALA A N 5
ATOM 5484 C CA . ALA A 1 65 ? 1.508 -6.263 12.306 1.00 0.00 65 ALA A CA 5
ATOM 5485 C C . ALA A 1 65 ? 0.766 -6.298 10.950 1.00 0.00 65 ALA A C 5
ATOM 5486 O O . ALA A 1 65 ? 1.271 -5.780 9.956 1.00 0.00 65 ALA A O 5
ATOM 5493 N N . ASN A 1 66 ? -0.441 -6.897 10.914 1.00 0.00 66 ASN A N 5
ATOM 5494 C CA . ASN A 1 66 ? -1.225 -6.968 9.674 1.00 0.00 66 ASN A CA 5
ATOM 5495 C C . ASN A 1 66 ? -1.837 -5.622 9.372 1.00 0.00 66 ASN A C 5
ATOM 5496 O O . ASN A 1 66 ? -1.597 -4.652 10.085 1.00 0.00 66 ASN A O 5
ATOM 5507 N N . ARG A 1 67 ? -2.604 -5.592 8.293 1.00 0.00 67 ARG A N 5
ATOM 5508 C CA . ARG A 1 67 ? -3.273 -4.390 7.814 1.00 0.00 67 ARG A CA 5
ATOM 5509 C C . ARG A 1 67 ? -2.313 -3.541 7.127 1.00 0.00 67 ARG A C 5
ATOM 5510 O O . ARG A 1 67 ? -2.506 -3.262 5.966 1.00 0.00 67 ARG A O 5
ATOM 5531 N N . LYS A 1 68 ? -1.288 -3.102 7.882 1.00 0.00 68 LYS A N 5
ATOM 5532 C CA . LYS A 1 68 ? -0.250 -2.203 7.384 1.00 0.00 68 LYS A CA 5
ATOM 5533 C C . LYS A 1 68 ? -0.883 -1.117 6.553 1.00 0.00 68 LYS A C 5
ATOM 5534 O O . LYS A 1 68 ? -0.969 0.031 6.991 1.00 0.00 68 LYS A O 5
ATOM 5553 N N . VAL A 1 69 ? -1.361 -1.471 5.372 1.00 0.00 69 VAL A N 5
ATOM 5554 C CA . VAL A 1 69 ? -2.004 -0.528 4.555 1.00 0.00 69 VAL A CA 5
ATOM 5555 C C . VAL A 1 69 ? -3.497 -0.700 4.672 1.00 0.00 69 VAL A C 5
ATOM 5556 O O . VAL A 1 69 ? -3.971 -1.432 5.524 1.00 0.00 69 VAL A O 5
ATOM 5569 N N . ASN A 1 70 ? -4.249 -0.080 3.788 1.00 0.00 70 ASN A N 5
ATOM 5570 C CA . ASN A 1 70 ? -5.685 -0.279 3.815 1.00 0.00 70 ASN A CA 5
ATOM 5571 C C . ASN A 1 70 ? -6.295 0.133 5.148 1.00 0.00 70 ASN A C 5
ATOM 5572 O O . ASN A 1 70 ? -5.686 0.886 5.904 1.00 0.00 70 ASN A O 5
ATOM 5583 N N . ASP A 1 71 ? -7.515 -0.363 5.427 1.00 0.00 71 ASP A N 5
ATOM 5584 C CA . ASP A 1 71 ? -8.198 -0.017 6.667 1.00 0.00 71 ASP A CA 5
ATOM 5585 C C . ASP A 1 71 ? -9.545 -0.736 6.750 1.00 0.00 71 ASP A C 5
ATOM 5586 O O . ASP A 1 71 ? -9.810 -1.555 5.888 1.00 0.00 71 ASP A O 5
ATOM 5596 N N . ASN A 1 1 ? 29.223 -3.818 7.046 1.00 0.00 1 ASN A N 6
ATOM 5597 C CA . ASN A 1 1 ? 28.076 -4.074 6.129 1.00 0.00 1 ASN A CA 6
ATOM 5598 C C . ASN A 1 1 ? 26.769 -3.965 6.912 1.00 0.00 1 ASN A C 6
ATOM 5599 O O . ASN A 1 1 ? 26.659 -4.472 8.027 1.00 0.00 1 ASN A O 6
ATOM 5612 N N . LEU A 1 2 ? 25.778 -3.305 6.315 1.00 0.00 2 LEU A N 6
ATOM 5613 C CA . LEU A 1 2 ? 24.479 -3.140 6.966 1.00 0.00 2 LEU A CA 6
ATOM 5614 C C . LEU A 1 2 ? 24.621 -2.369 8.278 1.00 0.00 2 LEU A C 6
ATOM 5615 O O . LEU A 1 2 ? 24.763 -2.966 9.346 1.00 0.00 2 LEU A O 6
ATOM 5631 N N . THR A 1 3 ? 24.580 -1.042 8.189 1.00 0.00 3 THR A N 6
ATOM 5632 C CA . THR A 1 3 ? 24.705 -0.202 9.378 1.00 0.00 3 THR A CA 6
ATOM 5633 C C . THR A 1 3 ? 23.571 0.820 9.439 1.00 0.00 3 THR A C 6
ATOM 5634 O O . THR A 1 3 ? 22.926 1.110 8.431 1.00 0.00 3 THR A O 6
ATOM 5645 N N . LYS A 1 4 ? 23.334 1.361 10.632 1.00 0.00 4 LYS A N 6
ATOM 5646 C CA . LYS A 1 4 ? 22.275 2.350 10.822 1.00 0.00 4 LYS A CA 6
ATOM 5647 C C . LYS A 1 4 ? 22.824 3.599 11.505 1.00 0.00 4 LYS A C 6
ATOM 5648 O O . LYS A 1 4 ? 23.800 3.528 12.253 1.00 0.00 4 LYS A O 6
ATOM 5667 N N . GLN A 1 5 ? 22.203 4.742 11.231 1.00 0.00 5 GLN A N 6
ATOM 5668 C CA . GLN A 1 5 ? 22.654 5.999 11.816 1.00 0.00 5 GLN A CA 6
ATOM 5669 C C . GLN A 1 5 ? 21.505 6.728 12.510 1.00 0.00 5 GLN A C 6
ATOM 5670 O O . GLN A 1 5 ? 20.350 6.631 12.093 1.00 0.00 5 GLN A O 6
ATOM 5684 N N . LYS A 1 6 ? 21.834 7.457 13.574 1.00 0.00 6 LYS A N 6
ATOM 5685 C CA . LYS A 1 6 ? 20.829 8.204 14.326 1.00 0.00 6 LYS A CA 6
ATOM 5686 C C . LYS A 1 6 ? 20.355 9.422 13.537 1.00 0.00 6 LYS A C 6
ATOM 5687 O O . LYS A 1 6 ? 21.094 9.970 12.720 1.00 0.00 6 LYS A O 6
ATOM 5706 N N . GLU A 1 7 ? 19.114 9.834 13.785 1.00 0.00 7 GLU A N 6
ATOM 5707 C CA . GLU A 1 7 ? 18.541 10.984 13.092 1.00 0.00 7 GLU A CA 6
ATOM 5708 C C . GLU A 1 7 ? 18.551 10.760 11.584 1.00 0.00 7 GLU A C 6
ATOM 5709 O O . GLU A 1 7 ? 18.893 11.654 10.815 1.00 0.00 7 GLU A O 6
ATOM 5721 N N . ALA A 1 8 ? 18.169 9.555 11.179 1.00 0.00 8 ALA A N 6
ATOM 5722 C CA . ALA A 1 8 ? 18.124 9.199 9.765 1.00 0.00 8 ALA A CA 6
ATOM 5723 C C . ALA A 1 8 ? 17.125 10.079 9.011 1.00 0.00 8 ALA A C 6
ATOM 5724 O O . ALA A 1 8 ? 17.363 10.467 7.868 1.00 0.00 8 ALA A O 6
ATOM 5731 N N . VAL A 1 9 ? 15.995 10.371 9.657 1.00 0.00 9 VAL A N 6
ATOM 5732 C CA . VAL A 1 9 ? 14.944 11.186 9.042 1.00 0.00 9 VAL A CA 6
ATOM 5733 C C . VAL A 1 9 ? 14.457 10.517 7.753 1.00 0.00 9 VAL A C 6
ATOM 5734 O O . VAL A 1 9 ? 14.558 9.298 7.610 1.00 0.00 9 VAL A O 6
ATOM 5747 N N . ASN A 1 10 ? 13.921 11.305 6.819 1.00 0.00 10 ASN A N 6
ATOM 5748 C CA . ASN A 1 10 ? 13.423 10.741 5.570 1.00 0.00 10 ASN A CA 6
ATOM 5749 C C . ASN A 1 10 ? 13.425 11.782 4.453 1.00 0.00 10 ASN A C 6
ATOM 5750 O O . ASN A 1 10 ? 13.785 12.940 4.664 1.00 0.00 10 ASN A O 6
ATOM 5761 N N . ASP A 1 11 ? 13.020 11.349 3.264 1.00 0.00 11 ASP A N 6
ATOM 5762 C CA . ASP A 1 11 ? 12.970 12.230 2.103 1.00 0.00 11 ASP A CA 6
ATOM 5763 C C . ASP A 1 11 ? 12.009 11.663 1.065 1.00 0.00 11 ASP A C 6
ATOM 5764 O O . ASP A 1 11 ? 11.509 10.550 1.223 1.00 0.00 11 ASP A O 6
ATOM 5773 N N . LYS A 1 12 ? 11.751 12.425 0.004 1.00 0.00 12 LYS A N 6
ATOM 5774 C CA . LYS A 1 12 ? 10.841 11.964 -1.040 1.00 0.00 12 LYS A CA 6
ATOM 5775 C C . LYS A 1 12 ? 11.299 10.616 -1.588 1.00 0.00 12 LYS A C 6
ATOM 5776 O O . LYS A 1 12 ? 12.271 10.033 -1.107 1.00 0.00 12 LYS A O 6
ATOM 5795 N N . GLY A 1 13 ? 10.581 10.114 -2.584 1.00 0.00 13 GLY A N 6
ATOM 5796 C CA . GLY A 1 13 ? 10.912 8.823 -3.168 1.00 0.00 13 GLY A CA 6
ATOM 5797 C C . GLY A 1 13 ? 10.179 7.741 -2.429 1.00 0.00 13 GLY A C 6
ATOM 5798 O O . GLY A 1 13 ? 8.982 7.557 -2.624 1.00 0.00 13 GLY A O 6
ATOM 5802 N N . LYS A 1 14 ? 10.888 7.038 -1.553 1.00 0.00 14 LYS A N 6
ATOM 5803 C CA . LYS A 1 14 ? 10.251 5.998 -0.787 1.00 0.00 14 LYS A CA 6
ATOM 5804 C C . LYS A 1 14 ? 9.042 6.600 -0.094 1.00 0.00 14 LYS A C 6
ATOM 5805 O O . LYS A 1 14 ? 8.021 5.947 0.078 1.00 0.00 14 LYS A O 6
ATOM 5824 N N . ALA A 1 15 ? 9.169 7.866 0.290 1.00 0.00 15 ALA A N 6
ATOM 5825 C CA . ALA A 1 15 ? 8.079 8.558 0.950 1.00 0.00 15 ALA A CA 6
ATOM 5826 C C . ALA A 1 15 ? 6.858 8.631 0.030 1.00 0.00 15 ALA A C 6
ATOM 5827 O O . ALA A 1 15 ? 5.758 8.309 0.441 1.00 0.00 15 ALA A O 6
ATOM 5834 N N . ALA A 1 16 ? 7.069 9.021 -1.227 1.00 0.00 16 ALA A N 6
ATOM 5835 C CA . ALA A 1 16 ? 5.997 9.094 -2.207 1.00 0.00 16 ALA A CA 6
ATOM 5836 C C . ALA A 1 16 ? 5.682 7.705 -2.748 1.00 0.00 16 ALA A C 6
ATOM 5837 O O . ALA A 1 16 ? 4.690 7.503 -3.453 1.00 0.00 16 ALA A O 6
ATOM 5844 N N . VAL A 1 17 ? 6.481 6.733 -2.325 1.00 0.00 17 VAL A N 6
ATOM 5845 C CA . VAL A 1 17 ? 6.241 5.359 -2.679 1.00 0.00 17 VAL A CA 6
ATOM 5846 C C . VAL A 1 17 ? 5.307 4.795 -1.645 1.00 0.00 17 VAL A C 6
ATOM 5847 O O . VAL A 1 17 ? 4.416 4.009 -1.937 1.00 0.00 17 VAL A O 6
ATOM 5860 N N . VAL A 1 18 ? 5.507 5.267 -0.421 1.00 0.00 18 VAL A N 6
ATOM 5861 C CA . VAL A 1 18 ? 4.667 4.894 0.681 1.00 0.00 18 VAL A CA 6
ATOM 5862 C C . VAL A 1 18 ? 3.285 5.450 0.432 1.00 0.00 18 VAL A C 6
ATOM 5863 O O . VAL A 1 18 ? 2.287 4.844 0.745 1.00 0.00 18 VAL A O 6
ATOM 5876 N N . LYS A 1 19 ? 3.269 6.660 -0.080 1.00 0.00 19 LYS A N 6
ATOM 5877 C CA . LYS A 1 19 ? 2.025 7.366 -0.337 1.00 0.00 19 LYS A CA 6
ATOM 5878 C C . LYS A 1 19 ? 1.165 6.636 -1.359 1.00 0.00 19 LYS A C 6
ATOM 5879 O O . LYS A 1 19 ? -0.048 6.541 -1.183 1.00 0.00 19 LYS A O 6
ATOM 5898 N N . VAL A 1 20 ? 1.771 6.114 -2.427 1.00 0.00 20 VAL A N 6
ATOM 5899 C CA . VAL A 1 20 ? 0.968 5.407 -3.414 1.00 0.00 20 VAL A CA 6
ATOM 5900 C C . VAL A 1 20 ? 0.443 4.093 -2.836 1.00 0.00 20 VAL A C 6
ATOM 5901 O O . VAL A 1 20 ? -0.689 3.701 -3.114 1.00 0.00 20 VAL A O 6
ATOM 5914 N N . VAL A 1 21 ? 1.257 3.416 -2.013 1.00 0.00 21 VAL A N 6
ATOM 5915 C CA . VAL A 1 21 ? 0.802 2.164 -1.408 1.00 0.00 21 VAL A CA 6
ATOM 5916 C C . VAL A 1 21 ? -0.238 2.448 -0.350 1.00 0.00 21 VAL A C 6
ATOM 5917 O O . VAL A 1 21 ? -1.301 1.845 -0.367 1.00 0.00 21 VAL A O 6
ATOM 5930 N N . GLU A 1 22 ? 0.035 3.397 0.550 1.00 0.00 22 GLU A N 6
ATOM 5931 C CA . GLU A 1 22 ? -0.953 3.730 1.557 1.00 0.00 22 GLU A CA 6
ATOM 5932 C C . GLU A 1 22 ? -2.177 4.112 0.811 1.00 0.00 22 GLU A C 6
ATOM 5933 O O . GLU A 1 22 ? -3.271 3.781 1.217 1.00 0.00 22 GLU A O 6
ATOM 5945 N N . SER A 1 23 ? -1.986 4.743 -0.347 1.00 0.00 23 SER A N 6
ATOM 5946 C CA . SER A 1 23 ? -3.112 5.051 -1.167 1.00 0.00 23 SER A CA 6
ATOM 5947 C C . SER A 1 23 ? -3.610 3.699 -1.691 1.00 0.00 23 SER A C 6
ATOM 5948 O O . SER A 1 23 ? -4.180 2.969 -0.924 1.00 0.00 23 SER A O 6
ATOM 5956 N N . GLN A 1 24 ? -3.426 3.385 -2.995 1.00 0.00 24 GLN A N 6
ATOM 5957 C CA . GLN A 1 24 ? -3.883 2.098 -3.591 1.00 0.00 24 GLN A CA 6
ATOM 5958 C C . GLN A 1 24 ? -4.380 1.066 -2.560 1.00 0.00 24 GLN A C 6
ATOM 5959 O O . GLN A 1 24 ? -5.545 0.660 -2.568 1.00 0.00 24 GLN A O 6
ATOM 5973 N N . ALA A 1 25 ? -3.464 0.623 -1.720 1.00 0.00 25 ALA A N 6
ATOM 5974 C CA . ALA A 1 25 ? -3.804 -0.400 -0.735 1.00 0.00 25 ALA A CA 6
ATOM 5975 C C . ALA A 1 25 ? -4.955 0.060 0.135 1.00 0.00 25 ALA A C 6
ATOM 5976 O O . ALA A 1 25 ? -5.885 -0.686 0.337 1.00 0.00 25 ALA A O 6
ATOM 5983 N N . GLU A 1 26 ? -4.908 1.280 0.638 1.00 0.00 26 GLU A N 6
ATOM 5984 C CA . GLU A 1 26 ? -6.012 1.771 1.450 1.00 0.00 26 GLU A CA 6
ATOM 5985 C C . GLU A 1 26 ? -7.304 1.558 0.728 1.00 0.00 26 GLU A C 6
ATOM 5986 O O . GLU A 1 26 ? -8.314 1.214 1.341 1.00 0.00 26 GLU A O 6
ATOM 5998 N N . LEU A 1 27 ? -7.306 1.783 -0.576 1.00 0.00 27 LEU A N 6
ATOM 5999 C CA . LEU A 1 27 ? -8.534 1.609 -1.288 1.00 0.00 27 LEU A CA 6
ATOM 6000 C C . LEU A 1 27 ? -8.858 0.196 -1.454 1.00 0.00 27 LEU A C 6
ATOM 6001 O O . LEU A 1 27 ? -9.988 -0.121 -1.794 1.00 0.00 27 LEU A O 6
ATOM 6017 N N . TYR A 1 28 ? -7.921 -0.665 -1.185 1.00 0.00 28 TYR A N 6
ATOM 6018 C CA . TYR A 1 28 ? -8.232 -2.029 -1.272 1.00 0.00 28 TYR A CA 6
ATOM 6019 C C . TYR A 1 28 ? -9.409 -2.168 -0.333 1.00 0.00 28 TYR A C 6
ATOM 6020 O O . TYR A 1 28 ? -10.448 -2.629 -0.714 1.00 0.00 28 TYR A O 6
ATOM 6038 N N . SER A 1 29 ? -9.224 -1.608 0.880 1.00 0.00 29 SER A N 6
ATOM 6039 C CA . SER A 1 29 ? -10.274 -1.534 1.910 1.00 0.00 29 SER A CA 6
ATOM 6040 C C . SER A 1 29 ? -11.319 -0.464 1.629 1.00 0.00 29 SER A C 6
ATOM 6041 O O . SER A 1 29 ? -12.445 -0.590 2.089 1.00 0.00 29 SER A O 6
ATOM 6049 N N . LEU A 1 30 ? -10.990 0.588 0.879 1.00 0.00 30 LEU A N 6
ATOM 6050 C CA . LEU A 1 30 ? -12.022 1.574 0.612 1.00 0.00 30 LEU A CA 6
ATOM 6051 C C . LEU A 1 30 ? -13.120 0.866 -0.111 1.00 0.00 30 LEU A C 6
ATOM 6052 O O . LEU A 1 30 ? -14.293 0.991 0.241 1.00 0.00 30 LEU A O 6
ATOM 6068 N N . GLU A 1 31 ? -12.739 0.059 -1.100 1.00 0.00 31 GLU A N 6
ATOM 6069 C CA . GLU A 1 31 ? -13.728 -0.703 -1.794 1.00 0.00 31 GLU A CA 6
ATOM 6070 C C . GLU A 1 31 ? -14.094 -1.919 -0.891 1.00 0.00 31 GLU A C 6
ATOM 6071 O O . GLU A 1 31 ? -15.077 -1.832 -0.157 1.00 0.00 31 GLU A O 6
ATOM 6083 N N . LYS A 1 32 ? -13.212 -2.976 -0.852 1.00 0.00 32 LYS A N 6
ATOM 6084 C CA . LYS A 1 32 ? -13.315 -4.136 0.098 1.00 0.00 32 LYS A CA 6
ATOM 6085 C C . LYS A 1 32 ? -14.246 -3.858 1.267 1.00 0.00 32 LYS A C 6
ATOM 6086 O O . LYS A 1 32 ? -15.114 -4.652 1.629 1.00 0.00 32 LYS A O 6
ATOM 6105 N N . ASN A 1 33 ? -13.911 -2.707 1.903 1.00 0.00 33 ASN A N 6
ATOM 6106 C CA . ASN A 1 33 ? -14.536 -2.198 3.131 1.00 0.00 33 ASN A CA 6
ATOM 6107 C C . ASN A 1 33 ? -13.870 -2.841 4.366 1.00 0.00 33 ASN A C 6
ATOM 6108 O O . ASN A 1 33 ? -13.691 -2.185 5.389 1.00 0.00 33 ASN A O 6
ATOM 6119 N N . GLU A 1 34 ? -13.559 -4.127 4.263 1.00 0.00 34 GLU A N 6
ATOM 6120 C CA . GLU A 1 34 ? -12.969 -4.888 5.360 1.00 0.00 34 GLU A CA 6
ATOM 6121 C C . GLU A 1 34 ? -11.762 -4.168 5.927 1.00 0.00 34 GLU A C 6
ATOM 6122 O O . GLU A 1 34 ? -11.926 -3.232 6.710 1.00 0.00 34 GLU A O 6
ATOM 6134 N N . ASP A 1 35 ? -10.539 -4.574 5.552 1.00 0.00 35 ASP A N 6
ATOM 6135 C CA . ASP A 1 35 ? -9.400 -3.876 6.096 1.00 0.00 35 ASP A CA 6
ATOM 6136 C C . ASP A 1 35 ? -8.020 -4.353 5.554 1.00 0.00 35 ASP A C 6
ATOM 6137 O O . ASP A 1 35 ? -7.326 -3.598 4.934 1.00 0.00 35 ASP A O 6
ATOM 6146 N N . ALA A 1 36 ? -7.680 -5.620 5.791 1.00 0.00 36 ALA A N 6
ATOM 6147 C CA . ALA A 1 36 ? -6.394 -6.244 5.339 1.00 0.00 36 ALA A CA 6
ATOM 6148 C C . ALA A 1 36 ? -5.287 -5.259 4.947 1.00 0.00 36 ALA A C 6
ATOM 6149 O O . ALA A 1 36 ? -5.212 -4.140 5.446 1.00 0.00 36 ALA A O 6
ATOM 6156 N N . SER A 1 37 ? -4.379 -5.731 4.080 1.00 0.00 37 SER A N 6
ATOM 6157 C CA . SER A 1 37 ? -3.268 -4.915 3.666 1.00 0.00 37 SER A CA 6
ATOM 6158 C C . SER A 1 37 ? -2.423 -5.580 2.592 1.00 0.00 37 SER A C 6
ATOM 6159 O O . SER A 1 37 ? -2.704 -6.686 2.128 1.00 0.00 37 SER A O 6
ATOM 6167 N N . LEU A 1 38 ? -1.406 -4.827 2.205 1.00 0.00 38 LEU A N 6
ATOM 6168 C CA . LEU A 1 38 ? -0.441 -5.205 1.176 1.00 0.00 38 LEU A CA 6
ATOM 6169 C C . LEU A 1 38 ? -0.385 -6.697 0.887 1.00 0.00 38 LEU A C 6
ATOM 6170 O O . LEU A 1 38 ? -0.512 -7.113 -0.233 1.00 0.00 38 LEU A O 6
ATOM 6186 N N . ARG A 1 39 ? -0.155 -7.489 1.901 1.00 0.00 39 ARG A N 6
ATOM 6187 C CA . ARG A 1 39 ? -0.009 -8.915 1.708 1.00 0.00 39 ARG A CA 6
ATOM 6188 C C . ARG A 1 39 ? -0.953 -9.438 0.680 1.00 0.00 39 ARG A C 6
ATOM 6189 O O . ARG A 1 39 ? -0.577 -10.265 -0.138 1.00 0.00 39 ARG A O 6
ATOM 6210 N N . LYS A 1 40 ? -2.176 -8.990 0.742 1.00 0.00 40 LYS A N 6
ATOM 6211 C CA . LYS A 1 40 ? -3.186 -9.457 -0.175 1.00 0.00 40 LYS A CA 6
ATOM 6212 C C . LYS A 1 40 ? -3.387 -8.582 -1.417 1.00 0.00 40 LYS A C 6
ATOM 6213 O O . LYS A 1 40 ? -3.383 -9.083 -2.549 1.00 0.00 40 LYS A O 6
ATOM 6232 N N . LEU A 1 41 ? -3.568 -7.280 -1.230 1.00 0.00 41 LEU A N 6
ATOM 6233 C CA . LEU A 1 41 ? -3.769 -6.428 -2.380 1.00 0.00 41 LEU A CA 6
ATOM 6234 C C . LEU A 1 41 ? -2.556 -6.518 -3.244 1.00 0.00 41 LEU A C 6
ATOM 6235 O O . LEU A 1 41 ? -2.644 -6.706 -4.447 1.00 0.00 41 LEU A O 6
ATOM 6251 N N . GLN A 1 42 ? -1.421 -6.438 -2.605 1.00 0.00 42 GLN A N 6
ATOM 6252 C CA . GLN A 1 42 ? -0.185 -6.557 -3.259 1.00 0.00 42 GLN A CA 6
ATOM 6253 C C . GLN A 1 42 ? 0.007 -7.990 -3.659 1.00 0.00 42 GLN A C 6
ATOM 6254 O O . GLN A 1 42 ? 0.593 -8.247 -4.685 1.00 0.00 42 GLN A O 6
ATOM 6268 N N . ALA A 1 43 ? -0.451 -8.931 -2.802 1.00 0.00 43 ALA A N 6
ATOM 6269 C CA . ALA A 1 43 ? -0.290 -10.364 -3.099 1.00 0.00 43 ALA A CA 6
ATOM 6270 C C . ALA A 1 43 ? -0.165 -10.575 -4.585 1.00 0.00 43 ALA A C 6
ATOM 6271 O O . ALA A 1 43 ? 0.783 -11.178 -5.087 1.00 0.00 43 ALA A O 6
ATOM 6278 N N . ASP A 1 44 ? -1.188 -10.070 -5.271 1.00 0.00 44 ASP A N 6
ATOM 6279 C CA . ASP A 1 44 ? -1.281 -10.187 -6.732 1.00 0.00 44 ASP A CA 6
ATOM 6280 C C . ASP A 1 44 ? -0.121 -9.473 -7.396 1.00 0.00 44 ASP A C 6
ATOM 6281 O O . ASP A 1 44 ? 0.551 -10.031 -8.263 1.00 0.00 44 ASP A O 6
ATOM 6290 N N . GLY A 1 45 ? 0.129 -8.249 -6.961 1.00 0.00 45 GLY A N 6
ATOM 6291 C CA . GLY A 1 45 ? 1.229 -7.485 -7.492 1.00 0.00 45 GLY A CA 6
ATOM 6292 C C . GLY A 1 45 ? 0.837 -6.054 -7.858 1.00 0.00 45 GLY A C 6
ATOM 6293 O O . GLY A 1 45 ? 1.650 -5.333 -8.436 1.00 0.00 45 GLY A O 6
ATOM 6297 N N . ARG A 1 46 ? -0.385 -5.635 -7.472 1.00 0.00 46 ARG A N 6
ATOM 6298 C CA . ARG A 1 46 ? -0.835 -4.255 -7.705 1.00 0.00 46 ARG A CA 6
ATOM 6299 C C . ARG A 1 46 ? 0.341 -3.333 -7.410 1.00 0.00 46 ARG A C 6
ATOM 6300 O O . ARG A 1 46 ? 1.104 -2.936 -8.292 1.00 0.00 46 ARG A O 6
ATOM 6321 N N . ILE A 1 47 ? 0.440 -3.005 -6.136 1.00 0.00 47 ILE A N 6
ATOM 6322 C CA . ILE A 1 47 ? 1.477 -2.145 -5.629 1.00 0.00 47 ILE A CA 6
ATOM 6323 C C . ILE A 1 47 ? 2.800 -2.847 -5.580 1.00 0.00 47 ILE A C 6
ATOM 6324 O O . ILE A 1 47 ? 3.496 -2.681 -4.622 1.00 0.00 47 ILE A O 6
ATOM 6340 N N . THR A 1 48 ? 3.125 -3.627 -6.627 1.00 0.00 48 THR A N 6
ATOM 6341 C CA . THR A 1 48 ? 4.386 -4.376 -6.712 1.00 0.00 48 THR A CA 6
ATOM 6342 C C . THR A 1 48 ? 4.977 -4.685 -5.331 1.00 0.00 48 THR A C 6
ATOM 6343 O O . THR A 1 48 ? 5.011 -3.863 -4.432 1.00 0.00 48 THR A O 6
ATOM 6354 N N . GLU A 1 49 ? 5.405 -5.886 -5.158 1.00 0.00 49 GLU A N 6
ATOM 6355 C CA . GLU A 1 49 ? 5.899 -6.288 -3.870 1.00 0.00 49 GLU A CA 6
ATOM 6356 C C . GLU A 1 49 ? 7.030 -5.417 -3.391 1.00 0.00 49 GLU A C 6
ATOM 6357 O O . GLU A 1 49 ? 7.290 -5.370 -2.201 1.00 0.00 49 GLU A O 6
ATOM 6369 N N . GLU A 1 50 ? 7.725 -4.751 -4.287 1.00 0.00 50 GLU A N 6
ATOM 6370 C CA . GLU A 1 50 ? 8.846 -3.922 -3.864 1.00 0.00 50 GLU A CA 6
ATOM 6371 C C . GLU A 1 50 ? 8.418 -2.773 -2.931 1.00 0.00 50 GLU A C 6
ATOM 6372 O O . GLU A 1 50 ? 8.997 -2.606 -1.857 1.00 0.00 50 GLU A O 6
ATOM 6384 N N . GLN A 1 51 ? 7.420 -1.980 -3.335 1.00 0.00 51 GLN A N 6
ATOM 6385 C CA . GLN A 1 51 ? 6.988 -0.882 -2.504 1.00 0.00 51 GLN A CA 6
ATOM 6386 C C . GLN A 1 51 ? 6.251 -1.428 -1.335 1.00 0.00 51 GLN A C 6
ATOM 6387 O O . GLN A 1 51 ? 6.397 -0.936 -0.232 1.00 0.00 51 GLN A O 6
ATOM 6401 N N . ALA A 1 52 ? 5.443 -2.449 -1.570 1.00 0.00 52 ALA A N 6
ATOM 6402 C CA . ALA A 1 52 ? 4.691 -3.047 -0.536 1.00 0.00 52 ALA A CA 6
ATOM 6403 C C . ALA A 1 52 ? 5.627 -3.635 0.462 1.00 0.00 52 ALA A C 6
ATOM 6404 O O . ALA A 1 52 ? 5.281 -3.801 1.619 1.00 0.00 52 ALA A O 6
ATOM 6411 N N . LYS A 1 53 ? 6.856 -3.892 0.018 1.00 0.00 53 LYS A N 6
ATOM 6412 C CA . LYS A 1 53 ? 7.841 -4.374 0.921 1.00 0.00 53 LYS A CA 6
ATOM 6413 C C . LYS A 1 53 ? 8.339 -3.197 1.679 1.00 0.00 53 LYS A C 6
ATOM 6414 O O . LYS A 1 53 ? 8.591 -3.268 2.864 1.00 0.00 53 LYS A O 6
ATOM 6433 N N . ALA A 1 54 ? 8.459 -2.089 0.969 1.00 0.00 54 ALA A N 6
ATOM 6434 C CA . ALA A 1 54 ? 8.887 -0.862 1.569 1.00 0.00 54 ALA A CA 6
ATOM 6435 C C . ALA A 1 54 ? 7.881 -0.468 2.636 1.00 0.00 54 ALA A C 6
ATOM 6436 O O . ALA A 1 54 ? 8.246 0.107 3.653 1.00 0.00 54 ALA A O 6
ATOM 6443 N N . TYR A 1 55 ? 6.592 -0.765 2.390 1.00 0.00 55 TYR A N 6
ATOM 6444 C CA . TYR A 1 55 ? 5.579 -0.412 3.366 1.00 0.00 55 TYR A CA 6
ATOM 6445 C C . TYR A 1 55 ? 5.476 -1.488 4.431 1.00 0.00 55 TYR A C 6
ATOM 6446 O O . TYR A 1 55 ? 5.318 -1.190 5.612 1.00 0.00 55 TYR A O 6
ATOM 6464 N N . LYS A 1 56 ? 5.668 -2.734 4.035 1.00 0.00 56 LYS A N 6
ATOM 6465 C CA . LYS A 1 56 ? 5.706 -3.801 5.012 1.00 0.00 56 LYS A CA 6
ATOM 6466 C C . LYS A 1 56 ? 6.833 -3.427 5.949 1.00 0.00 56 LYS A C 6
ATOM 6467 O O . LYS A 1 56 ? 6.764 -3.603 7.141 1.00 0.00 56 LYS A O 6
ATOM 6486 N N . GLU A 1 57 ? 7.849 -2.847 5.325 1.00 0.00 57 GLU A N 6
ATOM 6487 C CA . GLU A 1 57 ? 9.004 -2.340 6.022 1.00 0.00 57 GLU A CA 6
ATOM 6488 C C . GLU A 1 57 ? 8.594 -1.098 6.792 1.00 0.00 57 GLU A C 6
ATOM 6489 O O . GLU A 1 57 ? 9.094 -0.843 7.843 1.00 0.00 57 GLU A O 6
ATOM 6501 N N . TYR A 1 58 ? 7.688 -0.296 6.223 1.00 0.00 58 TYR A N 6
ATOM 6502 C CA . TYR A 1 58 ? 7.269 0.925 6.901 1.00 0.00 58 TYR A CA 6
ATOM 6503 C C . TYR A 1 58 ? 6.739 0.560 8.284 1.00 0.00 58 TYR A C 6
ATOM 6504 O O . TYR A 1 58 ? 7.117 1.155 9.293 1.00 0.00 58 TYR A O 6
ATOM 6522 N N . HIS A 1 59 ? 5.854 -0.433 8.303 1.00 0.00 59 HIS A N 6
ATOM 6523 C CA . HIS A 1 59 ? 5.244 -0.914 9.543 1.00 0.00 59 HIS A CA 6
ATOM 6524 C C . HIS A 1 59 ? 6.197 -1.811 10.327 1.00 0.00 59 HIS A C 6
ATOM 6525 O O . HIS A 1 59 ? 6.346 -1.662 11.524 1.00 0.00 59 HIS A O 6
ATOM 6540 N N . ASP A 1 60 ? 6.825 -2.750 9.634 1.00 0.00 60 ASP A N 6
ATOM 6541 C CA . ASP A 1 60 ? 7.744 -3.681 10.262 1.00 0.00 60 ASP A CA 6
ATOM 6542 C C . ASP A 1 60 ? 8.844 -2.903 10.893 1.00 0.00 60 ASP A C 6
ATOM 6543 O O . ASP A 1 60 ? 9.326 -3.252 11.971 1.00 0.00 60 ASP A O 6
ATOM 6552 N N . LYS A 1 61 ? 9.230 -1.827 10.224 1.00 0.00 61 LYS A N 6
ATOM 6553 C CA . LYS A 1 61 ? 10.261 -0.983 10.752 1.00 0.00 61 LYS A CA 6
ATOM 6554 C C . LYS A 1 61 ? 9.928 -0.668 12.169 1.00 0.00 61 LYS A C 6
ATOM 6555 O O . LYS A 1 61 ? 10.795 -0.575 13.039 1.00 0.00 61 LYS A O 6
ATOM 6574 N N . ASN A 1 62 ? 8.643 -0.465 12.379 1.00 0.00 62 ASN A N 6
ATOM 6575 C CA . ASN A 1 62 ? 8.157 -0.115 13.664 1.00 0.00 62 ASN A CA 6
ATOM 6576 C C . ASN A 1 62 ? 6.741 -0.651 13.904 1.00 0.00 62 ASN A C 6
ATOM 6577 O O . ASN A 1 62 ? 5.746 -0.003 13.572 1.00 0.00 62 ASN A O 6
ATOM 6588 N N . GLY A 1 63 ? 6.671 -1.855 14.478 1.00 0.00 63 GLY A N 6
ATOM 6589 C CA . GLY A 1 63 ? 5.383 -2.501 14.764 1.00 0.00 63 GLY A CA 6
ATOM 6590 C C . GLY A 1 63 ? 5.053 -3.574 13.719 1.00 0.00 63 GLY A C 6
ATOM 6591 O O . GLY A 1 63 ? 5.760 -3.721 12.728 1.00 0.00 63 GLY A O 6
ATOM 6595 N N . GLY A 1 64 ? 3.973 -4.325 13.953 1.00 0.00 64 GLY A N 6
ATOM 6596 C CA . GLY A 1 64 ? 3.574 -5.376 13.010 1.00 0.00 64 GLY A CA 6
ATOM 6597 C C . GLY A 1 64 ? 2.126 -5.815 13.240 1.00 0.00 64 GLY A C 6
ATOM 6598 O O . GLY A 1 64 ? 1.604 -5.707 14.350 1.00 0.00 64 GLY A O 6
ATOM 6602 N N . ALA A 1 65 ? 1.491 -6.321 12.174 1.00 0.00 65 ALA A N 6
ATOM 6603 C CA . ALA A 1 65 ? 0.100 -6.788 12.244 1.00 0.00 65 ALA A CA 6
ATOM 6604 C C . ALA A 1 65 ? -0.427 -7.094 10.836 1.00 0.00 65 ALA A C 6
ATOM 6605 O O . ALA A 1 65 ? 0.323 -7.043 9.861 1.00 0.00 65 ALA A O 6
ATOM 6612 N N . ASN A 1 66 ? -1.727 -7.385 10.735 1.00 0.00 66 ASN A N 6
ATOM 6613 C CA . ASN A 1 66 ? -2.339 -7.664 9.432 1.00 0.00 66 ASN A CA 6
ATOM 6614 C C . ASN A 1 66 ? -2.883 -6.378 8.835 1.00 0.00 66 ASN A C 6
ATOM 6615 O O . ASN A 1 66 ? -3.770 -6.405 7.981 1.00 0.00 66 ASN A O 6
ATOM 6626 N N . ARG A 1 67 ? -2.328 -5.257 9.263 1.00 0.00 67 ARG A N 6
ATOM 6627 C CA . ARG A 1 67 ? -2.734 -3.989 8.752 1.00 0.00 67 ARG A CA 6
ATOM 6628 C C . ARG A 1 67 ? -1.608 -3.038 8.860 1.00 0.00 67 ARG A C 6
ATOM 6629 O O . ARG A 1 67 ? -0.636 -3.239 9.588 1.00 0.00 67 ARG A O 6
ATOM 6650 N N . LYS A 1 68 ? -1.725 -2.060 8.058 1.00 0.00 68 LYS A N 6
ATOM 6651 C CA . LYS A 1 68 ? -0.738 -1.067 7.900 1.00 0.00 68 LYS A CA 6
ATOM 6652 C C . LYS A 1 68 ? -1.349 0.008 7.046 1.00 0.00 68 LYS A C 6
ATOM 6653 O O . LYS A 1 68 ? -1.185 1.205 7.284 1.00 0.00 68 LYS A O 6
ATOM 6672 N N . VAL A 1 69 ? -2.121 -0.463 6.074 1.00 0.00 69 VAL A N 6
ATOM 6673 C CA . VAL A 1 69 ? -2.841 0.389 5.198 1.00 0.00 69 VAL A CA 6
ATOM 6674 C C . VAL A 1 69 ? -4.304 0.178 5.474 1.00 0.00 69 VAL A C 6
ATOM 6675 O O . VAL A 1 69 ? -4.654 -0.496 6.443 1.00 0.00 69 VAL A O 6
ATOM 6688 N N . ASN A 1 70 ? -5.162 0.690 4.608 1.00 0.00 70 ASN A N 6
ATOM 6689 C CA . ASN A 1 70 ? -6.585 0.448 4.771 1.00 0.00 70 ASN A CA 6
ATOM 6690 C C . ASN A 1 70 ? -7.095 0.869 6.144 1.00 0.00 70 ASN A C 6
ATOM 6691 O O . ASN A 1 70 ? -6.401 1.571 6.877 1.00 0.00 70 ASN A O 6
ATOM 6702 N N . ASP A 1 71 ? -8.325 0.422 6.495 1.00 0.00 71 ASP A N 6
ATOM 6703 C CA . ASP A 1 71 ? -8.904 0.765 7.792 1.00 0.00 71 ASP A CA 6
ATOM 6704 C C . ASP A 1 71 ? -10.333 0.243 7.894 1.00 0.00 71 ASP A C 6
ATOM 6705 O O . ASP A 1 71 ? -11.162 0.685 7.116 1.00 0.00 71 ASP A O 6
ATOM 6715 N N . ASN A 1 1 ? 2.639 9.396 16.151 1.00 0.00 1 ASN A N 7
ATOM 6716 C CA . ASN A 1 1 ? 3.086 10.759 16.553 1.00 0.00 1 ASN A CA 7
ATOM 6717 C C . ASN A 1 1 ? 4.300 11.160 15.722 1.00 0.00 1 ASN A C 7
ATOM 6718 O O . ASN A 1 1 ? 5.359 10.538 15.810 1.00 0.00 1 ASN A O 7
ATOM 6731 N N . LEU A 1 2 ? 4.140 12.204 14.912 1.00 0.00 2 LEU A N 7
ATOM 6732 C CA . LEU A 1 2 ? 5.232 12.677 14.069 1.00 0.00 2 LEU A CA 7
ATOM 6733 C C . LEU A 1 2 ? 5.089 14.172 13.796 1.00 0.00 2 LEU A C 7
ATOM 6734 O O . LEU A 1 2 ? 3.994 14.727 13.888 1.00 0.00 2 LEU A O 7
ATOM 6750 N N . THR A 1 3 ? 6.201 14.815 13.457 1.00 0.00 3 THR A N 7
ATOM 6751 C CA . THR A 1 3 ? 6.188 16.246 13.172 1.00 0.00 3 THR A CA 7
ATOM 6752 C C . THR A 1 3 ? 6.899 16.533 11.853 1.00 0.00 3 THR A C 7
ATOM 6753 O O . THR A 1 3 ? 7.679 15.715 11.367 1.00 0.00 3 THR A O 7
ATOM 6764 N N . LYS A 1 4 ? 6.625 17.700 11.279 1.00 0.00 4 LYS A N 7
ATOM 6765 C CA . LYS A 1 4 ? 7.247 18.083 10.018 1.00 0.00 4 LYS A CA 7
ATOM 6766 C C . LYS A 1 4 ? 7.930 19.439 10.146 1.00 0.00 4 LYS A C 7
ATOM 6767 O O . LYS A 1 4 ? 7.445 20.326 10.849 1.00 0.00 4 LYS A O 7
ATOM 6786 N N . GLN A 1 5 ? 9.060 19.594 9.462 1.00 0.00 5 GLN A N 7
ATOM 6787 C CA . GLN A 1 5 ? 9.803 20.847 9.506 1.00 0.00 5 GLN A CA 7
ATOM 6788 C C . GLN A 1 5 ? 9.199 21.866 8.540 1.00 0.00 5 GLN A C 7
ATOM 6789 O O . GLN A 1 5 ? 8.521 21.500 7.580 1.00 0.00 5 GLN A O 7
ATOM 6803 N N . LYS A 1 6 ? 9.451 23.144 8.805 1.00 0.00 6 LYS A N 7
ATOM 6804 C CA . LYS A 1 6 ? 8.928 24.212 7.957 1.00 0.00 6 LYS A CA 7
ATOM 6805 C C . LYS A 1 6 ? 9.453 24.083 6.531 1.00 0.00 6 LYS A C 7
ATOM 6806 O O . LYS A 1 6 ? 8.708 24.261 5.566 1.00 0.00 6 LYS A O 7
ATOM 6825 N N . GLU A 1 7 ? 10.742 23.782 6.403 1.00 0.00 7 GLU A N 7
ATOM 6826 C CA . GLU A 1 7 ? 11.360 23.641 5.087 1.00 0.00 7 GLU A CA 7
ATOM 6827 C C . GLU A 1 7 ? 10.760 22.458 4.332 1.00 0.00 7 GLU A C 7
ATOM 6828 O O . GLU A 1 7 ? 10.341 21.469 4.934 1.00 0.00 7 GLU A O 7
ATOM 6840 N N . ALA A 1 8 ? 10.719 22.568 3.009 1.00 0.00 8 ALA A N 7
ATOM 6841 C CA . ALA A 1 8 ? 10.166 21.504 2.179 1.00 0.00 8 ALA A CA 7
ATOM 6842 C C . ALA A 1 8 ? 10.927 21.401 0.862 1.00 0.00 8 ALA A C 7
ATOM 6843 O O . ALA A 1 8 ? 11.510 22.378 0.393 1.00 0.00 8 ALA A O 7
ATOM 6850 N N . VAL A 1 9 ? 10.920 20.209 0.273 1.00 0.00 9 VAL A N 7
ATOM 6851 C CA . VAL A 1 9 ? 11.619 19.988 -0.988 1.00 0.00 9 VAL A CA 7
ATOM 6852 C C . VAL A 1 9 ? 10.710 19.298 -1.996 1.00 0.00 9 VAL A C 7
ATOM 6853 O O . VAL A 1 9 ? 9.651 18.778 -1.642 1.00 0.00 9 VAL A O 7
ATOM 6866 N N . ASN A 1 10 ? 11.126 19.312 -3.256 1.00 0.00 10 ASN A N 7
ATOM 6867 C CA . ASN A 1 10 ? 10.343 18.700 -4.321 1.00 0.00 10 ASN A CA 7
ATOM 6868 C C . ASN A 1 10 ? 10.813 17.273 -4.601 1.00 0.00 10 ASN A C 7
ATOM 6869 O O . ASN A 1 10 ? 10.383 16.650 -5.572 1.00 0.00 10 ASN A O 7
ATOM 6880 N N . ASP A 1 11 ? 11.694 16.762 -3.748 1.00 0.00 11 ASP A N 7
ATOM 6881 C CA . ASP A 1 11 ? 12.210 15.409 -3.918 1.00 0.00 11 ASP A CA 7
ATOM 6882 C C . ASP A 1 11 ? 11.079 14.390 -3.808 1.00 0.00 11 ASP A C 7
ATOM 6883 O O . ASP A 1 11 ? 10.130 14.580 -3.047 1.00 0.00 11 ASP A O 7
ATOM 6892 N N . LYS A 1 12 ? 11.185 13.310 -4.576 1.00 0.00 12 LYS A N 7
ATOM 6893 C CA . LYS A 1 12 ? 10.163 12.270 -4.560 1.00 0.00 12 LYS A CA 7
ATOM 6894 C C . LYS A 1 12 ? 10.786 10.902 -4.813 1.00 0.00 12 LYS A C 7
ATOM 6895 O O . LYS A 1 12 ? 11.899 10.801 -5.328 1.00 0.00 12 LYS A O 7
ATOM 6914 N N . GLY A 1 13 ? 10.062 9.852 -4.441 1.00 0.00 13 GLY A N 7
ATOM 6915 C CA . GLY A 1 13 ? 10.556 8.494 -4.626 1.00 0.00 13 GLY A CA 7
ATOM 6916 C C . GLY A 1 13 ? 9.932 7.556 -3.630 1.00 0.00 13 GLY A C 7
ATOM 6917 O O . GLY A 1 13 ? 8.749 7.270 -3.694 1.00 0.00 13 GLY A O 7
ATOM 6921 N N . LYS A 1 14 ? 10.742 7.079 -2.701 1.00 0.00 14 LYS A N 7
ATOM 6922 C CA . LYS A 1 14 ? 10.249 6.168 -1.695 1.00 0.00 14 LYS A CA 7
ATOM 6923 C C . LYS A 1 14 ? 9.071 6.793 -0.968 1.00 0.00 14 LYS A C 7
ATOM 6924 O O . LYS A 1 14 ? 8.150 6.096 -0.559 1.00 0.00 14 LYS A O 7
ATOM 6943 N N . ALA A 1 15 ? 9.087 8.116 -0.828 1.00 0.00 15 ALA A N 7
ATOM 6944 C CA . ALA A 1 15 ? 7.986 8.795 -0.164 1.00 0.00 15 ALA A CA 7
ATOM 6945 C C . ALA A 1 15 ? 6.706 8.631 -0.983 1.00 0.00 15 ALA A C 7
ATOM 6946 O O . ALA A 1 15 ? 5.705 8.151 -0.492 1.00 0.00 15 ALA A O 7
ATOM 6953 N N . ALA A 1 16 ? 6.775 9.037 -2.238 1.00 0.00 16 ALA A N 7
ATOM 6954 C CA . ALA A 1 16 ? 5.637 8.948 -3.149 1.00 0.00 16 ALA A CA 7
ATOM 6955 C C . ALA A 1 16 ? 5.214 7.507 -3.327 1.00 0.00 16 ALA A C 7
ATOM 6956 O O . ALA A 1 16 ? 4.026 7.198 -3.384 1.00 0.00 16 ALA A O 7
ATOM 6963 N N . VAL A 1 17 ? 6.196 6.628 -3.398 1.00 0.00 17 VAL A N 7
ATOM 6964 C CA . VAL A 1 17 ? 5.890 5.224 -3.552 1.00 0.00 17 VAL A CA 7
ATOM 6965 C C . VAL A 1 17 ? 5.050 4.814 -2.360 1.00 0.00 17 VAL A C 7
ATOM 6966 O O . VAL A 1 17 ? 3.981 4.236 -2.496 1.00 0.00 17 VAL A O 7
ATOM 6979 N N . VAL A 1 18 ? 5.554 5.116 -1.188 1.00 0.00 18 VAL A N 7
ATOM 6980 C CA . VAL A 1 18 ? 4.850 4.778 0.024 1.00 0.00 18 VAL A CA 7
ATOM 6981 C C . VAL A 1 18 ? 3.472 5.387 -0.014 1.00 0.00 18 VAL A C 7
ATOM 6982 O O . VAL A 1 18 ? 2.492 4.758 0.372 1.00 0.00 18 VAL A O 7
ATOM 6995 N N . LYS A 1 19 ? 3.404 6.626 -0.450 1.00 0.00 19 LYS A N 7
ATOM 6996 C CA . LYS A 1 19 ? 2.148 7.335 -0.504 1.00 0.00 19 LYS A CA 7
ATOM 6997 C C . LYS A 1 19 ? 1.159 6.636 -1.411 1.00 0.00 19 LYS A C 7
ATOM 6998 O O . LYS A 1 19 ? -0.007 6.563 -1.077 1.00 0.00 19 LYS A O 7
ATOM 7017 N N . VAL A 1 20 ? 1.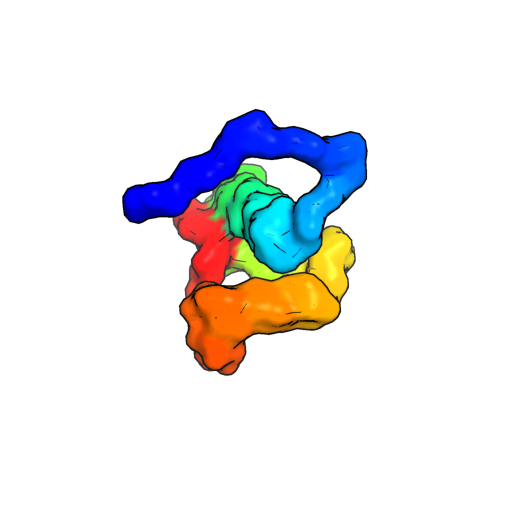599 6.104 -2.551 1.00 0.00 20 VAL A N 7
ATOM 7018 C CA . VAL A 1 20 ? 0.648 5.414 -3.411 1.00 0.00 20 VAL A CA 7
ATOM 7019 C C . VAL A 1 20 ? 0.268 4.083 -2.801 1.00 0.00 20 VAL A C 7
ATOM 7020 O O . VAL A 1 20 ? -0.864 3.628 -2.950 1.00 0.00 20 VAL A O 7
ATOM 7033 N N . VAL A 1 21 ? 1.205 3.466 -2.091 1.00 0.00 21 VAL A N 7
ATOM 7034 C CA . VAL A 1 21 ? 0.911 2.201 -1.450 1.00 0.00 21 VAL A CA 7
ATOM 7035 C C . VAL A 1 21 ? -0.177 2.422 -0.388 1.00 0.00 21 VAL A C 7
ATOM 7036 O O . VAL A 1 21 ? -1.200 1.736 -0.379 1.00 0.00 21 VAL A O 7
ATOM 7049 N N . GLU A 1 22 ? 0.048 3.413 0.486 1.00 0.00 22 GLU A N 7
ATOM 7050 C CA . GLU A 1 22 ? -0.942 3.733 1.524 1.00 0.00 22 GLU A CA 7
ATOM 7051 C C . GLU A 1 22 ? -2.211 4.214 0.873 1.00 0.00 22 GLU A C 7
ATOM 7052 O O . GLU A 1 22 ? -3.307 3.833 1.263 1.00 0.00 22 GLU A O 7
ATOM 7064 N N . SER A 1 23 ? -2.051 5.128 -0.054 1.00 0.00 23 SER A N 7
ATOM 7065 C CA . SER A 1 23 ? -3.177 5.760 -0.699 1.00 0.00 23 SER A CA 7
ATOM 7066 C C . SER A 1 23 ? -4.108 4.814 -1.456 1.00 0.00 23 SER A C 7
ATOM 7067 O O . SER A 1 23 ? -5.333 4.956 -1.340 1.00 0.00 23 SER A O 7
ATOM 7075 N N . GLN A 1 24 ? -3.597 3.843 -2.225 1.00 0.00 24 GLN A N 7
ATOM 7076 C CA . GLN A 1 24 ? -4.519 2.971 -2.929 1.00 0.00 24 GLN A CA 7
ATOM 7077 C C . GLN A 1 24 ? -5.144 1.997 -1.958 1.00 0.00 24 GLN A C 7
ATOM 7078 O O . GLN A 1 24 ? -6.309 1.641 -2.075 1.00 0.00 24 GLN A O 7
ATOM 7092 N N . ALA A 1 25 ? -4.349 1.587 -0.993 1.00 0.00 25 ALA A N 7
ATOM 7093 C CA . ALA A 1 25 ? -4.794 0.655 0.018 1.00 0.00 25 ALA A CA 7
ATOM 7094 C C . ALA A 1 25 ? -5.853 1.258 0.901 1.00 0.00 25 ALA A C 7
ATOM 7095 O O . ALA A 1 25 ? -6.829 0.601 1.241 1.00 0.00 25 ALA A O 7
ATOM 7102 N N . GLU A 1 26 ? -5.686 2.515 1.238 1.00 0.00 26 GLU A N 7
ATOM 7103 C CA . GLU A 1 26 ? -6.672 3.173 2.050 1.00 0.00 26 GLU A CA 7
ATOM 7104 C C . GLU A 1 26 ? -8.000 3.002 1.392 1.00 0.00 26 GLU A C 7
ATOM 7105 O O . GLU A 1 26 ? -8.976 2.634 2.037 1.00 0.00 26 GLU A O 7
ATOM 7117 N N . LEU A 1 27 ? -8.064 3.230 0.095 1.00 0.00 27 LEU A N 7
ATOM 7118 C CA . LEU A 1 27 ? -9.320 3.012 -0.545 1.00 0.00 27 LEU A CA 7
ATOM 7119 C C . LEU A 1 27 ? -9.569 1.594 -0.700 1.00 0.00 27 LEU A C 7
ATOM 7120 O O . LEU A 1 27 ? -10.691 1.228 -0.844 1.00 0.00 27 LEU A O 7
ATOM 7136 N N . TYR A 1 28 ? -8.561 0.755 -0.691 1.00 0.00 28 TYR A N 7
ATOM 7137 C CA . TYR A 1 28 ? -8.901 -0.601 -0.831 1.00 0.00 28 TYR A CA 7
ATOM 7138 C C . TYR A 1 28 ? -9.822 -0.872 0.333 1.00 0.00 28 TYR A C 7
ATOM 7139 O O . TYR A 1 28 ? -10.919 -1.277 0.148 1.00 0.00 28 TYR A O 7
ATOM 7157 N N . SER A 1 29 ? -9.398 -0.445 1.507 1.00 0.00 29 SER A N 7
ATOM 7158 C CA . SER A 1 29 ? -10.210 -0.477 2.710 1.00 0.00 29 SER A CA 7
ATOM 7159 C C . SER A 1 29 ? -11.629 -0.017 2.396 1.00 0.00 29 SER A C 7
ATOM 7160 O O . SER A 1 29 ? -12.605 -0.641 2.814 1.00 0.00 29 SER A O 7
ATOM 7168 N N . LEU A 1 30 ? -11.728 1.054 1.609 1.00 0.00 30 LEU A N 7
ATOM 7169 C CA . LEU A 1 30 ? -13.026 1.562 1.192 1.00 0.00 30 LEU A CA 7
ATOM 7170 C C . LEU A 1 30 ? -13.730 0.512 0.305 1.00 0.00 30 LEU A C 7
ATOM 7171 O O . LEU A 1 30 ? -14.885 0.152 0.526 1.00 0.00 30 LEU A O 7
ATOM 7187 N N . GLU A 1 31 ? -12.989 0.045 -0.686 1.00 0.00 31 GLU A N 7
ATOM 7188 C CA . GLU A 1 31 ? -13.462 -0.951 -1.627 1.00 0.00 31 GLU A CA 7
ATOM 7189 C C . GLU A 1 31 ? -13.391 -2.366 -0.987 1.00 0.00 31 GLU A C 7
ATOM 7190 O O . GLU A 1 31 ? -14.381 -2.855 -0.461 1.00 0.00 31 GLU A O 7
ATOM 7202 N N . LYS A 1 32 ? -12.194 -2.982 -1.063 1.00 0.00 32 LYS A N 7
ATOM 7203 C CA . LYS A 1 32 ? -11.868 -4.326 -0.529 1.00 0.00 32 LYS A CA 7
ATOM 7204 C C . LYS A 1 32 ? -12.992 -5.067 0.186 1.00 0.00 32 LYS A C 7
ATOM 7205 O O . LYS A 1 32 ? -13.344 -6.178 -0.207 1.00 0.00 32 LYS A O 7
ATOM 7224 N N . ASN A 1 33 ? -13.476 -4.509 1.264 1.00 0.00 33 ASN A N 7
ATOM 7225 C CA . ASN A 1 33 ? -14.484 -5.173 2.083 1.00 0.00 33 ASN A CA 7
ATOM 7226 C C . ASN A 1 33 ? -13.893 -6.449 2.758 1.00 0.00 33 ASN A C 7
ATOM 7227 O O . ASN A 1 33 ? -14.581 -7.073 3.561 1.00 0.00 33 ASN A O 7
ATOM 7238 N N . GLU A 1 34 ? -12.602 -6.821 2.437 1.00 0.00 34 GLU A N 7
ATOM 7239 C CA . GLU A 1 34 ? -11.953 -8.010 3.028 1.00 0.00 34 GLU A CA 7
ATOM 7240 C C . GLU A 1 34 ? -10.649 -8.350 2.278 1.00 0.00 34 GLU A C 7
ATOM 7241 O O . GLU A 1 34 ? -10.676 -9.076 1.285 1.00 0.00 34 GLU A O 7
ATOM 7253 N N . ASP A 1 35 ? -9.515 -7.841 2.778 1.00 0.00 35 ASP A N 7
ATOM 7254 C CA . ASP A 1 35 ? -8.195 -8.122 2.154 1.00 0.00 35 ASP A CA 7
ATOM 7255 C C . ASP A 1 35 ? -7.054 -7.276 2.771 1.00 0.00 35 ASP A C 7
ATOM 7256 O O . ASP A 1 35 ? -5.906 -7.339 2.331 1.00 0.00 35 ASP A O 7
ATOM 7265 N N . ALA A 1 36 ? -7.409 -6.552 3.805 1.00 0.00 36 ALA A N 7
ATOM 7266 C CA . ALA A 1 36 ? -6.477 -5.733 4.565 1.00 0.00 36 ALA A CA 7
ATOM 7267 C C . ALA A 1 36 ? -5.153 -6.349 4.670 1.00 0.00 36 ALA A C 7
ATOM 7268 O O . ALA A 1 36 ? -4.951 -7.288 5.435 1.00 0.00 36 ALA A O 7
ATOM 7275 N N . SER A 1 37 ? -4.239 -5.771 3.901 1.00 0.00 37 SER A N 7
ATOM 7276 C CA . SER A 1 37 ? -2.881 -6.205 3.872 1.00 0.00 37 SER A CA 7
ATOM 7277 C C . SER A 1 37 ? -2.242 -5.869 2.554 1.00 0.00 37 SER A C 7
ATOM 7278 O O . SER A 1 37 ? -2.782 -6.188 1.495 1.00 0.00 37 SER A O 7
ATOM 7286 N N . LEU A 1 38 ? -1.040 -5.337 2.619 1.00 0.00 38 LEU A N 7
ATOM 7287 C CA . LEU A 1 38 ? -0.310 -5.116 1.423 1.00 0.00 38 LEU A CA 7
ATOM 7288 C C . LEU A 1 38 ? -0.181 -6.456 0.808 1.00 0.00 38 LEU A C 7
ATOM 7289 O O . LEU A 1 38 ? -0.373 -6.647 -0.357 1.00 0.00 38 LEU A O 7
ATOM 7305 N N . ARG A 1 39 ? 0.132 -7.376 1.675 1.00 0.00 39 ARG A N 7
ATOM 7306 C CA . ARG A 1 39 ? 0.313 -8.746 1.326 1.00 0.00 39 ARG A CA 7
ATOM 7307 C C . ARG A 1 39 ? -0.674 -9.164 0.285 1.00 0.00 39 ARG A C 7
ATOM 7308 O O . ARG A 1 39 ? -0.317 -9.875 -0.638 1.00 0.00 39 ARG A O 7
ATOM 7329 N N . LYS A 1 40 ? -1.924 -8.787 0.466 1.00 0.00 40 LYS A N 7
ATOM 7330 C CA . LYS A 1 40 ? -2.962 -9.212 -0.447 1.00 0.00 40 LYS A CA 7
ATOM 7331 C C . LYS A 1 40 ? -3.144 -8.308 -1.666 1.00 0.00 40 LYS A C 7
ATOM 7332 O O . LYS A 1 40 ? -3.160 -8.800 -2.787 1.00 0.00 40 LYS A O 7
ATOM 7351 N N . LEU A 1 41 ? -3.283 -7.001 -1.485 1.00 0.00 41 LEU A N 7
ATOM 7352 C CA . LEU A 1 41 ? -3.434 -6.157 -2.652 1.00 0.00 41 LEU A CA 7
ATOM 7353 C C . LEU A 1 41 ? -2.251 -6.469 -3.554 1.00 0.00 41 LEU A C 7
ATOM 7354 O O . LEU A 1 41 ? -2.393 -6.728 -4.749 1.00 0.00 41 LEU A O 7
ATOM 7370 N N . GLN A 1 42 ? -1.088 -6.483 -2.935 1.00 0.00 42 GLN A N 7
ATOM 7371 C CA . GLN A 1 42 ? 0.150 -6.792 -3.574 1.00 0.00 42 GLN A CA 7
ATOM 7372 C C . GLN A 1 42 ? 0.191 -8.277 -3.918 1.00 0.00 42 GLN A C 7
ATOM 7373 O O . GLN A 1 42 ? 0.901 -8.688 -4.815 1.00 0.00 42 GLN A O 7
ATOM 7387 N N . ALA A 1 43 ? -0.570 -9.080 -3.184 1.00 0.00 43 ALA A N 7
ATOM 7388 C CA . ALA A 1 43 ? -0.594 -10.525 -3.474 1.00 0.00 43 ALA A CA 7
ATOM 7389 C C . ALA A 1 43 ? -0.904 -10.683 -4.946 1.00 0.00 43 ALA A C 7
ATOM 7390 O O . ALA A 1 43 ? -0.381 -11.564 -5.627 1.00 0.00 43 ALA A O 7
ATOM 7397 N N . ASP A 1 44 ? -1.731 -9.750 -5.434 1.00 0.00 44 ASP A N 7
ATOM 7398 C CA . ASP A 1 44 ? -2.096 -9.697 -6.851 1.00 0.00 44 ASP A CA 7
ATOM 7399 C C . ASP A 1 44 ? -1.140 -8.721 -7.524 1.00 0.00 44 ASP A C 7
ATOM 7400 O O . ASP A 1 44 ? -1.503 -7.957 -8.419 1.00 0.00 44 ASP A O 7
ATOM 7409 N N . GLY A 1 45 ? 0.092 -8.807 -7.059 1.00 0.00 45 GLY A N 7
ATOM 7410 C CA . GLY A 1 45 ? 1.200 -8.014 -7.523 1.00 0.00 45 GLY A CA 7
ATOM 7411 C C . GLY A 1 45 ? 0.814 -6.591 -7.926 1.00 0.00 45 GLY A C 7
ATOM 7412 O O . GLY A 1 45 ? 1.500 -5.988 -8.750 1.00 0.00 45 GLY A O 7
ATOM 7416 N N . ARG A 1 46 ? -0.207 -6.007 -7.287 1.00 0.00 46 ARG A N 7
ATOM 7417 C CA . ARG A 1 46 ? -0.550 -4.625 -7.536 1.00 0.00 46 ARG A CA 7
ATOM 7418 C C . ARG A 1 46 ? 0.674 -3.748 -7.479 1.00 0.00 46 ARG A C 7
ATOM 7419 O O . ARG A 1 46 ? 1.062 -3.074 -8.433 1.00 0.00 46 ARG A O 7
ATOM 7440 N N . ILE A 1 47 ? 1.219 -3.749 -6.263 1.00 0.00 47 ILE A N 7
ATOM 7441 C CA . ILE A 1 47 ? 2.360 -2.946 -5.890 1.00 0.00 47 ILE A CA 7
ATOM 7442 C C . ILE A 1 47 ? 3.570 -3.793 -5.614 1.00 0.00 47 ILE A C 7
ATOM 7443 O O . ILE A 1 47 ? 4.349 -3.444 -4.767 1.00 0.00 47 ILE A O 7
ATOM 7459 N N . THR A 1 48 ? 3.709 -4.896 -6.341 1.00 0.00 48 THR A N 7
ATOM 7460 C CA . THR A 1 48 ? 4.834 -5.840 -6.169 1.00 0.00 48 THR A CA 7
ATOM 7461 C C . THR A 1 48 ? 5.389 -5.890 -4.714 1.00 0.00 48 THR A C 7
ATOM 7462 O O . THR A 1 48 ? 4.968 -5.164 -3.832 1.00 0.00 48 THR A O 7
ATOM 7473 N N . GLU A 1 49 ? 6.285 -6.809 -4.454 1.00 0.00 49 GLU A N 7
ATOM 7474 C CA . GLU A 1 49 ? 6.795 -6.961 -3.093 1.00 0.00 49 GLU A CA 7
ATOM 7475 C C . GLU A 1 49 ? 7.887 -5.958 -2.757 1.00 0.00 49 GLU A C 7
ATOM 7476 O O . GLU A 1 49 ? 8.238 -5.793 -1.598 1.00 0.00 49 GLU A O 7
ATOM 7488 N N . GLU A 1 50 ? 8.448 -5.325 -3.751 1.00 0.00 50 GLU A N 7
ATOM 7489 C CA . GLU A 1 50 ? 9.531 -4.388 -3.490 1.00 0.00 50 GLU A CA 7
ATOM 7490 C C . GLU A 1 50 ? 9.083 -3.204 -2.622 1.00 0.00 50 GLU A C 7
ATOM 7491 O O . GLU A 1 50 ? 9.726 -2.877 -1.626 1.00 0.00 50 GLU A O 7
ATOM 7503 N N . GLN A 1 51 ? 7.988 -2.564 -3.009 1.00 0.00 51 GLN A N 7
ATOM 7504 C CA . GLN A 1 51 ? 7.482 -1.416 -2.278 1.00 0.00 51 GLN A CA 7
ATOM 7505 C C . GLN A 1 51 ? 6.521 -1.818 -1.184 1.00 0.00 51 GLN A C 7
ATOM 7506 O O . GLN A 1 51 ? 6.337 -1.084 -0.231 1.00 0.00 51 GLN A O 7
ATOM 7520 N N . ALA A 1 52 ? 5.870 -2.962 -1.339 1.00 0.00 52 ALA A N 7
ATOM 7521 C CA . ALA A 1 52 ? 4.919 -3.406 -0.359 1.00 0.00 52 ALA A CA 7
ATOM 7522 C C . ALA A 1 52 ? 5.610 -3.862 0.881 1.00 0.00 52 ALA A C 7
ATOM 7523 O O . ALA A 1 52 ? 5.159 -3.585 1.986 1.00 0.00 52 ALA A O 7
ATOM 7530 N N . LYS A 1 53 ? 6.741 -4.536 0.710 1.00 0.00 53 LYS A N 7
ATOM 7531 C CA . LYS A 1 53 ? 7.482 -4.957 1.860 1.00 0.00 53 LYS A CA 7
ATOM 7532 C C . LYS A 1 53 ? 8.249 -3.783 2.381 1.00 0.00 53 LYS A C 7
ATOM 7533 O O . LYS A 1 53 ? 8.413 -3.614 3.581 1.00 0.00 53 LYS A O 7
ATOM 7552 N N . ALA A 1 54 ? 8.678 -2.940 1.464 1.00 0.00 54 ALA A N 7
ATOM 7553 C CA . ALA A 1 54 ? 9.368 -1.755 1.875 1.00 0.00 54 ALA A CA 7
ATOM 7554 C C . ALA A 1 54 ? 8.399 -0.971 2.738 1.00 0.00 54 ALA A C 7
ATOM 7555 O O . ALA A 1 54 ? 8.757 -0.481 3.787 1.00 0.00 54 ALA A O 7
ATOM 7562 N N . TYR A 1 55 ? 7.154 -0.845 2.281 1.00 0.00 55 TYR A N 7
ATOM 7563 C CA . TYR A 1 55 ? 6.185 -0.107 3.052 1.00 0.00 55 TYR A CA 7
ATOM 7564 C C . TYR A 1 55 ? 5.842 -0.816 4.300 1.00 0.00 55 TYR A C 7
ATOM 7565 O O . TYR A 1 55 ? 5.659 -0.194 5.328 1.00 0.00 55 TYR A O 7
ATOM 7583 N N . LYS A 1 56 ? 5.732 -2.116 4.221 1.00 0.00 56 LYS A N 7
ATOM 7584 C CA . LYS A 1 56 ? 5.410 -2.858 5.384 1.00 0.00 56 LYS A CA 7
ATOM 7585 C C . LYS A 1 56 ? 6.426 -2.451 6.402 1.00 0.00 56 LYS A C 7
ATOM 7586 O O . LYS A 1 56 ? 6.101 -1.991 7.483 1.00 0.00 56 LYS A O 7
ATOM 7605 N N . GLU A 1 57 ? 7.668 -2.631 6.038 1.00 0.00 57 GLU A N 7
ATOM 7606 C CA . GLU A 1 57 ? 8.725 -2.290 6.922 1.00 0.00 57 GLU A CA 7
ATOM 7607 C C . GLU A 1 57 ? 8.585 -0.831 7.384 1.00 0.00 57 GLU A C 7
ATOM 7608 O O . GLU A 1 57 ? 8.959 -0.476 8.493 1.00 0.00 57 GLU A O 7
ATOM 7620 N N . TYR A 1 58 ? 7.979 -0.001 6.555 1.00 0.00 58 TYR A N 7
ATOM 7621 C CA . TYR A 1 58 ? 7.751 1.374 6.966 1.00 0.00 58 TYR A CA 7
ATOM 7622 C C . TYR A 1 58 ? 6.750 1.376 8.110 1.00 0.00 58 TYR A C 7
ATOM 7623 O O . TYR A 1 58 ? 6.922 2.070 9.112 1.00 0.00 58 TYR A O 7
ATOM 7641 N N . HIS A 1 59 ? 5.690 0.592 7.929 1.00 0.00 59 HIS A N 7
ATOM 7642 C CA . HIS A 1 59 ? 4.641 0.512 8.942 1.00 0.00 59 HIS A CA 7
ATOM 7643 C C . HIS A 1 59 ? 5.002 -0.465 10.066 1.00 0.00 59 HIS A C 7
ATOM 7644 O O . HIS A 1 59 ? 5.408 -0.071 11.159 1.00 0.00 59 HIS A O 7
ATOM 7659 N N . ASP A 1 60 ? 4.823 -1.738 9.762 1.00 0.00 60 ASP A N 7
ATOM 7660 C CA . ASP A 1 60 ? 5.089 -2.823 10.686 1.00 0.00 60 ASP A CA 7
ATOM 7661 C C . ASP A 1 60 ? 6.572 -3.077 10.896 1.00 0.00 60 ASP A C 7
ATOM 7662 O O . ASP A 1 60 ? 6.931 -3.838 11.793 1.00 0.00 60 ASP A O 7
ATOM 7671 N N . LYS A 1 61 ? 7.422 -2.530 10.017 1.00 0.00 61 LYS A N 7
ATOM 7672 C CA . LYS A 1 61 ? 8.841 -2.811 10.093 1.00 0.00 61 LYS A CA 7
ATOM 7673 C C . LYS A 1 61 ? 9.068 -4.235 9.562 1.00 0.00 61 LYS A C 7
ATOM 7674 O O . LYS A 1 61 ? 10.153 -4.810 9.691 1.00 0.00 61 LYS A O 7
ATOM 7693 N N . ASN A 1 62 ? 7.988 -4.758 8.937 1.00 0.00 62 ASN A N 7
ATOM 7694 C CA . ASN A 1 62 ? 7.933 -6.082 8.345 1.00 0.00 62 ASN A CA 7
ATOM 7695 C C . ASN A 1 62 ? 7.536 -7.123 9.387 1.00 0.00 62 ASN A C 7
ATOM 7696 O O . ASN A 1 62 ? 7.796 -8.316 9.221 1.00 0.00 62 ASN A O 7
ATOM 7707 N N . GLY A 1 63 ? 6.885 -6.666 10.457 1.00 0.00 63 GLY A N 7
ATOM 7708 C CA . GLY A 1 63 ? 6.433 -7.567 11.511 1.00 0.00 63 GLY A CA 7
ATOM 7709 C C . GLY A 1 63 ? 5.089 -8.187 11.135 1.00 0.00 63 GLY A C 7
ATOM 7710 O O . GLY A 1 63 ? 4.561 -7.925 10.056 1.00 0.00 63 GLY A O 7
ATOM 7714 N N . GLY A 1 64 ? 4.541 -9.008 12.024 1.00 0.00 64 GLY A N 7
ATOM 7715 C CA . GLY A 1 64 ? 3.259 -9.650 11.753 1.00 0.00 64 GLY A CA 7
ATOM 7716 C C . GLY A 1 64 ? 2.123 -8.631 11.786 1.00 0.00 64 GLY A C 7
ATOM 7717 O O . GLY A 1 64 ? 2.082 -7.759 12.654 1.00 0.00 64 GLY A O 7
ATOM 7721 N N . ALA A 1 65 ? 1.200 -8.752 10.838 1.00 0.00 65 ALA A N 7
ATOM 7722 C CA . ALA A 1 65 ? 0.063 -7.840 10.766 1.00 0.00 65 ALA A CA 7
ATOM 7723 C C . ALA A 1 65 ? -1.004 -8.393 9.825 1.00 0.00 65 ALA A C 7
ATOM 7724 O O . ALA A 1 65 ? -0.735 -9.290 9.027 1.00 0.00 65 ALA A O 7
ATOM 7731 N N . ASN A 1 66 ? -2.217 -7.858 9.923 1.00 0.00 66 ASN A N 7
ATOM 7732 C CA . ASN A 1 66 ? -3.310 -8.319 9.073 1.00 0.00 66 ASN A CA 7
ATOM 7733 C C . ASN A 1 66 ? -4.020 -7.165 8.385 1.00 0.00 66 ASN A C 7
ATOM 7734 O O . ASN A 1 66 ? -5.132 -7.336 7.888 1.00 0.00 66 ASN A O 7
ATOM 7745 N N . ARG A 1 67 ? -3.405 -5.993 8.337 1.00 0.00 67 ARG A N 7
ATOM 7746 C CA . ARG A 1 67 ? -4.059 -4.886 7.674 1.00 0.00 67 ARG A CA 7
ATOM 7747 C C . ARG A 1 67 ? -3.112 -3.887 7.170 1.00 0.00 67 ARG A C 7
ATOM 7748 O O . ARG A 1 67 ? -3.278 -3.422 6.060 1.00 0.00 67 ARG A O 7
ATOM 7769 N N . LYS A 1 68 ? -2.132 -3.557 8.004 1.00 0.00 68 LYS A N 7
ATOM 7770 C CA . LYS A 1 68 ? -1.089 -2.576 7.692 1.00 0.00 68 LYS A CA 7
ATOM 7771 C C . LYS A 1 68 ? -1.589 -1.337 6.973 1.00 0.00 68 LYS A C 7
ATOM 7772 O O . LYS A 1 68 ? -1.532 -0.231 7.511 1.00 0.00 68 LYS A O 7
ATOM 7791 N N . VAL A 1 69 ? -2.005 -1.515 5.734 1.00 0.00 69 VAL A N 7
ATOM 7792 C CA . VAL A 1 69 ? -2.416 -0.422 4.935 1.00 0.00 69 VAL A CA 7
ATOM 7793 C C . VAL A 1 69 ? -3.871 -0.361 4.680 1.00 0.00 69 VAL A C 7
ATOM 7794 O O . VAL A 1 69 ? -4.285 0.487 3.895 1.00 0.00 69 VAL A O 7
ATOM 7807 N N . ASN A 1 70 ? -4.652 -1.245 5.292 1.00 0.00 70 ASN A N 7
ATOM 7808 C CA . ASN A 1 70 ? -6.071 -1.220 5.040 1.00 0.00 70 ASN A CA 7
ATOM 7809 C C . ASN A 1 70 ? -6.302 -1.586 3.602 1.00 0.00 70 ASN A C 7
ATOM 7810 O O . ASN A 1 70 ? -5.841 -0.899 2.716 1.00 0.00 70 ASN A O 7
ATOM 7821 N N . ASP A 1 71 ? -6.969 -2.690 3.362 1.00 0.00 71 ASP A N 7
ATOM 7822 C CA . ASP A 1 71 ? -7.173 -3.120 2.013 1.00 0.00 71 ASP A CA 7
ATOM 7823 C C . ASP A 1 71 ? -7.969 -4.400 2.010 1.00 0.00 71 ASP A C 7
ATOM 7824 O O . ASP A 1 71 ? -8.516 -4.686 3.031 1.00 0.00 71 ASP A O 7
ATOM 7834 N N . ASN A 1 1 ? 8.026 26.804 8.404 1.00 0.00 1 ASN A N 8
ATOM 7835 C CA . ASN A 1 1 ? 9.461 26.403 8.455 1.00 0.00 1 ASN A CA 8
ATOM 7836 C C . ASN A 1 1 ? 9.687 25.211 7.529 1.00 0.00 1 ASN A C 8
ATOM 7837 O O . ASN A 1 1 ? 10.010 24.114 7.984 1.00 0.00 1 ASN A O 8
ATOM 7850 N N . LEU A 1 2 ? 9.514 25.433 6.228 1.00 0.00 2 LEU A N 8
ATOM 7851 C CA . LEU A 1 2 ? 9.704 24.368 5.249 1.00 0.00 2 LEU A CA 8
ATOM 7852 C C . LEU A 1 2 ? 10.172 24.938 3.913 1.00 0.00 2 LEU A C 8
ATOM 7853 O O . LEU A 1 2 ? 9.898 26.095 3.590 1.00 0.00 2 LEU A O 8
ATOM 7869 N N . THR A 1 3 ? 10.881 24.119 3.141 1.00 0.00 3 THR A N 8
ATOM 7870 C CA . THR A 1 3 ? 11.387 24.552 1.840 1.00 0.00 3 THR A CA 8
ATOM 7871 C C . THR A 1 3 ? 11.101 23.511 0.768 1.00 0.00 3 THR A C 8
ATOM 7872 O O . THR A 1 3 ? 10.792 22.359 1.069 1.00 0.00 3 THR A O 8
ATOM 7883 N N . LYS A 1 4 ? 11.220 23.928 -0.488 1.00 0.00 4 LYS A N 8
ATOM 7884 C CA . LYS A 1 4 ? 10.981 23.028 -1.607 1.00 0.00 4 LYS A CA 8
ATOM 7885 C C . LYS A 1 4 ? 11.846 23.422 -2.802 1.00 0.00 4 LYS A C 8
ATOM 7886 O O . LYS A 1 4 ? 12.299 24.562 -2.903 1.00 0.00 4 LYS A O 8
ATOM 7905 N N . GLN A 1 5 ? 12.075 22.471 -3.703 1.00 0.00 5 GLN A N 8
ATOM 7906 C CA . GLN A 1 5 ? 12.892 22.733 -4.885 1.00 0.00 5 GLN A CA 8
ATOM 7907 C C . GLN A 1 5 ? 12.218 22.183 -6.140 1.00 0.00 5 GLN A C 8
ATOM 7908 O O . GLN A 1 5 ? 11.498 21.187 -6.083 1.00 0.00 5 GLN A O 8
ATOM 7922 N N . LYS A 1 6 ? 12.464 22.834 -7.274 1.00 0.00 6 LYS A N 8
ATOM 7923 C CA . LYS A 1 6 ? 11.879 22.393 -8.537 1.00 0.00 6 LYS A CA 8
ATOM 7924 C C . LYS A 1 6 ? 12.888 21.565 -9.332 1.00 0.00 6 LYS A C 8
ATOM 7925 O O . LYS A 1 6 ? 13.952 22.058 -9.705 1.00 0.00 6 LYS A O 8
ATOM 7944 N N . GLU A 1 7 ? 12.542 20.308 -9.589 1.00 0.00 7 GLU A N 8
ATOM 7945 C CA . GLU A 1 7 ? 13.422 19.419 -10.342 1.00 0.00 7 GLU A CA 8
ATOM 7946 C C . GLU A 1 7 ? 13.043 19.392 -11.827 1.00 0.00 7 GLU A C 8
ATOM 7947 O O . GLU A 1 7 ? 13.696 18.721 -12.627 1.00 0.00 7 GLU A O 8
ATOM 7959 N N . ALA A 1 8 ? 11.978 20.112 -12.188 1.00 0.00 8 ALA A N 8
ATOM 7960 C CA . ALA A 1 8 ? 11.524 20.145 -13.576 1.00 0.00 8 ALA A CA 8
ATOM 7961 C C . ALA A 1 8 ? 11.042 18.762 -14.027 1.00 0.00 8 ALA A C 8
ATOM 7962 O O . ALA A 1 8 ? 10.805 18.536 -15.213 1.00 0.00 8 ALA A O 8
ATOM 7969 N N . VAL A 1 9 ? 10.892 17.845 -13.071 1.00 0.00 9 VAL A N 8
ATOM 7970 C CA . VAL A 1 9 ? 10.429 16.495 -13.376 1.00 0.00 9 VAL A CA 8
ATOM 7971 C C . VAL A 1 9 ? 9.402 16.044 -12.346 1.00 0.00 9 VAL A C 8
ATOM 7972 O O . VAL A 1 9 ? 9.205 16.703 -11.325 1.00 0.00 9 VAL A O 8
ATOM 7985 N N . ASN A 1 10 ? 8.745 14.928 -12.621 1.00 0.00 10 ASN A N 8
ATOM 7986 C CA . ASN A 1 10 ? 7.733 14.406 -11.712 1.00 0.00 10 ASN A CA 8
ATOM 7987 C C . ASN A 1 10 ? 8.343 14.139 -10.337 1.00 0.00 10 ASN A C 8
ATOM 7988 O O . ASN A 1 10 ? 9.461 13.638 -10.230 1.00 0.00 10 ASN A O 8
ATOM 7999 N N . ASP A 1 11 ? 7.601 14.487 -9.290 1.00 0.00 11 ASP A N 8
ATOM 8000 C CA . ASP A 1 11 ? 8.080 14.291 -7.925 1.00 0.00 11 ASP A CA 8
ATOM 8001 C C . ASP A 1 11 ? 7.640 12.930 -7.390 1.00 0.00 11 ASP A C 8
ATOM 8002 O O . ASP A 1 11 ? 6.466 12.727 -7.079 1.00 0.00 11 ASP A O 8
ATOM 8011 N N . LYS A 1 12 ? 8.588 12.004 -7.278 1.00 0.00 12 LYS A N 8
ATOM 8012 C CA . LYS A 1 12 ? 8.281 10.672 -6.770 1.00 0.00 12 LYS A CA 8
ATOM 8013 C C . LYS A 1 12 ? 9.498 10.073 -6.066 1.00 0.00 12 LYS A C 8
ATOM 8014 O O . LYS A 1 12 ? 10.627 10.519 -6.264 1.00 0.00 12 LYS A O 8
ATOM 8033 N N . GLY A 1 13 ? 9.251 9.065 -5.237 1.00 0.00 13 GLY A N 8
ATOM 8034 C CA . GLY A 1 13 ? 10.316 8.411 -4.493 1.00 0.00 13 GLY A CA 8
ATOM 8035 C C . GLY A 1 13 ? 9.731 7.586 -3.374 1.00 0.00 13 GLY A C 8
ATOM 8036 O O . GLY A 1 13 ? 8.606 7.149 -3.456 1.00 0.00 13 GLY A O 8
ATOM 8040 N N . LYS A 1 14 ? 10.492 7.379 -2.325 1.00 0.00 14 LYS A N 8
ATOM 8041 C CA . LYS A 1 14 ? 9.993 6.593 -1.214 1.00 0.00 14 LYS A CA 8
ATOM 8042 C C . LYS A 1 14 ? 8.758 7.260 -0.614 1.00 0.00 14 LYS A C 8
ATOM 8043 O O . LYS A 1 14 ? 7.804 6.588 -0.238 1.00 0.00 14 LYS A O 8
ATOM 8062 N N . ALA A 1 15 ? 8.782 8.581 -0.526 1.00 0.00 15 ALA A N 8
ATOM 8063 C CA . ALA A 1 15 ? 7.638 9.292 0.038 1.00 0.00 15 ALA A CA 8
ATOM 8064 C C . ALA A 1 15 ? 6.382 9.054 -0.818 1.00 0.00 15 ALA A C 8
ATOM 8065 O O . ALA A 1 15 ? 5.379 8.575 -0.328 1.00 0.00 15 ALA A O 8
ATOM 8072 N N . ALA A 1 16 ? 6.460 9.381 -2.099 1.00 0.00 16 ALA A N 8
ATOM 8073 C CA . ALA A 1 16 ? 5.325 9.190 -3.013 1.00 0.00 16 ALA A CA 8
ATOM 8074 C C . ALA A 1 16 ? 4.981 7.716 -3.144 1.00 0.00 16 ALA A C 8
ATOM 8075 O O . ALA A 1 16 ? 3.817 7.335 -3.156 1.00 0.00 16 ALA A O 8
ATOM 8082 N N . VAL A 1 17 ? 6.014 6.911 -3.264 1.00 0.00 17 VAL A N 8
ATOM 8083 C CA . VAL A 1 17 ? 5.803 5.479 -3.415 1.00 0.00 17 VAL A CA 8
ATOM 8084 C C . VAL A 1 17 ? 5.009 4.971 -2.229 1.00 0.00 17 VAL A C 8
ATOM 8085 O O . VAL A 1 17 ? 3.988 4.315 -2.389 1.00 0.00 17 VAL A O 8
ATOM 8098 N N . VAL A 1 18 ? 5.470 5.278 -1.044 1.00 0.00 18 VAL A N 8
ATOM 8099 C CA . VAL A 1 18 ? 4.776 4.850 0.148 1.00 0.00 18 VAL A CA 8
ATOM 8100 C C . VAL A 1 18 ? 3.376 5.416 0.143 1.00 0.00 18 VAL A C 8
ATOM 8101 O O . VAL A 1 18 ? 2.430 4.763 0.549 1.00 0.00 18 VAL A O 8
ATOM 8114 N N . LYS A 1 19 ? 3.270 6.653 -0.293 1.00 0.00 19 LYS A N 8
ATOM 8115 C CA . LYS A 1 19 ? 1.991 7.340 -0.330 1.00 0.00 19 LYS A CA 8
ATOM 8116 C C . LYS A 1 19 ? 1.009 6.636 -1.255 1.00 0.00 19 LYS A C 8
ATOM 8117 O O . LYS A 1 19 ? -0.167 6.530 -0.929 1.00 0.00 19 LYS A O 8
ATOM 8136 N N . VAL A 1 20 ? 1.473 6.139 -2.400 1.00 0.00 20 VAL A N 8
ATOM 8137 C CA . VAL A 1 20 ? 0.560 5.444 -3.290 1.00 0.00 20 VAL A CA 8
ATOM 8138 C C . VAL A 1 20 ? 0.239 4.082 -2.727 1.00 0.00 20 VAL A C 8
ATOM 8139 O O . VAL A 1 20 ? -0.870 3.587 -2.893 1.00 0.00 20 VAL A O 8
ATOM 8152 N N . VAL A 1 21 ? 1.203 3.480 -2.038 1.00 0.00 21 VAL A N 8
ATOM 8153 C CA . VAL A 1 21 ? 0.961 2.184 -1.443 1.00 0.00 21 VAL A CA 8
ATOM 8154 C C . VAL A 1 21 ? -0.112 2.332 -0.360 1.00 0.00 21 VAL A C 8
ATOM 8155 O O . VAL A 1 21 ? -1.100 1.604 -0.357 1.00 0.00 21 VAL A O 8
ATOM 8168 N N . GLU A 1 22 ? 0.087 3.302 0.553 1.00 0.00 22 GLU A N 8
ATOM 8169 C CA . GLU A 1 22 ? -0.893 3.543 1.627 1.00 0.00 22 GLU A CA 8
ATOM 8170 C C . GLU A 1 22 ? -2.205 4.000 1.048 1.00 0.00 22 GLU A C 8
ATOM 8171 O O . GLU A 1 22 ? -3.260 3.536 1.448 1.00 0.00 22 GLU A O 8
ATOM 8183 N N . SER A 1 23 ? -2.140 4.975 0.161 1.00 0.00 23 SER A N 8
ATOM 8184 C CA . SER A 1 23 ? -3.338 5.550 -0.400 1.00 0.00 23 SER A CA 8
ATOM 8185 C C . SER A 1 23 ? -4.167 4.574 -1.229 1.00 0.00 23 SER A C 8
ATOM 8186 O O . SER A 1 23 ? -5.400 4.552 -1.107 1.00 0.00 23 SER A O 8
ATOM 8194 N N . GLN A 1 24 ? -3.525 3.761 -2.064 1.00 0.00 24 GLN A N 8
ATOM 8195 C CA . GLN A 1 24 ? -4.289 2.830 -2.870 1.00 0.00 24 GLN A CA 8
ATOM 8196 C C . GLN A 1 24 ? -4.824 1.728 -1.987 1.00 0.00 24 GLN A C 8
ATOM 8197 O O . GLN A 1 24 ? -5.891 1.173 -2.234 1.00 0.00 24 GLN A O 8
ATOM 8211 N N . ALA A 1 25 ? -4.051 1.408 -0.966 1.00 0.00 25 ALA A N 8
ATOM 8212 C CA . ALA A 1 25 ? -4.412 0.358 -0.049 1.00 0.00 25 ALA A CA 8
ATOM 8213 C C . ALA A 1 25 ? -5.557 0.746 0.851 1.00 0.00 25 ALA A C 8
ATOM 8214 O O . ALA A 1 25 ? -6.518 0.011 0.986 1.00 0.00 25 ALA A O 8
ATOM 8221 N N . GLU A 1 26 ? -5.418 1.869 1.500 1.00 0.00 26 GLU A N 8
ATOM 8222 C CA . GLU A 1 26 ? -6.450 2.307 2.405 1.00 0.00 26 GLU A CA 8
ATOM 8223 C C . GLU A 1 26 ? -7.769 2.133 1.716 1.00 0.00 26 GLU A C 8
ATOM 8224 O O . GLU A 1 26 ? -8.728 1.637 2.308 1.00 0.00 26 GLU A O 8
ATOM 8236 N N . LEU A 1 27 ? -7.819 2.501 0.442 1.00 0.00 27 LEU A N 8
ATOM 8237 C CA . LEU A 1 27 ? -9.042 2.315 -0.281 1.00 0.00 27 LEU A CA 8
ATOM 8238 C C . LEU A 1 27 ? -9.302 0.903 -0.520 1.00 0.00 27 LEU A C 8
ATOM 8239 O O . LEU A 1 27 ? -10.430 0.530 -0.550 1.00 0.00 27 LEU A O 8
ATOM 8255 N N . TYR A 1 28 ? -8.289 0.102 -0.719 1.00 0.00 28 TYR A N 8
ATOM 8256 C CA . TYR A 1 28 ? -8.579 -1.262 -0.965 1.00 0.00 28 TYR A CA 8
ATOM 8257 C C . TYR A 1 28 ? -9.670 -1.698 0.042 1.00 0.00 28 TYR A C 8
ATOM 8258 O O . TYR A 1 28 ? -10.708 -2.150 -0.349 1.00 0.00 28 TYR A O 8
ATOM 8276 N N . SER A 1 29 ? -9.498 -1.339 1.309 1.00 0.00 29 SER A N 8
ATOM 8277 C CA . SER A 1 29 ? -10.556 -1.556 2.331 1.00 0.00 29 SER A CA 8
ATOM 8278 C C . SER A 1 29 ? -11.845 -0.856 1.920 1.00 0.00 29 SER A C 8
ATOM 8279 O O . SER A 1 29 ? -12.920 -1.455 1.930 1.00 0.00 29 SER A O 8
ATOM 8287 N N . LEU A 1 30 ? -11.723 0.420 1.547 1.00 0.00 30 LEU A N 8
ATOM 8288 C CA . LEU A 1 30 ? -12.883 1.185 1.122 1.00 0.00 30 LEU A CA 8
ATOM 8289 C C . LEU A 1 30 ? -13.577 0.402 0.034 1.00 0.00 30 LEU A C 8
ATOM 8290 O O . LEU A 1 30 ? -14.661 -0.143 0.239 1.00 0.00 30 LEU A O 8
ATOM 8306 N N . GLU A 1 31 ? -12.927 0.317 -1.111 1.00 0.00 31 GLU A N 8
ATOM 8307 C CA . GLU A 1 31 ? -13.461 -0.436 -2.206 1.00 0.00 31 GLU A CA 8
ATOM 8308 C C . GLU A 1 31 ? -13.600 -1.923 -1.759 1.00 0.00 31 GLU A C 8
ATOM 8309 O O . GLU A 1 31 ? -14.561 -2.253 -1.070 1.00 0.00 31 GLU A O 8
ATOM 8321 N N . LYS A 1 32 ? -12.613 -2.786 -2.127 1.00 0.00 32 LYS A N 8
ATOM 8322 C CA . LYS A 1 32 ? -12.576 -4.226 -1.726 1.00 0.00 32 LYS A CA 8
ATOM 8323 C C . LYS A 1 32 ? -13.656 -4.645 -0.760 1.00 0.00 32 LYS A C 8
ATOM 8324 O O . LYS A 1 32 ? -14.472 -5.515 -1.056 1.00 0.00 32 LYS A O 8
ATOM 8343 N N . ASN A 1 33 ? -13.550 -4.087 0.460 1.00 0.00 33 ASN A N 8
ATOM 8344 C CA . ASN A 1 33 ? -14.422 -4.465 1.556 1.00 0.00 33 ASN A CA 8
ATOM 8345 C C . ASN A 1 33 ? -13.986 -5.853 1.995 1.00 0.00 33 ASN A C 8
ATOM 8346 O O . ASN A 1 33 ? -13.988 -6.771 1.179 1.00 0.00 33 ASN A O 8
ATOM 8357 N N . GLU A 1 34 ? -13.625 -5.977 3.292 1.00 0.00 34 GLU A N 8
ATOM 8358 C CA . GLU A 1 34 ? -13.172 -7.243 3.921 1.00 0.00 34 GLU A CA 8
ATOM 8359 C C . GLU A 1 34 ? -12.090 -6.927 4.955 1.00 0.00 34 GLU A C 8
ATOM 8360 O O . GLU A 1 34 ? -12.379 -6.759 6.140 1.00 0.00 34 GLU A O 8
ATOM 8372 N N . ASP A 1 35 ? -10.842 -6.840 4.488 1.00 0.00 35 ASP A N 8
ATOM 8373 C CA . ASP A 1 35 ? -9.704 -6.536 5.353 1.00 0.00 35 ASP A CA 8
ATOM 8374 C C . ASP A 1 35 ? -8.576 -5.959 4.523 1.00 0.00 35 ASP A C 8
ATOM 8375 O O . ASP A 1 35 ? -8.835 -5.306 3.520 1.00 0.00 35 ASP A O 8
ATOM 8384 N N . ALA A 1 36 ? -7.338 -6.167 4.997 1.00 0.00 36 ALA A N 8
ATOM 8385 C CA . ALA A 1 36 ? -6.127 -5.670 4.384 1.00 0.00 36 ALA A CA 8
ATOM 8386 C C . ALA A 1 36 ? -6.220 -5.228 2.973 1.00 0.00 36 ALA A C 8
ATOM 8387 O O . ALA A 1 36 ? -7.068 -5.621 2.178 1.00 0.00 36 ALA A O 8
ATOM 8394 N N . SER A 1 37 ? -5.242 -4.446 2.678 1.00 0.00 37 SER A N 8
ATOM 8395 C CA . SER A 1 37 ? -5.057 -3.933 1.404 1.00 0.00 37 SER A CA 8
ATOM 8396 C C . SER A 1 37 ? -3.661 -4.236 0.937 1.00 0.00 37 SER A C 8
ATOM 8397 O O . SER A 1 37 ? -3.471 -4.929 -0.035 1.00 0.00 37 SER A O 8
ATOM 8405 N N . LEU A 1 38 ? -2.693 -3.634 1.619 1.00 0.00 38 LEU A N 8
ATOM 8406 C CA . LEU A 1 38 ? -1.310 -3.743 1.271 1.00 0.00 38 LEU A CA 8
ATOM 8407 C C . LEU A 1 38 ? -0.917 -5.058 0.676 1.00 0.00 38 LEU A C 8
ATOM 8408 O O . LEU A 1 38 ? -0.343 -5.075 -0.404 1.00 0.00 38 LEU A O 8
ATOM 8424 N N . ARG A 1 39 ? -1.140 -6.162 1.364 1.00 0.00 39 ARG A N 8
ATOM 8425 C CA . ARG A 1 39 ? -0.693 -7.408 0.823 1.00 0.00 39 ARG A CA 8
ATOM 8426 C C . ARG A 1 39 ? -1.592 -7.887 -0.265 1.00 0.00 39 ARG A C 8
ATOM 8427 O O . ARG A 1 39 ? -1.199 -8.725 -1.040 1.00 0.00 39 ARG A O 8
ATOM 8448 N N . LYS A 1 40 ? -2.802 -7.383 -0.295 1.00 0.00 40 LYS A N 8
ATOM 8449 C CA . LYS A 1 40 ? -3.766 -7.792 -1.290 1.00 0.00 40 LYS A CA 8
ATOM 8450 C C . LYS A 1 40 ? -3.549 -7.074 -2.624 1.00 0.00 40 LYS A C 8
ATOM 8451 O O . LYS A 1 40 ? -3.457 -7.707 -3.656 1.00 0.00 40 LYS A O 8
ATOM 8470 N N . LEU A 1 41 ? -3.455 -5.748 -2.604 1.00 0.00 41 LEU A N 8
ATOM 8471 C CA . LEU A 1 41 ? -3.216 -5.020 -3.835 1.00 0.00 41 LEU A CA 8
ATOM 8472 C C . LEU A 1 41 ? -1.956 -5.535 -4.419 1.00 0.00 41 LEU A C 8
ATOM 8473 O O . LEU A 1 41 ? -1.819 -5.722 -5.624 1.00 0.00 41 LEU A O 8
ATOM 8489 N N . GLN A 1 42 ? -1.051 -5.797 -3.531 1.00 0.00 42 GLN A N 8
ATOM 8490 C CA . GLN A 1 42 ? 0.188 -6.332 -3.858 1.00 0.00 42 GLN A CA 8
ATOM 8491 C C . GLN A 1 42 ? -0.025 -7.773 -4.286 1.00 0.00 42 GLN A C 8
ATOM 8492 O O . GLN A 1 42 ? 0.622 -8.272 -5.201 1.00 0.00 42 GLN A O 8
ATOM 8506 N N . ALA A 1 43 ? -0.949 -8.431 -3.592 1.00 0.00 43 ALA A N 8
ATOM 8507 C CA . ALA A 1 43 ? -1.273 -9.812 -3.895 1.00 0.00 43 ALA A CA 8
ATOM 8508 C C . ALA A 1 43 ? -1.644 -9.891 -5.352 1.00 0.00 43 ALA A C 8
ATOM 8509 O O . ALA A 1 43 ? -1.304 -10.840 -6.059 1.00 0.00 43 ALA A O 8
ATOM 8516 N N . ASP A 1 44 ? -2.334 -8.839 -5.796 1.00 0.00 44 ASP A N 8
ATOM 8517 C CA . ASP A 1 44 ? -2.742 -8.741 -7.177 1.00 0.00 44 ASP A CA 8
ATOM 8518 C C . ASP A 1 44 ? -1.489 -8.669 -7.966 1.00 0.00 44 ASP A C 8
ATOM 8519 O O . ASP A 1 44 ? -1.349 -9.301 -9.015 1.00 0.00 44 ASP A O 8
ATOM 8528 N N . GLY A 1 45 ? -0.539 -7.920 -7.418 1.00 0.00 45 GLY A N 8
ATOM 8529 C CA . GLY A 1 45 ? 0.739 -7.794 -8.023 1.00 0.00 45 GLY A CA 8
ATOM 8530 C C . GLY A 1 45 ? 1.097 -6.353 -8.372 1.00 0.00 45 GLY A C 8
ATOM 8531 O O . GLY A 1 45 ? 2.229 -6.096 -8.783 1.00 0.00 45 GLY A O 8
ATOM 8535 N N . ARG A 1 46 ? 0.164 -5.398 -8.197 1.00 0.00 46 ARG A N 8
ATOM 8536 C CA . ARG A 1 46 ? 0.434 -3.988 -8.478 1.00 0.00 46 ARG A CA 8
ATOM 8537 C C . ARG A 1 46 ? 1.816 -3.551 -8.035 1.00 0.00 46 ARG A C 8
ATOM 8538 O O . ARG A 1 46 ? 2.666 -3.172 -8.840 1.00 0.00 46 ARG A O 8
ATOM 8559 N N . ILE A 1 47 ? 1.979 -3.533 -6.722 1.00 0.00 47 ILE A N 8
ATOM 8560 C CA . ILE A 1 47 ? 3.189 -3.064 -6.097 1.00 0.00 47 ILE A CA 8
ATOM 8561 C C . ILE A 1 47 ? 4.110 -4.161 -5.690 1.00 0.00 47 ILE A C 8
ATOM 8562 O O . ILE A 1 47 ? 4.992 -3.921 -4.895 1.00 0.00 47 ILE A O 8
ATOM 8578 N N . THR A 1 48 ? 3.920 -5.348 -6.243 1.00 0.00 48 THR A N 8
ATOM 8579 C CA . THR A 1 48 ? 4.756 -6.505 -5.902 1.00 0.00 48 THR A CA 8
ATOM 8580 C C . THR A 1 48 ? 5.266 -6.453 -4.438 1.00 0.00 48 THR A C 8
ATOM 8581 O O . THR A 1 48 ? 4.911 -5.583 -3.668 1.00 0.00 48 THR A O 8
ATOM 8592 N N . GLU A 1 49 ? 6.037 -7.418 -4.028 1.00 0.00 49 GLU A N 8
ATOM 8593 C CA . GLU A 1 49 ? 6.477 -7.426 -2.640 1.00 0.00 49 GLU A CA 8
ATOM 8594 C C . GLU A 1 49 ? 7.687 -6.537 -2.375 1.00 0.00 49 GLU A C 8
ATOM 8595 O O . GLU A 1 49 ? 8.021 -6.296 -1.234 1.00 0.00 49 GLU A O 8
ATOM 8607 N N . GLU A 1 50 ? 8.358 -6.082 -3.404 1.00 0.00 50 GLU A N 8
ATOM 8608 C CA . GLU A 1 50 ? 9.554 -5.260 -3.198 1.00 0.00 50 GLU A CA 8
ATOM 8609 C C . GLU A 1 50 ? 9.268 -3.918 -2.491 1.00 0.00 50 GLU A C 8
ATOM 8610 O O . GLU A 1 50 ? 9.934 -3.562 -1.515 1.00 0.00 50 GLU A O 8
ATOM 8622 N N . GLN A 1 51 ? 8.266 -3.198 -2.966 1.00 0.00 51 GLN A N 8
ATOM 8623 C CA . GLN A 1 51 ? 7.908 -1.941 -2.366 1.00 0.00 51 GLN A CA 8
ATOM 8624 C C . GLN A 1 51 ? 6.871 -2.146 -1.306 1.00 0.00 51 GLN A C 8
ATOM 8625 O O . GLN A 1 51 ? 6.818 -1.400 -0.336 1.00 0.00 51 GLN A O 8
ATOM 8639 N N . ALA A 1 52 ? 6.035 -3.168 -1.481 1.00 0.00 52 ALA A N 8
ATOM 8640 C CA . ALA A 1 52 ? 5.023 -3.443 -0.523 1.00 0.00 52 ALA A CA 8
ATOM 8641 C C . ALA A 1 52 ? 5.669 -3.814 0.757 1.00 0.00 52 ALA A C 8
ATOM 8642 O O . ALA A 1 52 ? 5.220 -3.396 1.823 1.00 0.00 52 ALA A O 8
ATOM 8649 N N . LYS A 1 53 ? 6.774 -4.575 0.688 1.00 0.00 53 LYS A N 8
ATOM 8650 C CA . LYS A 1 53 ? 7.441 -4.899 1.896 1.00 0.00 53 LYS A CA 8
ATOM 8651 C C . LYS A 1 53 ? 8.145 -3.686 2.395 1.00 0.00 53 LYS A C 8
ATOM 8652 O O . LYS A 1 53 ? 8.285 -3.494 3.592 1.00 0.00 53 LYS A O 8
ATOM 8671 N N . ALA A 1 54 ? 8.554 -2.828 1.466 1.00 0.00 54 ALA A N 8
ATOM 8672 C CA . ALA A 1 54 ? 9.189 -1.610 1.866 1.00 0.00 54 ALA A CA 8
ATOM 8673 C C . ALA A 1 54 ? 8.190 -0.884 2.733 1.00 0.00 54 ALA A C 8
ATOM 8674 O O . ALA A 1 54 ? 8.548 -0.275 3.732 1.00 0.00 54 ALA A O 8
ATOM 8681 N N . TYR A 1 55 ? 6.920 -0.940 2.360 1.00 0.00 55 TYR A N 8
ATOM 8682 C CA . TYR A 1 55 ? 5.941 -0.264 3.172 1.00 0.00 55 TYR A CA 8
ATOM 8683 C C . TYR A 1 55 ? 5.624 -1.067 4.413 1.00 0.00 55 TYR A C 8
ATOM 8684 O O . TYR A 1 55 ? 5.244 -0.512 5.442 1.00 0.00 55 TYR A O 8
ATOM 8702 N N . LYS A 1 56 ? 5.828 -2.366 4.335 1.00 0.00 56 LYS A N 8
ATOM 8703 C CA . LYS A 1 56 ? 5.606 -3.206 5.475 1.00 0.00 56 LYS A CA 8
ATOM 8704 C C . LYS A 1 56 ? 6.592 -2.830 6.518 1.00 0.00 56 LYS A C 8
ATOM 8705 O O . LYS A 1 56 ? 6.292 -2.819 7.714 1.00 0.00 56 LYS A O 8
ATOM 8724 N N . GLU A 1 57 ? 7.786 -2.495 6.051 1.00 0.00 57 GLU A N 8
ATOM 8725 C CA . GLU A 1 57 ? 8.814 -2.107 6.938 1.00 0.00 57 GLU A CA 8
ATOM 8726 C C . GLU A 1 57 ? 8.713 -0.620 7.283 1.00 0.00 57 GLU A C 8
ATOM 8727 O O . GLU A 1 57 ? 9.156 -0.180 8.334 1.00 0.00 57 GLU A O 8
ATOM 8739 N N . TYR A 1 58 ? 8.066 0.142 6.421 1.00 0.00 58 TYR A N 8
ATOM 8740 C CA . TYR A 1 58 ? 7.876 1.551 6.717 1.00 0.00 58 TYR A CA 8
ATOM 8741 C C . TYR A 1 58 ? 6.953 1.680 7.902 1.00 0.00 58 TYR A C 8
ATOM 8742 O O . TYR A 1 58 ? 7.221 2.419 8.849 1.00 0.00 58 TYR A O 8
ATOM 8760 N N . HIS A 1 59 ? 5.844 0.961 7.822 1.00 0.00 59 HIS A N 8
ATOM 8761 C CA . HIS A 1 59 ? 4.853 1.012 8.883 1.00 0.00 59 HIS A CA 8
ATOM 8762 C C . HIS A 1 59 ? 5.199 0.088 10.050 1.00 0.00 59 HIS A C 8
ATOM 8763 O O . HIS A 1 59 ? 5.641 0.529 11.110 1.00 0.00 59 HIS A O 8
ATOM 8778 N N . ASP A 1 60 ? 4.960 -1.193 9.830 1.00 0.00 60 ASP A N 8
ATOM 8779 C CA . ASP A 1 60 ? 5.198 -2.220 10.834 1.00 0.00 60 ASP A CA 8
ATOM 8780 C C . ASP A 1 60 ? 6.662 -2.498 11.054 1.00 0.00 60 ASP A C 8
ATOM 8781 O O . ASP A 1 60 ? 7.004 -3.190 12.003 1.00 0.00 60 ASP A O 8
ATOM 8790 N N . LYS A 1 61 ? 7.513 -2.052 10.130 1.00 0.00 61 LYS A N 8
ATOM 8791 C CA . LYS A 1 61 ? 8.917 -2.373 10.213 1.00 0.00 61 LYS A CA 8
ATOM 8792 C C . LYS A 1 61 ? 9.062 -3.875 9.878 1.00 0.00 61 LYS A C 8
ATOM 8793 O O . LYS A 1 61 ? 10.054 -4.537 10.199 1.00 0.00 61 LYS A O 8
ATOM 8812 N N . ASN A 1 62 ? 8.013 -4.361 9.179 1.00 0.00 62 ASN A N 8
ATOM 8813 C CA . ASN A 1 62 ? 7.887 -5.723 8.716 1.00 0.00 62 ASN A CA 8
ATOM 8814 C C . ASN A 1 62 ? 7.276 -6.603 9.817 1.00 0.00 62 ASN A C 8
ATOM 8815 O O . ASN A 1 62 ? 6.057 -6.766 9.872 1.00 0.00 62 ASN A O 8
ATOM 8826 N N . GLY A 1 63 ? 8.105 -7.155 10.697 1.00 0.00 63 GLY A N 8
ATOM 8827 C CA . GLY A 1 63 ? 7.595 -7.987 11.780 1.00 0.00 63 GLY A CA 8
ATOM 8828 C C . GLY A 1 63 ? 6.658 -9.066 11.245 1.00 0.00 63 GLY A C 8
ATOM 8829 O O . GLY A 1 63 ? 6.967 -9.746 10.266 1.00 0.00 63 GLY A O 8
ATOM 8833 N N . GLY A 1 64 ? 5.503 -9.208 11.895 1.00 0.00 64 GLY A N 8
ATOM 8834 C CA . GLY A 1 64 ? 4.512 -10.196 11.483 1.00 0.00 64 GLY A CA 8
ATOM 8835 C C . GLY A 1 64 ? 3.101 -9.601 11.490 1.00 0.00 64 GLY A C 8
ATOM 8836 O O . GLY A 1 64 ? 2.112 -10.334 11.513 1.00 0.00 64 GLY A O 8
ATOM 8840 N N . ALA A 1 65 ? 3.017 -8.272 11.483 1.00 0.00 65 ALA A N 8
ATOM 8841 C CA . ALA A 1 65 ? 1.720 -7.594 11.501 1.00 0.00 65 ALA A CA 8
ATOM 8842 C C . ALA A 1 65 ? 0.936 -7.865 10.221 1.00 0.00 65 ALA A C 8
ATOM 8843 O O . ALA A 1 65 ? 1.513 -8.095 9.157 1.00 0.00 65 ALA A O 8
ATOM 8850 N N . ASN A 1 66 ? -0.387 -7.847 10.344 1.00 0.00 66 ASN A N 8
ATOM 8851 C CA . ASN A 1 66 ? -1.269 -8.101 9.209 1.00 0.00 66 ASN A CA 8
ATOM 8852 C C . ASN A 1 66 ? -2.043 -6.847 8.798 1.00 0.00 66 ASN A C 8
ATOM 8853 O O . ASN A 1 66 ? -3.077 -6.953 8.143 1.00 0.00 66 ASN A O 8
ATOM 8864 N N . ARG A 1 67 ? -1.533 -5.664 9.140 1.00 0.00 67 ARG A N 8
ATOM 8865 C CA . ARG A 1 67 ? -2.192 -4.448 8.740 1.00 0.00 67 ARG A CA 8
ATOM 8866 C C . ARG A 1 67 ? -1.335 -3.270 8.953 1.00 0.00 67 ARG A C 8
ATOM 8867 O O . ARG A 1 67 ? -0.352 -3.289 9.695 1.00 0.00 67 ARG A O 8
ATOM 8888 N N . LYS A 1 68 ? -1.672 -2.283 8.204 1.00 0.00 68 LYS A N 8
ATOM 8889 C CA . LYS A 1 68 ? -0.948 -1.112 8.158 1.00 0.00 68 LYS A CA 8
ATOM 8890 C C . LYS A 1 68 ? -1.749 -0.024 7.500 1.00 0.00 68 LYS A C 8
ATOM 8891 O O . LYS A 1 68 ? -1.615 1.148 7.853 1.00 0.00 68 LYS A O 8
ATOM 8910 N N . VAL A 1 69 ? -2.552 -0.396 6.490 1.00 0.00 69 VAL A N 8
ATOM 8911 C CA . VAL A 1 69 ? -3.286 0.591 5.786 1.00 0.00 69 VAL A CA 8
ATOM 8912 C C . VAL A 1 69 ? -4.633 0.099 5.382 1.00 0.00 69 VAL A C 8
ATOM 8913 O O . VAL A 1 69 ? -4.996 0.174 4.212 1.00 0.00 69 VAL A O 8
ATOM 8926 N N . ASN A 1 70 ? -5.364 -0.430 6.321 1.00 0.00 70 ASN A N 8
ATOM 8927 C CA . ASN A 1 70 ? -6.658 -0.959 6.011 1.00 0.00 70 ASN A CA 8
ATOM 8928 C C . ASN A 1 70 ? -7.304 -1.469 7.277 1.00 0.00 70 ASN A C 8
ATOM 8929 O O . ASN A 1 70 ? -6.744 -1.299 8.359 1.00 0.00 70 ASN A O 8
ATOM 8940 N N . ASP A 1 71 ? -8.479 -2.081 7.162 1.00 0.00 71 ASP A N 8
ATOM 8941 C CA . ASP A 1 71 ? -9.154 -2.564 8.346 1.00 0.00 71 ASP A CA 8
ATOM 8942 C C . ASP A 1 71 ? -10.448 -3.284 7.976 1.00 0.00 71 ASP A C 8
ATOM 8943 O O . ASP A 1 71 ? -10.975 -3.988 8.822 1.00 0.00 71 ASP A O 8
ATOM 8953 N N . ASN A 1 1 ? 21.117 1.608 -7.946 1.00 0.00 1 ASN A N 9
ATOM 8954 C CA . ASN A 1 1 ? 20.002 2.160 -8.769 1.00 0.00 1 ASN A CA 9
ATOM 8955 C C . ASN A 1 1 ? 18.889 2.665 -7.849 1.00 0.00 1 ASN A C 9
ATOM 8956 O O . ASN A 1 1 ? 17.725 2.721 -8.245 1.00 0.00 1 ASN A O 9
ATOM 8969 N N . LEU A 1 2 ? 19.252 3.027 -6.620 1.00 0.00 2 LEU A N 9
ATOM 8970 C CA . LEU A 1 2 ? 18.269 3.518 -5.657 1.00 0.00 2 LEU A CA 9
ATOM 8971 C C . LEU A 1 2 ? 18.492 5.001 -5.359 1.00 0.00 2 LEU A C 9
ATOM 8972 O O . LEU A 1 2 ? 19.614 5.430 -5.094 1.00 0.00 2 LEU A O 9
ATOM 8988 N N . THR A 1 3 ? 17.409 5.773 -5.398 1.00 0.00 3 THR A N 9
ATOM 8989 C CA . THR A 1 3 ? 17.489 7.206 -5.125 1.00 0.00 3 THR A CA 9
ATOM 8990 C C . THR A 1 3 ? 16.404 7.621 -4.132 1.00 0.00 3 THR A C 9
ATOM 8991 O O . THR A 1 3 ? 15.418 6.909 -3.947 1.00 0.00 3 THR A O 9
ATOM 9002 N N . LYS A 1 4 ? 16.591 8.778 -3.498 1.00 0.00 4 LYS A N 9
ATOM 9003 C CA . LYS A 1 4 ? 15.614 9.269 -2.530 1.00 0.00 4 LYS A CA 9
ATOM 9004 C C . LYS A 1 4 ? 15.071 10.629 -2.963 1.00 0.00 4 LYS A C 9
ATOM 9005 O O . LYS A 1 4 ? 15.828 11.502 -3.384 1.00 0.00 4 LYS A O 9
ATOM 9024 N N . GLN A 1 5 ? 13.754 10.802 -2.858 1.00 0.00 5 GLN A N 9
ATOM 9025 C CA . GLN A 1 5 ? 13.129 12.062 -3.246 1.00 0.00 5 GLN A CA 9
ATOM 9026 C C . GLN A 1 5 ? 12.789 12.923 -2.024 1.00 0.00 5 GLN A C 9
ATOM 9027 O O . GLN A 1 5 ? 12.288 14.039 -2.169 1.00 0.00 5 GLN A O 9
ATOM 9041 N N . LYS A 1 6 ? 13.058 12.409 -0.824 1.00 0.00 6 LYS A N 9
ATOM 9042 C CA . LYS A 1 6 ? 12.763 13.161 0.394 1.00 0.00 6 LYS A CA 9
ATOM 9043 C C . LYS A 1 6 ? 13.967 13.168 1.329 1.00 0.00 6 LYS A C 9
ATOM 9044 O O . LYS A 1 6 ? 14.478 12.113 1.704 1.00 0.00 6 LYS A O 9
ATOM 9063 N N . GLU A 1 7 ? 14.413 14.362 1.708 1.00 0.00 7 GLU A N 9
ATOM 9064 C CA . GLU A 1 7 ? 15.553 14.483 2.605 1.00 0.00 7 GLU A CA 9
ATOM 9065 C C . GLU A 1 7 ? 15.087 14.585 4.054 1.00 0.00 7 GLU A C 9
ATOM 9066 O O . GLU A 1 7 ? 15.694 13.998 4.950 1.00 0.00 7 GLU A O 9
ATOM 9078 N N . ALA A 1 8 ? 14.000 15.332 4.269 1.00 0.00 8 ALA A N 9
ATOM 9079 C CA . ALA A 1 8 ? 13.447 15.513 5.612 1.00 0.00 8 ALA A CA 9
ATOM 9080 C C . ALA A 1 8 ? 12.343 16.570 5.602 1.00 0.00 8 ALA A C 9
ATOM 9081 O O . ALA A 1 8 ? 11.155 16.249 5.657 1.00 0.00 8 ALA A O 9
ATOM 9088 N N . VAL A 1 9 ? 12.753 17.832 5.540 1.00 0.00 9 VAL A N 9
ATOM 9089 C CA . VAL A 1 9 ? 11.812 18.949 5.531 1.00 0.00 9 VAL A CA 9
ATOM 9090 C C . VAL A 1 9 ? 10.904 18.907 4.302 1.00 0.00 9 VAL A C 9
ATOM 9091 O O . VAL A 1 9 ? 9.705 19.170 4.400 1.00 0.00 9 VAL A O 9
ATOM 9104 N N . ASN A 1 10 ? 11.481 18.596 3.146 1.00 0.00 10 ASN A N 9
ATOM 9105 C CA . ASN A 1 10 ? 10.709 18.552 1.908 1.00 0.00 10 ASN A CA 9
ATOM 9106 C C . ASN A 1 10 ? 9.767 17.347 1.879 1.00 0.00 10 ASN A C 9
ATOM 9107 O O . ASN A 1 10 ? 9.791 16.505 2.775 1.00 0.00 10 ASN A O 9
ATOM 9118 N N . ASP A 1 11 ? 8.926 17.291 0.848 1.00 0.00 11 ASP A N 9
ATOM 9119 C CA . ASP A 1 11 ? 7.956 16.205 0.713 1.00 0.00 11 ASP A CA 9
ATOM 9120 C C . ASP A 1 11 ? 8.247 15.338 -0.513 1.00 0.00 11 ASP A C 9
ATOM 9121 O O . ASP A 1 11 ? 9.139 15.638 -1.302 1.00 0.00 11 ASP A O 9
ATOM 9130 N N . LYS A 1 12 ? 7.470 14.258 -0.644 1.00 0.00 12 LYS A N 9
ATOM 9131 C CA . LYS A 1 12 ? 7.605 13.315 -1.761 1.00 0.00 12 LYS A CA 9
ATOM 9132 C C . LYS A 1 12 ? 8.884 12.499 -1.648 1.00 0.00 12 LYS A C 9
ATOM 9133 O O . LYS A 1 12 ? 9.989 13.039 -1.658 1.00 0.00 12 LYS A O 9
ATOM 9152 N N . GLY A 1 13 ? 8.708 11.188 -1.526 1.00 0.00 13 GLY A N 9
ATOM 9153 C CA . GLY A 1 13 ? 9.825 10.268 -1.392 1.00 0.00 13 GLY A CA 9
ATOM 9154 C C . GLY A 1 13 ? 9.470 9.191 -0.396 1.00 0.00 13 GLY A C 9
ATOM 9155 O O . GLY A 1 13 ? 8.655 8.321 -0.675 1.00 0.00 13 GLY A O 9
ATOM 9159 N N . LYS A 1 14 ? 10.049 9.278 0.786 1.00 0.00 14 LYS A N 9
ATOM 9160 C CA . LYS A 1 14 ? 9.741 8.322 1.823 1.00 0.00 14 LYS A CA 9
ATOM 9161 C C . LYS A 1 14 ? 8.261 8.424 2.117 1.00 0.00 14 LYS A C 9
ATOM 9162 O O . LYS A 1 14 ? 7.591 7.428 2.362 1.00 0.00 14 LYS A O 9
ATOM 9181 N N . ALA A 1 15 ? 7.758 9.648 2.067 1.00 0.00 15 ALA A N 9
ATOM 9182 C CA . ALA A 1 15 ? 6.351 9.904 2.301 1.00 0.00 15 ALA A CA 9
ATOM 9183 C C . ALA A 1 15 ? 5.516 9.406 1.117 1.00 0.00 15 ALA A C 9
ATOM 9184 O O . ALA A 1 15 ? 4.851 8.379 1.205 1.00 0.00 15 ALA A O 9
ATOM 9191 N N . ALA A 1 16 ? 5.509 10.177 0.033 1.00 0.00 16 ALA A N 9
ATOM 9192 C CA . ALA A 1 16 ? 4.702 9.851 -1.142 1.00 0.00 16 ALA A CA 9
ATOM 9193 C C . ALA A 1 16 ? 4.849 8.400 -1.575 1.00 0.00 16 ALA A C 9
ATOM 9194 O O . ALA A 1 16 ? 3.862 7.782 -1.966 1.00 0.00 16 ALA A O 9
ATOM 9201 N N . VAL A 1 17 ? 6.044 7.832 -1.504 1.00 0.00 17 VAL A N 9
ATOM 9202 C CA . VAL A 1 17 ? 6.178 6.440 -1.902 1.00 0.00 17 VAL A CA 9
ATOM 9203 C C . VAL A 1 17 ? 5.314 5.588 -1.005 1.00 0.00 17 VAL A C 9
ATOM 9204 O O . VAL A 1 17 ? 4.598 4.704 -1.462 1.00 0.00 17 VAL A O 9
ATOM 9217 N N . VAL A 1 18 ? 5.363 5.867 0.277 1.00 0.00 18 VAL A N 9
ATOM 9218 C CA . VAL A 1 18 ? 4.550 5.131 1.204 1.00 0.00 18 VAL A CA 9
ATOM 9219 C C . VAL A 1 18 ? 3.095 5.351 0.878 1.00 0.00 18 VAL A C 9
ATOM 9220 O O . VAL A 1 18 ? 2.298 4.422 0.902 1.00 0.00 18 VAL A O 9
ATOM 9233 N N . LYS A 1 19 ? 2.752 6.604 0.625 1.00 0.00 19 LYS A N 9
ATOM 9234 C CA . LYS A 1 19 ? 1.379 6.978 0.349 1.00 0.00 19 LYS A CA 9
ATOM 9235 C C . LYS A 1 19 ? 0.833 6.296 -0.879 1.00 0.00 19 LYS A C 9
ATOM 9236 O O . LYS A 1 19 ? -0.302 5.885 -0.878 1.00 0.00 19 LYS A O 9
ATOM 9255 N N . VAL A 1 20 ? 1.606 6.150 -1.936 1.00 0.00 20 VAL A N 9
ATOM 9256 C CA . VAL A 1 20 ? 1.038 5.480 -3.079 1.00 0.00 20 VAL A CA 9
ATOM 9257 C C . VAL A 1 20 ? 0.678 4.064 -2.670 1.00 0.00 20 VAL A C 9
ATOM 9258 O O . VAL A 1 20 ? -0.363 3.544 -3.051 1.00 0.00 20 VAL A O 9
ATOM 9271 N N . VAL A 1 21 ? 1.532 3.461 -1.857 1.00 0.00 21 VAL A N 9
ATOM 9272 C CA . VAL A 1 21 ? 1.284 2.117 -1.377 1.00 0.00 21 VAL A CA 9
ATOM 9273 C C . VAL A 1 21 ? 0.054 2.072 -0.459 1.00 0.00 21 VAL A C 9
ATOM 9274 O O . VAL A 1 21 ? -0.819 1.216 -0.628 1.00 0.00 21 VAL A O 9
ATOM 9287 N N . GLU A 1 22 ? -0.038 3.015 0.497 1.00 0.00 22 GLU A N 9
ATOM 9288 C CA . GLU A 1 22 ? -1.203 3.047 1.382 1.00 0.00 22 GLU A CA 9
ATOM 9289 C C . GLU A 1 22 ? -2.373 3.527 0.575 1.00 0.00 22 GLU A C 9
ATOM 9290 O O . GLU A 1 22 ? -3.257 2.777 0.281 1.00 0.00 22 GLU A O 9
ATOM 9302 N N . SER A 1 23 ? -2.348 4.798 0.242 1.00 0.00 23 SER A N 9
ATOM 9303 C CA . SER A 1 23 ? -3.413 5.439 -0.525 1.00 0.00 23 SER A CA 9
ATOM 9304 C C . SER A 1 23 ? -3.873 4.637 -1.783 1.00 0.00 23 SER A C 9
ATOM 9305 O O . SER A 1 23 ? -4.980 4.879 -2.295 1.00 0.00 23 SER A O 9
ATOM 9313 N N . GLN A 1 24 ? -3.144 3.575 -2.167 1.00 0.00 24 GLN A N 9
ATOM 9314 C CA . GLN A 1 24 ? -3.621 2.704 -3.240 1.00 0.00 24 GLN A CA 9
ATOM 9315 C C . GLN A 1 24 ? -4.623 1.737 -2.639 1.00 0.00 24 GLN A C 9
ATOM 9316 O O . GLN A 1 24 ? -5.801 1.676 -3.006 1.00 0.00 24 GLN A O 9
ATOM 9330 N N . ALA A 1 25 ? -4.090 0.977 -1.703 1.00 0.00 25 ALA A N 9
ATOM 9331 C CA . ALA A 1 25 ? -4.847 -0.031 -1.001 1.00 0.00 25 ALA A CA 9
ATOM 9332 C C . ALA A 1 25 ? -5.788 0.582 0.016 1.00 0.00 25 ALA A C 9
ATOM 9333 O O . ALA A 1 25 ? -6.706 -0.067 0.479 1.00 0.00 25 ALA A O 9
ATOM 9340 N N . GLU A 1 26 ? -5.610 1.848 0.304 1.00 0.00 26 GLU A N 9
ATOM 9341 C CA . GLU A 1 26 ? -6.506 2.503 1.199 1.00 0.00 26 GLU A CA 9
ATOM 9342 C C . GLU A 1 26 ? -7.809 2.519 0.533 1.00 0.00 26 GLU A C 9
ATOM 9343 O O . GLU A 1 26 ? -8.820 2.117 1.110 1.00 0.00 26 GLU A O 9
ATOM 9355 N N . LEU A 1 27 ? -7.814 2.960 -0.722 1.00 0.00 27 LEU A N 9
ATOM 9356 C CA . LEU A 1 27 ? -9.055 2.952 -1.399 1.00 0.00 27 LEU A CA 9
ATOM 9357 C C . LEU A 1 27 ? -9.512 1.581 -1.556 1.00 0.00 27 LEU A C 9
ATOM 9358 O O . LEU A 1 27 ? -10.702 1.357 -1.696 1.00 0.00 27 LEU A O 9
ATOM 9374 N N . TYR A 1 28 ? -8.614 0.624 -1.563 1.00 0.00 28 TYR A N 9
ATOM 9375 C CA . TYR A 1 28 ? -9.116 -0.676 -1.716 1.00 0.00 28 TYR A CA 9
ATOM 9376 C C . TYR A 1 28 ? -10.087 -0.879 -0.570 1.00 0.00 28 TYR A C 9
ATOM 9377 O O . TYR A 1 28 ? -11.222 -1.182 -0.769 1.00 0.00 28 TYR A O 9
ATOM 9395 N N . SER A 1 29 ? -9.647 -0.566 0.606 1.00 0.00 29 SER A N 9
ATOM 9396 C CA . SER A 1 29 ? -10.502 -0.618 1.776 1.00 0.00 29 SER A CA 9
ATOM 9397 C C . SER A 1 29 ? -11.645 0.386 1.676 1.00 0.00 29 SER A C 9
ATOM 9398 O O . SER A 1 29 ? -12.692 0.194 2.294 1.00 0.00 29 SER A O 9
ATOM 9406 N N . LEU A 1 30 ? -11.491 1.410 0.838 1.00 0.00 30 LEU A N 9
ATOM 9407 C CA . LEU A 1 30 ? -12.587 2.339 0.633 1.00 0.00 30 LEU A CA 9
ATOM 9408 C C . LEU A 1 30 ? -13.686 1.537 -0.027 1.00 0.00 30 LEU A C 9
ATOM 9409 O O . LEU A 1 30 ? -14.842 1.551 0.394 1.00 0.00 30 LEU A O 9
ATOM 9425 N N . GLU A 1 31 ? -13.271 0.769 -1.033 1.00 0.00 31 GLU A N 9
ATOM 9426 C CA . GLU A 1 31 ? -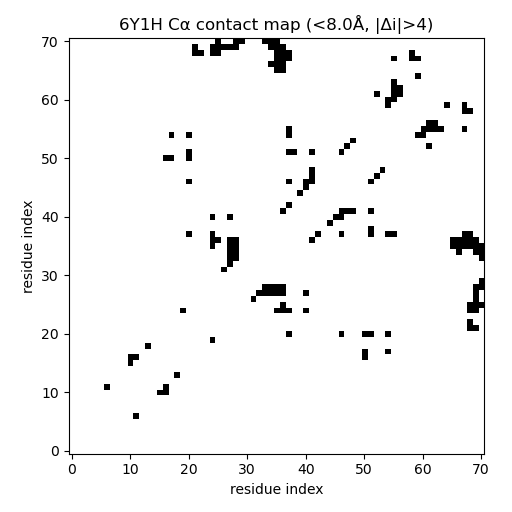14.155 -0.124 -1.731 1.00 0.00 31 GLU A CA 9
ATOM 9427 C C . GLU A 1 31 ? -14.217 -1.437 -0.894 1.00 0.00 31 GLU A C 9
ATOM 9428 O O . GLU A 1 31 ? -14.952 -1.505 0.086 1.00 0.00 31 GLU A O 9
ATOM 9440 N N . LYS A 1 32 ? -13.324 -2.391 -1.249 1.00 0.00 32 LYS A N 9
ATOM 9441 C CA . LYS A 1 32 ? -13.056 -3.663 -0.517 1.00 0.00 32 LYS A CA 9
ATOM 9442 C C . LYS A 1 32 ? -13.646 -3.725 0.896 1.00 0.00 32 LYS A C 9
ATOM 9443 O O . LYS A 1 32 ? -14.186 -4.751 1.305 1.00 0.00 32 LYS A O 9
ATOM 9462 N N . ASN A 1 33 ? -13.460 -2.609 1.639 1.00 0.00 33 ASN A N 9
ATOM 9463 C CA . ASN A 1 33 ? -13.889 -2.473 3.043 1.00 0.00 33 ASN A CA 9
ATOM 9464 C C . ASN A 1 33 ? -12.834 -3.058 3.995 1.00 0.00 33 ASN A C 9
ATOM 9465 O O . ASN A 1 33 ? -12.273 -2.330 4.813 1.00 0.00 33 ASN A O 9
ATOM 9476 N N . GLU A 1 34 ? -12.556 -4.353 3.895 1.00 0.00 34 GLU A N 9
ATOM 9477 C CA . GLU A 1 34 ? -11.573 -4.975 4.750 1.00 0.00 34 GLU A CA 9
ATOM 9478 C C . GLU A 1 34 ? -10.788 -5.981 3.936 1.00 0.00 34 GLU A C 9
ATOM 9479 O O . GLU A 1 34 ? -11.366 -6.807 3.228 1.00 0.00 34 GLU A O 9
ATOM 9491 N N . ASP A 1 35 ? -9.483 -5.896 4.018 1.00 0.00 35 ASP A N 9
ATOM 9492 C CA . ASP A 1 35 ? -8.634 -6.798 3.258 1.00 0.00 35 ASP A CA 9
ATOM 9493 C C . ASP A 1 35 ? -7.151 -6.557 3.564 1.00 0.00 35 ASP A C 9
ATOM 9494 O O . ASP A 1 35 ? -6.303 -7.414 3.312 1.00 0.00 35 ASP A O 9
ATOM 9503 N N . ALA A 1 36 ? -6.880 -5.366 4.082 1.00 0.00 36 ALA A N 9
ATOM 9504 C CA . ALA A 1 36 ? -5.545 -4.903 4.432 1.00 0.00 36 ALA A CA 9
ATOM 9505 C C . ALA A 1 36 ? -4.560 -5.979 4.723 1.00 0.00 36 ALA A C 9
ATOM 9506 O O . ALA A 1 36 ? -4.816 -6.927 5.467 1.00 0.00 36 ALA A O 9
ATOM 9513 N N . SER A 1 37 ? -3.395 -5.751 4.103 1.00 0.00 37 SER A N 9
ATOM 9514 C CA . SER A 1 37 ? -2.238 -6.589 4.198 1.00 0.00 37 SER A CA 9
ATOM 9515 C C . SER A 1 37 ? -1.448 -6.497 2.900 1.00 0.00 37 SER A C 9
ATOM 9516 O O . SER A 1 37 ? -1.831 -7.083 1.889 1.00 0.00 37 SER A O 9
ATOM 9524 N N . LEU A 1 38 ? -0.310 -5.822 2.953 1.00 0.00 38 LEU A N 9
ATOM 9525 C CA . LEU A 1 38 ? 0.562 -5.711 1.820 1.00 0.00 38 LEU A CA 9
ATOM 9526 C C . LEU A 1 38 ? 0.925 -7.062 1.359 1.00 0.00 38 LEU A C 9
ATOM 9527 O O . LEU A 1 38 ? 1.354 -7.238 0.278 1.00 0.00 38 LEU A O 9
ATOM 9543 N N . ARG A 1 39 ? 0.799 -7.999 2.221 1.00 0.00 39 ARG A N 9
ATOM 9544 C CA . ARG A 1 39 ? 1.159 -9.327 1.913 1.00 0.00 39 ARG A CA 9
ATOM 9545 C C . ARG A 1 39 ? 0.167 -9.890 0.936 1.00 0.00 39 ARG A C 9
ATOM 9546 O O . ARG A 1 39 ? 0.533 -10.518 -0.045 1.00 0.00 39 ARG A O 9
ATOM 9567 N N . LYS A 1 40 ? -1.076 -9.710 1.273 1.00 0.00 40 LYS A N 9
ATOM 9568 C CA . LYS A 1 40 ? -2.174 -10.241 0.494 1.00 0.00 40 LYS A CA 9
ATOM 9569 C C . LYS A 1 40 ? -2.568 -9.411 -0.726 1.00 0.00 40 LYS A C 9
ATOM 9570 O O . LYS A 1 40 ? -2.767 -9.965 -1.800 1.00 0.00 40 LYS A O 9
ATOM 9589 N N . LEU A 1 41 ? -2.688 -8.102 -0.607 1.00 0.00 41 LEU A N 9
ATOM 9590 C CA . LEU A 1 41 ? -3.050 -7.354 -1.774 1.00 0.00 41 LEU A CA 9
ATOM 9591 C C . LEU A 1 41 ? -1.940 -7.541 -2.770 1.00 0.00 41 LEU A C 9
ATOM 9592 O O . LEU A 1 41 ? -2.155 -7.938 -3.911 1.00 0.00 41 LEU A O 9
ATOM 9608 N N . GLN A 1 42 ? -0.738 -7.329 -2.312 1.00 0.00 42 GLN A N 9
ATOM 9609 C CA . GLN A 1 42 ? 0.384 -7.516 -3.115 1.00 0.00 42 GLN A CA 9
ATOM 9610 C C . GLN A 1 42 ? 0.403 -8.939 -3.550 1.00 0.00 42 GLN A C 9
ATOM 9611 O O . GLN A 1 42 ? 0.727 -9.204 -4.687 1.00 0.00 42 GLN A O 9
ATOM 9625 N N . ALA A 1 43 ? 0.128 -9.879 -2.622 1.00 0.00 43 ALA A N 9
ATOM 9626 C CA . ALA A 1 43 ? 0.156 -11.293 -2.975 1.00 0.00 43 ALA A CA 9
ATOM 9627 C C . ALA A 1 43 ? -0.207 -11.464 -4.438 1.00 0.00 43 ALA A C 9
ATOM 9628 O O . ALA A 1 43 ? 0.500 -12.099 -5.222 1.00 0.00 43 ALA A O 9
ATOM 9635 N N . ASP A 1 44 ? -1.346 -10.853 -4.770 1.00 0.00 44 ASP A N 9
ATOM 9636 C CA . ASP A 1 44 ? -1.891 -10.875 -6.138 1.00 0.00 44 ASP A CA 9
ATOM 9637 C C . ASP A 1 44 ? -0.989 -10.083 -7.066 1.00 0.00 44 ASP A C 9
ATOM 9638 O O . ASP A 1 44 ? -0.664 -10.521 -8.169 1.00 0.00 44 ASP A O 9
ATOM 9647 N N . GLY A 1 45 ? -0.545 -8.933 -6.577 1.00 0.00 45 GLY A N 9
ATOM 9648 C CA . GLY A 1 45 ? 0.370 -8.098 -7.322 1.00 0.00 45 GLY A CA 9
ATOM 9649 C C . GLY A 1 45 ? -0.211 -6.731 -7.687 1.00 0.00 45 GLY A C 9
ATOM 9650 O O . GLY A 1 45 ? 0.341 -6.054 -8.557 1.00 0.00 45 GLY A O 9
ATOM 9654 N N . ARG A 1 46 ? -1.238 -6.269 -6.938 1.00 0.00 46 ARG A N 9
ATOM 9655 C CA . ARG A 1 46 ? -1.732 -4.907 -7.133 1.00 0.00 46 ARG A CA 9
ATOM 9656 C C . ARG A 1 46 ? -0.490 -4.051 -7.135 1.00 0.00 46 ARG A C 9
ATOM 9657 O O . ARG A 1 46 ? -0.258 -3.191 -7.985 1.00 0.00 46 ARG A O 9
ATOM 9678 N N . ILE A 1 47 ? 0.319 -4.396 -6.133 1.00 0.00 47 ILE A N 9
ATOM 9679 C CA . ILE A 1 47 ? 1.601 -3.806 -5.889 1.00 0.00 47 ILE A CA 9
ATOM 9680 C C . ILE A 1 47 ? 2.610 -4.925 -5.853 1.00 0.00 47 ILE A C 9
ATOM 9681 O O . ILE A 1 47 ? 2.382 -5.965 -5.236 1.00 0.00 47 ILE A O 9
ATOM 9697 N N . THR A 1 48 ? 3.695 -4.733 -6.544 1.00 0.00 48 THR A N 9
ATOM 9698 C CA . THR A 1 48 ? 4.707 -5.747 -6.611 1.00 0.00 48 THR A CA 9
ATOM 9699 C C . THR A 1 48 ? 5.288 -6.004 -5.240 1.00 0.00 48 THR A C 9
ATOM 9700 O O . THR A 1 48 ? 4.860 -5.404 -4.256 1.00 0.00 48 THR A O 9
ATOM 9711 N N . GLU A 1 49 ? 6.225 -6.925 -5.164 1.00 0.00 49 GLU A N 9
ATOM 9712 C CA . GLU A 1 49 ? 6.796 -7.276 -3.882 1.00 0.00 49 GLU A CA 9
ATOM 9713 C C . GLU A 1 49 ? 7.481 -6.099 -3.240 1.00 0.00 49 GLU A C 9
ATOM 9714 O O . GLU A 1 49 ? 7.398 -5.929 -2.034 1.00 0.00 49 GLU A O 9
ATOM 9726 N N . GLU A 1 50 ? 8.179 -5.325 -4.040 1.00 0.00 50 GLU A N 9
ATOM 9727 C CA . GLU A 1 50 ? 8.906 -4.175 -3.529 1.00 0.00 50 GLU A CA 9
ATOM 9728 C C . GLU A 1 50 ? 7.936 -3.302 -2.731 1.00 0.00 50 GLU A C 9
ATOM 9729 O O . GLU A 1 50 ? 7.594 -3.656 -1.660 1.00 0.00 50 GLU A O 9
ATOM 9741 N N . GLN A 1 51 ? 7.592 -2.142 -3.251 1.00 0.00 51 GLN A N 9
ATOM 9742 C CA . GLN A 1 51 ? 6.708 -1.154 -2.593 1.00 0.00 51 GLN A CA 9
ATOM 9743 C C . GLN A 1 51 ? 5.830 -1.701 -1.425 1.00 0.00 51 GLN A C 9
ATOM 9744 O O . GLN A 1 51 ? 5.564 -0.978 -0.470 1.00 0.00 51 GLN A O 9
ATOM 9758 N N . ALA A 1 52 ? 5.419 -2.962 -1.494 1.00 0.00 52 ALA A N 9
ATOM 9759 C CA . ALA A 1 52 ? 4.625 -3.584 -0.441 1.00 0.00 52 ALA A CA 9
ATOM 9760 C C . ALA A 1 52 ? 5.519 -4.064 0.670 1.00 0.00 52 ALA A C 9
ATOM 9761 O O . ALA A 1 52 ? 5.280 -3.822 1.830 1.00 0.00 52 ALA A O 9
ATOM 9768 N N . LYS A 1 53 ? 6.568 -4.700 0.257 1.00 0.00 53 LYS A N 9
ATOM 9769 C CA . LYS A 1 53 ? 7.565 -5.160 1.182 1.00 0.00 53 LYS A CA 9
ATOM 9770 C C . LYS A 1 53 ? 8.279 -3.923 1.729 1.00 0.00 53 LYS A C 9
ATOM 9771 O O . LYS A 1 53 ? 8.568 -3.789 2.914 1.00 0.00 53 LYS A O 9
ATOM 9790 N N . ALA A 1 54 ? 8.513 -3.021 0.808 1.00 0.00 54 ALA A N 9
ATOM 9791 C CA . ALA A 1 54 ? 9.137 -1.754 1.105 1.00 0.00 54 ALA A CA 9
ATOM 9792 C C . ALA A 1 54 ? 8.239 -1.003 2.066 1.00 0.00 54 ALA A C 9
ATOM 9793 O O . ALA A 1 54 ? 8.717 -0.337 2.966 1.00 0.00 54 ALA A O 9
ATOM 9800 N N . TYR A 1 55 ? 6.922 -1.118 1.889 1.00 0.00 55 TYR A N 9
ATOM 9801 C CA . TYR A 1 55 ? 6.033 -0.430 2.807 1.00 0.00 55 TYR A CA 9
ATOM 9802 C C . TYR A 1 55 ? 5.798 -1.285 4.029 1.00 0.00 55 TYR A C 9
ATOM 9803 O O . TYR A 1 55 ? 5.407 -0.781 5.079 1.00 0.00 55 TYR A O 9
ATOM 9821 N N . LYS A 1 56 ? 6.107 -2.579 3.918 1.00 0.00 56 LYS A N 9
ATOM 9822 C CA . LYS A 1 56 ? 5.988 -3.437 5.053 1.00 0.00 56 LYS A CA 9
ATOM 9823 C C . LYS A 1 56 ? 6.954 -2.896 6.046 1.00 0.00 56 LYS A C 9
ATOM 9824 O O . LYS A 1 56 ? 6.637 -2.710 7.205 1.00 0.00 56 LYS A O 9
ATOM 9843 N N . GLU A 1 57 ? 8.164 -2.648 5.552 1.00 0.00 57 GLU A N 9
A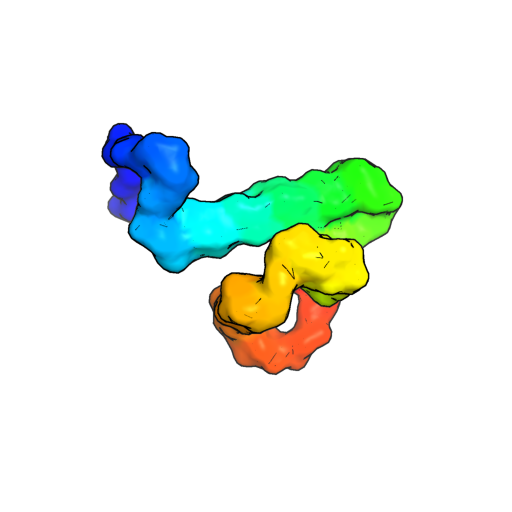TOM 9844 C CA . GLU A 1 57 ? 9.230 -2.113 6.354 1.00 0.00 57 GLU A CA 9
ATOM 9845 C C . GLU A 1 57 ? 9.079 -0.604 6.581 1.00 0.00 57 GLU A C 9
ATOM 9846 O O . GLU A 1 57 ? 9.623 -0.065 7.529 1.00 0.00 57 GLU A O 9
ATOM 9858 N N . TYR A 1 58 ? 8.290 0.077 5.760 1.00 0.00 58 TYR A N 9
ATOM 9859 C CA . TYR A 1 58 ? 8.085 1.497 6.016 1.00 0.00 58 TYR A CA 9
ATOM 9860 C C . TYR A 1 58 ? 7.180 1.627 7.225 1.00 0.00 58 TYR A C 9
ATOM 9861 O O . TYR A 1 58 ? 7.368 2.484 8.075 1.00 0.00 58 TYR A O 9
ATOM 9879 N N . HIS A 1 59 ? 6.199 0.731 7.268 1.00 0.00 59 HIS A N 9
ATOM 9880 C CA . HIS A 1 59 ? 5.210 0.643 8.333 1.00 0.00 59 HIS A CA 9
ATOM 9881 C C . HIS A 1 59 ? 5.724 -0.111 9.572 1.00 0.00 59 HIS A C 9
ATOM 9882 O O . HIS A 1 59 ? 5.394 0.247 10.696 1.00 0.00 59 HIS A O 9
ATOM 9897 N N . ASP A 1 60 ? 6.501 -1.186 9.353 1.00 0.00 60 ASP A N 9
ATOM 9898 C CA . ASP A 1 60 ? 7.018 -2.000 10.445 1.00 0.00 60 ASP A CA 9
ATOM 9899 C C . ASP A 1 60 ? 8.063 -1.243 11.200 1.00 0.00 60 ASP A C 9
ATOM 9900 O O . ASP A 1 60 ? 8.016 -1.146 12.425 1.00 0.00 60 ASP A O 9
ATOM 9909 N N . LYS A 1 61 ? 9.011 -0.684 10.463 1.00 0.00 61 LYS A N 9
ATOM 9910 C CA . LYS A 1 61 ? 10.046 0.077 11.104 1.00 0.00 61 LYS A CA 9
ATOM 9911 C C . LYS A 1 61 ? 9.372 1.211 11.813 1.00 0.00 61 LYS A C 9
ATOM 9912 O O . LYS A 1 61 ? 9.713 1.575 12.937 1.00 0.00 61 LYS A O 9
ATOM 9931 N N . ASN A 1 62 ? 8.367 1.724 11.139 1.00 0.00 62 ASN A N 9
ATOM 9932 C CA . ASN A 1 62 ? 7.558 2.776 11.659 1.00 0.00 62 ASN A CA 9
ATOM 9933 C C . ASN A 1 62 ? 6.861 2.318 12.944 1.00 0.00 62 ASN A C 9
ATOM 9934 O O . ASN A 1 62 ? 6.729 3.077 13.904 1.00 0.00 62 ASN A O 9
ATOM 9945 N N . GLY A 1 63 ? 6.419 1.056 12.938 1.00 0.00 63 GLY A N 9
ATOM 9946 C CA . GLY A 1 63 ? 5.732 0.466 14.088 1.00 0.00 63 GLY A CA 9
ATOM 9947 C C . GLY A 1 63 ? 4.307 0.051 13.715 1.00 0.00 63 GLY A C 9
ATOM 9948 O O . GLY A 1 63 ? 3.454 0.902 13.462 1.00 0.00 63 GLY A O 9
ATOM 9952 N N . GLY A 1 64 ? 4.052 -1.263 13.682 1.00 0.00 64 GLY A N 9
ATOM 9953 C CA . GLY A 1 64 ? 2.716 -1.757 13.337 1.00 0.00 64 GLY A CA 9
ATOM 9954 C C . GLY A 1 64 ? 2.712 -3.267 13.052 1.00 0.00 64 GLY A C 9
ATOM 9955 O O . GLY A 1 64 ? 3.701 -3.960 13.286 1.00 0.00 64 GLY A O 9
ATOM 9959 N N . ALA A 1 65 ? 1.575 -3.756 12.545 1.00 0.00 65 ALA A N 9
ATOM 9960 C CA . ALA A 1 65 ? 1.410 -5.179 12.221 1.00 0.00 65 ALA A CA 9
ATOM 9961 C C . ALA A 1 65 ? 0.644 -5.326 10.890 1.00 0.00 65 ALA A C 9
ATOM 9962 O O . ALA A 1 65 ? 0.853 -4.533 9.978 1.00 0.00 65 ALA A O 9
ATOM 9969 N N . ASN A 1 66 ? -0.246 -6.340 10.786 1.00 0.00 66 ASN A N 9
ATOM 9970 C CA . ASN A 1 66 ? -1.040 -6.553 9.557 1.00 0.00 66 ASN A CA 9
ATOM 9971 C C . ASN A 1 66 ? -1.689 -5.260 9.099 1.00 0.00 66 ASN A C 9
ATOM 9972 O O . ASN A 1 66 ? -1.552 -4.208 9.720 1.00 0.00 66 ASN A O 9
ATOM 9983 N N . ARG A 1 67 ? -2.399 -5.383 8.001 1.00 0.00 67 ARG A N 9
ATOM 9984 C CA . ARG A 1 67 ? -3.114 -4.293 7.379 1.00 0.00 67 ARG A CA 9
ATOM 9985 C C . ARG A 1 67 ? -2.211 -3.431 6.616 1.00 0.00 67 ARG A C 9
ATOM 9986 O O . ARG A 1 67 ? -2.435 -3.239 5.436 1.00 0.00 67 ARG A O 9
ATOM 10007 N N . LYS A 1 68 ? -1.198 -2.894 7.306 1.00 0.00 68 LYS A N 9
ATOM 10008 C CA . LYS A 1 68 ? -0.229 -1.992 6.710 1.00 0.00 68 LYS A CA 9
ATOM 10009 C C . LYS A 1 68 ? -0.954 -0.962 5.893 1.00 0.00 68 LYS A C 9
ATOM 10010 O O . LYS A 1 68 ? -1.103 0.182 6.325 1.00 0.00 68 LYS A O 9
ATOM 10029 N N . VAL A 1 69 ? -1.448 -1.363 4.722 1.00 0.00 69 VAL A N 9
ATOM 10030 C CA . VAL A 1 69 ? -2.180 -0.454 3.920 1.00 0.00 69 VAL A CA 9
ATOM 10031 C C . VAL A 1 69 ? -3.660 -0.703 4.120 1.00 0.00 69 VAL A C 9
ATOM 10032 O O . VAL A 1 69 ? -4.039 -1.351 5.077 1.00 0.00 69 VAL A O 9
ATOM 10045 N N . ASN A 1 70 ? -4.509 -0.218 3.222 1.00 0.00 70 ASN A N 9
ATOM 10046 C CA . ASN A 1 70 ? -5.935 -0.482 3.374 1.00 0.00 70 ASN A CA 9
ATOM 10047 C C . ASN A 1 70 ? -6.447 0.032 4.731 1.00 0.00 70 ASN A C 9
ATOM 10048 O O . ASN A 1 70 ? -5.815 0.895 5.338 1.00 0.00 70 ASN A O 9
ATOM 10059 N N . ASP A 1 71 ? -7.594 -0.498 5.205 1.00 0.00 71 ASP A N 9
ATOM 10060 C CA . ASP A 1 71 ? -8.153 -0.064 6.479 1.00 0.00 71 ASP A CA 9
ATOM 10061 C C . ASP A 1 71 ? -9.506 -0.726 6.723 1.00 0.00 71 ASP A C 9
ATOM 10062 O O . ASP A 1 71 ? -9.531 -1.751 7.386 1.00 0.00 71 ASP A O 9
ATOM 10072 N N . ASN A 1 1 ? 17.146 -11.744 -6.274 1.00 0.00 1 ASN A N 10
ATOM 10073 C CA . ASN A 1 1 ? 16.417 -12.135 -5.033 1.00 0.00 1 ASN A CA 10
ATOM 10074 C C . ASN A 1 1 ? 17.234 -11.724 -3.810 1.00 0.00 1 ASN A C 10
ATOM 10075 O O . ASN A 1 1 ? 17.985 -12.524 -3.254 1.00 0.00 1 ASN A O 10
ATOM 10088 N N . LEU A 1 2 ? 17.079 -10.466 -3.397 1.00 0.00 2 LEU A N 10
ATOM 10089 C CA . LEU A 1 2 ? 17.806 -9.955 -2.236 1.00 0.00 2 LEU A CA 10
ATOM 10090 C C . LEU A 1 2 ? 16.850 -9.715 -1.068 1.00 0.00 2 LEU A C 10
ATOM 10091 O O . LEU A 1 2 ? 15.893 -8.951 -1.183 1.00 0.00 2 LEU A O 10
ATOM 10107 N N . THR A 1 3 ? 17.118 -10.377 0.053 1.00 0.00 3 THR A N 10
ATOM 10108 C CA . THR A 1 3 ? 16.277 -10.235 1.240 1.00 0.00 3 THR A CA 10
ATOM 10109 C C . THR A 1 3 ? 17.072 -9.677 2.422 1.00 0.00 3 THR A C 10
ATOM 10110 O O . THR A 1 3 ? 16.617 -9.738 3.564 1.00 0.00 3 THR A O 10
ATOM 10121 N N . LYS A 1 4 ? 18.265 -9.158 2.151 1.00 0.00 4 LYS A N 10
ATOM 10122 C CA . LYS A 1 4 ? 19.110 -8.622 3.212 1.00 0.00 4 LYS A CA 10
ATOM 10123 C C . LYS A 1 4 ? 19.548 -7.190 2.910 1.00 0.00 4 LYS A C 10
ATOM 10124 O O . LYS A 1 4 ? 19.571 -6.771 1.754 1.00 0.00 4 LYS A O 10
ATOM 10143 N N . GLN A 1 5 ? 19.891 -6.454 3.976 1.00 0.00 5 GLN A N 10
ATOM 10144 C CA . GLN A 1 5 ? 20.342 -5.059 3.870 1.00 0.00 5 GLN A CA 10
ATOM 10145 C C . GLN A 1 5 ? 19.172 -4.111 3.616 1.00 0.00 5 GLN A C 10
ATOM 10146 O O . GLN A 1 5 ? 18.263 -4.416 2.844 1.00 0.00 5 GLN A O 10
ATOM 10160 N N . LYS A 1 6 ? 19.213 -2.956 4.280 1.00 0.00 6 LYS A N 10
ATOM 10161 C CA . LYS A 1 6 ? 18.166 -1.951 4.137 1.00 0.00 6 LYS A CA 10
ATOM 10162 C C . LYS A 1 6 ? 18.748 -0.553 4.348 1.00 0.00 6 LYS A C 10
ATOM 10163 O O . LYS A 1 6 ? 19.812 -0.402 4.948 1.00 0.00 6 LYS A O 10
ATOM 10182 N N . GLU A 1 7 ? 18.053 0.466 3.844 1.00 0.00 7 GLU A N 10
ATOM 10183 C CA . GLU A 1 7 ? 18.531 1.841 3.984 1.00 0.00 7 GLU A CA 10
ATOM 10184 C C . GLU A 1 7 ? 17.374 2.818 4.187 1.00 0.00 7 GLU A C 10
ATOM 10185 O O . GLU A 1 7 ? 16.345 2.724 3.517 1.00 0.00 7 GLU A O 10
ATOM 10197 N N . ALA A 1 8 ? 17.558 3.763 5.109 1.00 0.00 8 ALA A N 10
ATOM 10198 C CA . ALA A 1 8 ? 16.532 4.765 5.384 1.00 0.00 8 ALA A CA 10
ATOM 10199 C C . ALA A 1 8 ? 17.179 6.113 5.708 1.00 0.00 8 ALA A C 10
ATOM 10200 O O . ALA A 1 8 ? 18.190 6.172 6.409 1.00 0.00 8 ALA A O 10
ATOM 10207 N N . VAL A 1 9 ? 16.592 7.191 5.193 1.00 0.00 9 VAL A N 10
ATOM 10208 C CA . VAL A 1 9 ? 17.125 8.531 5.433 1.00 0.00 9 VAL A CA 10
ATOM 10209 C C . VAL A 1 9 ? 16.005 9.517 5.754 1.00 0.00 9 VAL A C 10
ATOM 10210 O O . VAL A 1 9 ? 14.829 9.239 5.513 1.00 0.00 9 VAL A O 10
ATOM 10223 N N . ASN A 1 10 ? 16.381 10.673 6.297 1.00 0.00 10 ASN A N 10
ATOM 10224 C CA . ASN A 1 10 ? 15.405 11.700 6.645 1.00 0.00 10 ASN A CA 10
ATOM 10225 C C . ASN A 1 10 ? 15.018 12.506 5.405 1.00 0.00 10 ASN A C 10
ATOM 10226 O O . ASN A 1 10 ? 15.425 13.658 5.247 1.00 0.00 10 ASN A O 10
ATOM 10237 N N . ASP A 1 11 ? 14.234 11.887 4.528 1.00 0.00 11 ASP A N 10
ATOM 10238 C CA . ASP A 1 11 ? 13.797 12.543 3.297 1.00 0.00 11 ASP A CA 10
ATOM 10239 C C . ASP A 1 11 ? 12.550 11.869 2.758 1.00 0.00 11 ASP A C 10
ATOM 10240 O O . ASP A 1 11 ? 12.140 10.819 3.252 1.00 0.00 11 ASP A O 10
ATOM 10249 N N . LYS A 1 12 ? 11.940 12.476 1.748 1.00 0.00 12 LYS A N 10
ATOM 10250 C CA . LYS A 1 12 ? 10.736 11.908 1.176 1.00 0.00 12 LYS A CA 10
ATOM 10251 C C . LYS A 1 12 ? 11.099 10.897 0.074 1.00 0.00 12 LYS A C 10
ATOM 10252 O O . LYS A 1 12 ? 12.053 10.135 0.231 1.00 0.00 12 LYS A O 10
ATOM 10271 N N . GLY A 1 13 ? 10.325 10.850 -1.012 1.00 0.00 13 GLY A N 10
ATOM 10272 C CA . GLY A 1 13 ? 10.589 9.877 -2.066 1.00 0.00 13 GLY A CA 10
ATOM 10273 C C . GLY A 1 13 ? 9.947 8.596 -1.663 1.00 0.00 13 GLY A C 10
ATOM 10274 O O . GLY A 1 13 ? 8.841 8.287 -2.089 1.00 0.00 13 GLY A O 10
ATOM 10278 N N . LYS A 1 14 ? 10.608 7.874 -0.772 1.00 0.00 14 LYS A N 10
ATOM 10279 C CA . LYS A 1 14 ? 10.023 6.673 -0.271 1.00 0.00 14 LYS A CA 10
ATOM 10280 C C . LYS A 1 14 ? 8.715 7.085 0.366 1.00 0.00 14 LYS A C 10
ATOM 10281 O O . LYS A 1 14 ? 7.750 6.348 0.359 1.00 0.00 14 LYS A O 10
ATOM 10300 N N . ALA A 1 15 ? 8.705 8.306 0.913 1.00 0.00 15 ALA A N 10
ATOM 10301 C CA . ALA A 1 15 ? 7.510 8.831 1.538 1.00 0.00 15 ALA A CA 10
ATOM 10302 C C . ALA A 1 15 ? 6.386 8.917 0.512 1.00 0.00 15 ALA A C 10
ATOM 10303 O O . ALA A 1 15 ? 5.308 8.409 0.737 1.00 0.00 15 ALA A O 10
ATOM 10310 N N . ALA A 1 16 ? 6.642 9.545 -0.631 1.00 0.00 16 ALA A N 10
ATOM 10311 C CA . ALA A 1 16 ? 5.643 9.659 -1.677 1.00 0.00 16 ALA A CA 10
ATOM 10312 C C . ALA A 1 16 ? 5.275 8.283 -2.195 1.00 0.00 16 ALA A C 10
ATOM 10313 O O . ALA A 1 16 ? 4.127 8.006 -2.539 1.00 0.00 16 ALA A O 10
ATOM 10320 N N . VAL A 1 17 ? 6.268 7.417 -2.199 1.00 0.00 17 VAL A N 10
ATOM 10321 C CA . VAL A 1 17 ? 6.068 6.052 -2.616 1.00 0.00 17 VAL A CA 10
ATOM 10322 C C . VAL A 1 17 ? 5.107 5.397 -1.641 1.00 0.00 17 VAL A C 10
ATOM 10323 O O . VAL A 1 17 ? 4.186 4.686 -2.015 1.00 0.00 17 VAL A O 10
ATOM 10336 N N . VAL A 1 18 ? 5.326 5.677 -0.380 1.00 0.00 18 VAL A N 10
ATOM 10337 C CA . VAL A 1 18 ? 4.473 5.166 0.659 1.00 0.00 18 VAL A CA 10
ATOM 10338 C C . VAL A 1 18 ? 3.078 5.719 0.462 1.00 0.00 18 VAL A C 10
ATOM 10339 O O . VAL A 1 18 ? 2.091 5.057 0.697 1.00 0.00 18 VAL A O 10
ATOM 10352 N N . LYS A 1 19 ? 3.033 6.971 0.086 1.00 0.00 19 LYS A N 10
ATOM 10353 C CA . LYS A 1 19 ? 1.769 7.662 -0.100 1.00 0.00 19 LYS A CA 10
ATOM 10354 C C . LYS A 1 19 ? 0.918 6.991 -1.176 1.00 0.00 19 LYS A C 10
ATOM 10355 O O . LYS A 1 19 ? -0.294 6.866 -1.004 1.00 0.00 19 LYS A O 10
ATOM 10374 N N . VAL A 1 20 ? 1.524 6.535 -2.279 1.00 0.00 20 VAL A N 10
ATOM 10375 C CA . VAL A 1 20 ? 0.719 5.873 -3.300 1.00 0.00 20 VAL A CA 10
ATOM 10376 C C . VAL A 1 20 ? 0.193 4.548 -2.794 1.00 0.00 20 VAL A C 10
ATOM 10377 O O . VAL A 1 20 ? -0.943 4.179 -3.089 1.00 0.00 20 VAL A O 10
ATOM 10390 N N . VAL A 1 21 ? 1.008 3.817 -2.044 1.00 0.00 21 VAL A N 10
ATOM 10391 C CA . VAL A 1 21 ? 0.551 2.544 -1.548 1.00 0.00 21 VAL A CA 10
ATOM 10392 C C . VAL A 1 21 ? -0.462 2.759 -0.430 1.00 0.00 21 VAL A C 10
ATOM 10393 O O . VAL A 1 21 ? -1.542 2.240 -0.503 1.00 0.00 21 VAL A O 10
ATOM 10406 N N . GLU A 1 22 ? -0.138 3.570 0.578 1.00 0.00 22 GLU A N 10
ATOM 10407 C CA . GLU A 1 22 ? -1.104 3.830 1.646 1.00 0.00 22 GLU A CA 10
ATOM 10408 C C . GLU A 1 22 ? -2.343 4.331 0.998 1.00 0.00 22 GLU A C 10
ATOM 10409 O O . GLU A 1 22 ? -3.443 4.050 1.464 1.00 0.00 22 GLU A O 10
ATOM 10421 N N . SER A 1 23 ? -2.184 5.008 -0.133 1.00 0.00 23 SER A N 10
ATOM 10422 C CA . SER A 1 23 ? -3.338 5.424 -0.852 1.00 0.00 23 SER A CA 10
ATOM 10423 C C . SER A 1 23 ? -3.974 4.126 -1.325 1.00 0.00 23 SER A C 10
ATOM 10424 O O . SER A 1 23 ? -4.702 3.527 -0.566 1.00 0.00 23 SER A O 10
ATOM 10432 N N . GLN A 1 24 ? -3.746 3.709 -2.591 1.00 0.00 24 GLN A N 10
ATOM 10433 C CA . GLN A 1 24 ? -4.338 2.475 -3.139 1.00 0.00 24 GLN A CA 10
ATOM 10434 C C . GLN A 1 24 ? -4.771 1.465 -2.092 1.00 0.00 24 GLN A C 10
ATOM 10435 O O . GLN A 1 24 ? -5.895 0.972 -2.115 1.00 0.00 24 GLN A O 10
ATOM 10449 N N . ALA A 1 25 ? -3.878 1.160 -1.204 1.00 0.00 25 ALA A N 10
ATOM 10450 C CA . ALA A 1 25 ? -4.168 0.201 -0.167 1.00 0.00 25 ALA A CA 10
ATOM 10451 C C . ALA A 1 25 ? -5.302 0.680 0.736 1.00 0.00 25 ALA A C 10
ATOM 10452 O O . ALA A 1 25 ? -6.239 -0.074 1.023 1.00 0.00 25 ALA A O 10
ATOM 10459 N N . GLU A 1 26 ? -5.211 1.916 1.208 1.00 0.00 26 GLU A N 10
ATOM 10460 C CA . GLU A 1 26 ? -6.256 2.437 2.061 1.00 0.00 26 GLU A CA 10
ATOM 10461 C C . GLU A 1 26 ? -7.546 2.109 1.415 1.00 0.00 26 GLU A C 10
ATOM 10462 O O . GLU A 1 26 ? -8.500 1.659 2.055 1.00 0.00 26 GLU A O 10
ATOM 10474 N N . LEU A 1 27 ? -7.568 2.327 0.123 1.00 0.00 27 LEU A N 10
ATOM 10475 C CA . LEU A 1 27 ? -8.733 2.044 -0.616 1.00 0.00 27 LEU A CA 10
ATOM 10476 C C . LEU A 1 27 ? -9.005 0.611 -0.646 1.00 0.00 27 LEU A C 10
ATOM 10477 O O . LEU A 1 27 ? -10.147 0.269 -0.611 1.00 0.00 27 LEU A O 10
ATOM 10493 N N . TYR A 1 28 ? -7.974 -0.250 -0.744 1.00 0.00 28 TYR A N 10
ATOM 10494 C CA . TYR A 1 28 ? -8.267 -1.659 -0.781 1.00 0.00 28 TYR A CA 10
ATOM 10495 C C . TYR A 1 28 ? -9.491 -1.824 0.087 1.00 0.00 28 TYR A C 10
ATOM 10496 O O . TYR A 1 28 ? -10.586 -1.985 -0.419 1.00 0.00 28 TYR A O 10
ATOM 10514 N N . SER A 1 29 ? -9.307 -1.672 1.385 1.00 0.00 29 SER A N 10
ATOM 10515 C CA . SER A 1 29 ? -10.452 -1.695 2.303 1.00 0.00 29 SER A CA 10
ATOM 10516 C C . SER A 1 29 ? -11.637 -0.985 1.634 1.00 0.00 29 SER A C 10
ATOM 10517 O O . SER A 1 29 ? -12.602 -1.633 1.282 1.00 0.00 29 SER A O 10
ATOM 10525 N N . LEU A 1 30 ? -11.561 0.363 1.476 1.00 0.00 30 LEU A N 10
ATOM 10526 C CA . LEU A 1 30 ? -12.654 1.122 0.841 1.00 0.00 30 LEU A CA 10
ATOM 10527 C C . LEU A 1 30 ? -13.301 0.288 -0.249 1.00 0.00 30 LEU A C 10
ATOM 10528 O O . LEU A 1 30 ? -14.399 -0.228 -0.058 1.00 0.00 30 LEU A O 10
ATOM 10544 N N . GLU A 1 31 ? -12.612 0.127 -1.378 1.00 0.00 31 GLU A N 10
ATOM 10545 C CA . GLU A 1 31 ? -13.147 -0.690 -2.443 1.00 0.00 31 GLU A CA 10
ATOM 10546 C C . GLU A 1 31 ? -13.416 -2.107 -1.871 1.00 0.00 31 GLU A C 10
ATOM 10547 O O . GLU A 1 31 ? -14.461 -2.316 -1.273 1.00 0.00 31 GLU A O 10
ATOM 10559 N N . LYS A 1 32 ? -12.431 -3.035 -2.007 1.00 0.00 32 LYS A N 10
ATOM 10560 C CA . LYS A 1 32 ? -12.489 -4.416 -1.415 1.00 0.00 32 LYS A CA 10
ATOM 10561 C C . LYS A 1 32 ? -13.701 -4.622 -0.515 1.00 0.00 32 LYS A C 10
ATOM 10562 O O . LYS A 1 32 ? -14.572 -5.448 -0.785 1.00 0.00 32 LYS A O 10
ATOM 10581 N N . ASN A 1 33 ? -13.696 -3.834 0.575 1.00 0.00 33 ASN A N 10
ATOM 10582 C CA . ASN A 1 33 ? -14.743 -3.831 1.609 1.00 0.00 33 ASN A CA 10
ATOM 10583 C C . ASN A 1 33 ? -14.577 -4.956 2.631 1.00 0.00 33 ASN A C 10
ATOM 10584 O O . ASN A 1 33 ? -15.290 -5.956 2.575 1.00 0.00 33 ASN A O 10
ATOM 10595 N N . GLU A 1 34 ? -13.618 -4.734 3.577 1.00 0.00 34 GLU A N 10
ATOM 10596 C CA . GLU A 1 34 ? -13.298 -5.660 4.687 1.00 0.00 34 GLU A CA 10
ATOM 10597 C C . GLU A 1 34 ? -12.110 -6.508 4.334 1.00 0.00 34 GLU A C 10
ATOM 10598 O O . GLU A 1 34 ? -12.205 -7.734 4.270 1.00 0.00 34 GLU A O 10
ATOM 10610 N N . ASP A 1 35 ? -10.983 -5.854 4.088 1.00 0.00 35 ASP A N 10
ATOM 10611 C CA . ASP A 1 35 ? -9.797 -6.586 3.730 1.00 0.00 35 ASP A CA 10
ATOM 10612 C C . ASP A 1 35 ? -8.529 -5.754 3.820 1.00 0.00 35 ASP A C 10
ATOM 10613 O O . ASP A 1 35 ? -8.537 -4.592 3.449 1.00 0.00 35 ASP A O 10
ATOM 10622 N N . ALA A 1 36 ? -7.427 -6.418 4.217 1.00 0.00 36 ALA A N 10
ATOM 10623 C CA . ALA A 1 36 ? -6.079 -5.833 4.240 1.00 0.00 36 ALA A CA 10
ATOM 10624 C C . ALA A 1 36 ? -5.838 -4.909 3.087 1.00 0.00 36 ALA A C 10
ATOM 10625 O O . ALA A 1 36 ? -6.636 -4.767 2.164 1.00 0.00 36 ALA A O 10
ATOM 10632 N N . SER A 1 37 ? -4.665 -4.370 3.112 1.00 0.00 37 SER A N 10
ATOM 10633 C CA . SER A 1 37 ? -4.222 -3.551 2.082 1.00 0.00 37 SER A CA 10
ATOM 10634 C C . SER A 1 37 ? -2.880 -4.078 1.571 1.00 0.00 37 SER A C 10
ATOM 10635 O O . SER A 1 37 ? -2.846 -4.930 0.709 1.00 0.00 37 SER A O 10
ATOM 10643 N N . LEU A 1 38 ? -1.802 -3.591 2.151 1.00 0.00 38 LEU A N 10
ATOM 10644 C CA . LEU A 1 38 ? -0.463 -3.956 1.791 1.00 0.00 38 LEU A CA 10
ATOM 10645 C C . LEU A 1 38 ? -0.246 -5.394 1.351 1.00 0.00 38 LEU A C 10
ATOM 10646 O O . LEU A 1 38 ? 0.371 -5.629 0.317 1.00 0.00 38 LEU A O 10
ATOM 10662 N N . ARG A 1 39 ? -0.715 -6.351 2.114 1.00 0.00 39 ARG A N 10
ATOM 10663 C CA . ARG A 1 39 ? -0.477 -7.728 1.733 1.00 0.00 39 ARG A CA 10
ATOM 10664 C C . ARG A 1 39 ? -1.393 -8.147 0.668 1.00 0.00 39 ARG A C 10
ATOM 10665 O O . ARG A 1 39 ? -1.023 -8.901 -0.200 1.00 0.00 39 ARG A O 10
ATOM 10686 N N . LYS A 1 40 ? -2.593 -7.701 0.768 1.00 0.00 40 LYS A N 10
ATOM 10687 C CA . LYS A 1 40 ? -3.585 -8.072 -0.185 1.00 0.00 40 LYS A CA 10
ATOM 10688 C C . LYS A 1 40 ? -3.391 -7.365 -1.527 1.00 0.00 40 LYS A C 10
ATOM 10689 O O . LYS A 1 40 ? -3.902 -7.831 -2.544 1.00 0.00 40 LYS A O 10
ATOM 10708 N N . LEU A 1 41 ? -2.601 -6.291 -1.582 1.00 0.00 41 LEU A N 10
ATOM 10709 C CA . LEU A 1 41 ? -2.350 -5.694 -2.878 1.00 0.00 41 LEU A CA 10
ATOM 10710 C C . LEU A 1 41 ? -1.427 -6.677 -3.493 1.00 0.00 41 LEU A C 10
ATOM 10711 O O . LEU A 1 41 ? -1.655 -7.230 -4.568 1.00 0.00 41 LEU A O 10
ATOM 10727 N N . GLN A 1 42 ? -0.374 -6.899 -2.724 1.00 0.00 42 GLN A N 10
ATOM 10728 C CA . GLN A 1 42 ? 0.640 -7.824 -3.055 1.00 0.00 42 GLN A CA 10
ATOM 10729 C C . GLN A 1 42 ? -0.012 -9.104 -3.492 1.00 0.00 42 GLN A C 10
ATOM 10730 O O . GLN A 1 42 ? 0.419 -9.725 -4.455 1.00 0.00 42 GLN A O 10
ATOM 10744 N N . ALA A 1 43 ? -1.014 -9.534 -2.730 1.00 0.00 43 ALA A N 10
ATOM 10745 C CA . ALA A 1 43 ? -1.694 -10.767 -3.018 1.00 0.00 43 ALA A CA 10
ATOM 10746 C C . ALA A 1 43 ? -1.994 -10.827 -4.500 1.00 0.00 43 ALA A C 10
ATOM 10747 O O . ALA A 1 43 ? -1.696 -11.809 -5.181 1.00 0.00 43 ALA A O 10
ATOM 10754 N N . ASP A 1 44 ? -2.537 -9.717 -4.995 1.00 0.00 44 ASP A N 10
ATOM 10755 C CA . ASP A 1 44 ? -2.831 -9.564 -6.412 1.00 0.00 44 ASP A CA 10
ATOM 10756 C C . ASP A 1 44 ? -1.796 -8.603 -6.937 1.00 0.00 44 ASP A C 10
ATOM 10757 O O . ASP A 1 44 ? -2.109 -7.633 -7.611 1.00 0.00 44 ASP A O 10
ATOM 10766 N N . GLY A 1 45 ? -0.558 -8.961 -6.605 1.00 0.00 45 GLY A N 10
ATOM 10767 C CA . GLY A 1 45 ? 0.691 -8.269 -6.946 1.00 0.00 45 GLY A CA 10
ATOM 10768 C C . GLY A 1 45 ? 0.598 -6.847 -7.512 1.00 0.00 45 GLY A C 10
ATOM 10769 O O . GLY A 1 45 ? 1.508 -6.439 -8.234 1.00 0.00 45 GLY A O 10
ATOM 10773 N N . ARG A 1 46 ? -0.424 -6.084 -7.153 1.00 0.00 46 ARG A N 10
ATOM 10774 C CA . ARG A 1 46 ? -0.510 -4.698 -7.596 1.00 0.00 46 ARG A CA 10
ATOM 10775 C C . ARG A 1 46 ? 0.874 -4.050 -7.415 1.00 0.00 46 ARG A C 10
ATOM 10776 O O . ARG A 1 46 ? 1.675 -3.953 -8.344 1.00 0.00 46 ARG A O 10
ATOM 10797 N N . ILE A 1 47 ? 1.108 -3.606 -6.174 1.00 0.00 47 ILE A N 10
ATOM 10798 C CA . ILE A 1 47 ? 2.345 -2.963 -5.787 1.00 0.00 47 ILE A CA 10
ATOM 10799 C C . ILE A 1 47 ? 3.407 -3.959 -5.450 1.00 0.00 47 ILE A C 10
ATOM 10800 O O . ILE A 1 47 ? 4.182 -3.713 -4.562 1.00 0.00 47 ILE A O 10
ATOM 10816 N N . THR A 1 48 ? 3.443 -5.069 -6.198 1.00 0.00 48 THR A N 10
ATOM 10817 C CA . THR A 1 48 ? 4.439 -6.140 -6.017 1.00 0.00 48 THR A CA 10
ATOM 10818 C C . THR A 1 48 ? 4.990 -6.248 -4.580 1.00 0.00 48 THR A C 10
ATOM 10819 O O . THR A 1 48 ? 4.793 -5.397 -3.751 1.00 0.00 48 THR A O 10
ATOM 10830 N N . GLU A 1 49 ? 5.665 -7.322 -4.283 1.00 0.00 49 GLU A N 10
ATOM 10831 C CA . GLU A 1 49 ? 6.186 -7.476 -2.938 1.00 0.00 49 GLU A CA 10
ATOM 10832 C C . GLU A 1 49 ? 7.510 -6.742 -2.760 1.00 0.00 49 GLU A C 10
ATOM 10833 O O . GLU A 1 49 ? 8.126 -6.804 -1.697 1.00 0.00 49 GLU A O 10
ATOM 10845 N N . GLU A 1 50 ? 7.937 -6.050 -3.794 1.00 0.00 50 GLU A N 10
ATOM 10846 C CA . GLU A 1 50 ? 9.185 -5.311 -3.724 1.00 0.00 50 GLU A CA 10
ATOM 10847 C C . GLU A 1 50 ? 9.012 -3.959 -3.023 1.00 0.00 50 GLU A C 10
ATOM 10848 O O . GLU A 1 50 ? 9.739 -3.633 -2.084 1.00 0.00 50 GLU A O 10
ATOM 10860 N N . GLN A 1 51 ? 8.013 -3.199 -3.452 1.00 0.00 51 GLN A N 10
ATOM 10861 C CA . GLN A 1 51 ? 7.722 -1.915 -2.855 1.00 0.00 51 GLN A CA 10
ATOM 10862 C C . GLN A 1 51 ? 6.718 -2.047 -1.727 1.00 0.00 51 GLN A C 10
ATOM 10863 O O . GLN A 1 51 ? 6.596 -1.155 -0.888 1.00 0.00 51 GLN A O 10
ATOM 10877 N N . ALA A 1 52 ? 6.010 -3.178 -1.690 1.00 0.00 52 ALA A N 10
ATOM 10878 C CA . ALA A 1 52 ? 5.052 -3.401 -0.643 1.00 0.00 52 ALA A CA 10
ATOM 10879 C C . ALA A 1 52 ? 5.769 -3.902 0.548 1.00 0.00 52 ALA A C 10
ATOM 10880 O O . ALA A 1 52 ? 5.443 -3.547 1.666 1.00 0.00 52 ALA A O 10
ATOM 10887 N N . LYS A 1 53 ? 6.804 -4.688 0.307 1.00 0.00 53 LYS A N 10
ATOM 10888 C CA . LYS A 1 53 ? 7.598 -5.145 1.394 1.00 0.00 53 LYS A CA 10
ATOM 10889 C C . LYS A 1 53 ? 8.506 -4.005 1.799 1.00 0.00 53 LYS A C 10
ATOM 10890 O O . LYS A 1 53 ? 8.947 -3.901 2.945 1.00 0.00 53 LYS A O 10
ATOM 10909 N N . ALA A 1 54 ? 8.675 -3.080 0.857 1.00 0.00 54 ALA A N 10
ATOM 10910 C CA . ALA A 1 54 ? 9.404 -1.885 1.139 1.00 0.00 54 ALA A CA 10
ATOM 10911 C C . ALA A 1 54 ? 8.503 -1.033 1.994 1.00 0.00 54 ALA A C 10
ATOM 10912 O O . ALA A 1 54 ? 8.977 -0.258 2.821 1.00 0.00 54 ALA A O 10
ATOM 10919 N N . TYR A 1 55 ? 7.168 -1.218 1.834 1.00 0.00 55 TYR A N 10
ATOM 10920 C CA . TYR A 1 55 ? 6.241 -0.476 2.654 1.00 0.00 55 TYR A CA 10
ATOM 10921 C C . TYR A 1 55 ? 6.036 -1.174 3.956 1.00 0.00 55 TYR A C 10
ATOM 10922 O O . TYR A 1 55 ? 5.762 -0.526 4.960 1.00 0.00 55 TYR A O 10
ATOM 10940 N N . LYS A 1 56 ? 6.189 -2.502 3.949 1.00 0.00 56 LYS A N 10
ATOM 10941 C CA . LYS A 1 56 ? 6.049 -3.244 5.169 1.00 0.00 56 LYS A CA 10
ATOM 10942 C C . LYS A 1 56 ? 6.867 -2.489 6.155 1.00 0.00 56 LYS A C 10
ATOM 10943 O O . LYS A 1 56 ? 6.346 -1.980 7.148 1.00 0.00 56 LYS A O 10
ATOM 10962 N N . GLU A 1 57 ? 8.157 -2.355 5.849 1.00 0.00 57 GLU A N 10
ATOM 10963 C CA . GLU A 1 57 ? 9.014 -1.585 6.689 1.00 0.00 57 GLU A CA 10
ATOM 10964 C C . GLU A 1 57 ? 8.344 -0.213 6.862 1.00 0.00 57 GLU A C 10
ATOM 10965 O O . GLU A 1 57 ? 7.728 0.022 7.876 1.00 0.00 57 GLU A O 10
ATOM 10977 N N . TYR A 1 58 ? 8.516 0.673 5.866 1.00 0.00 58 TYR A N 10
ATOM 10978 C CA . TYR A 1 58 ? 7.952 2.055 5.888 1.00 0.00 58 TYR A CA 10
ATOM 10979 C C . TYR A 1 58 ? 6.806 2.212 6.906 1.00 0.00 58 TYR A C 10
ATOM 10980 O O . TYR A 1 58 ? 6.714 3.240 7.575 1.00 0.00 58 TYR A O 10
ATOM 10998 N N . HIS A 1 59 ? 5.966 1.177 7.067 1.00 0.00 59 HIS A N 10
A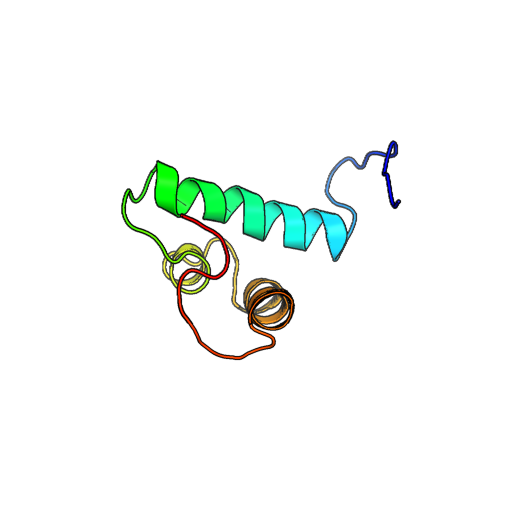TOM 10999 C CA . HIS A 1 59 ? 4.901 1.249 8.059 1.00 0.00 59 HIS A CA 10
ATOM 11000 C C . HIS A 1 59 ? 5.503 1.012 9.444 1.00 0.00 59 HIS A C 10
ATOM 11001 O O . HIS A 1 59 ? 5.715 1.951 10.211 1.00 0.00 59 HIS A O 10
ATOM 11016 N N . ASP A 1 60 ? 5.826 -0.249 9.732 1.00 0.00 60 ASP A N 10
ATOM 11017 C CA . ASP A 1 60 ? 6.462 -0.601 10.998 1.00 0.00 60 ASP A CA 10
ATOM 11018 C C . ASP A 1 60 ? 7.906 -0.131 10.980 1.00 0.00 60 ASP A C 10
ATOM 11019 O O . ASP A 1 60 ? 8.296 0.789 11.702 1.00 0.00 60 ASP A O 10
ATOM 11028 N N . LYS A 1 61 ? 8.664 -0.786 10.088 1.00 0.00 61 LYS A N 10
ATOM 11029 C CA . LYS A 1 61 ? 10.065 -0.530 9.833 1.00 0.00 61 LYS A CA 10
ATOM 11030 C C . LYS A 1 61 ? 10.678 -1.787 9.248 1.00 0.00 61 LYS A C 10
ATOM 11031 O O . LYS A 1 61 ? 11.667 -1.736 8.529 1.00 0.00 61 LYS A O 10
ATOM 11050 N N . ASN A 1 62 ? 10.048 -2.923 9.550 1.00 0.00 62 ASN A N 10
ATOM 11051 C CA . ASN A 1 62 ? 10.485 -4.196 9.029 1.00 0.00 62 ASN A CA 10
ATOM 11052 C C . ASN A 1 62 ? 9.648 -5.323 9.623 1.00 0.00 62 ASN A C 10
ATOM 11053 O O . ASN A 1 62 ? 10.128 -6.084 10.465 1.00 0.00 62 ASN A O 10
ATOM 11064 N N . GLY A 1 63 ? 8.398 -5.430 9.187 1.00 0.00 63 GLY A N 10
ATOM 11065 C CA . GLY A 1 63 ? 7.519 -6.478 9.702 1.00 0.00 63 GLY A CA 10
ATOM 11066 C C . GLY A 1 63 ? 6.289 -6.660 8.817 1.00 0.00 63 GLY A C 10
ATOM 11067 O O . GLY A 1 63 ? 6.068 -5.895 7.880 1.00 0.00 63 GLY A O 10
ATOM 11071 N N . GLY A 1 64 ? 5.494 -7.684 9.127 1.00 0.00 64 GLY A N 10
ATOM 11072 C CA . GLY A 1 64 ? 4.285 -7.968 8.358 1.00 0.00 64 GLY A CA 10
ATOM 11073 C C . GLY A 1 64 ? 3.088 -8.173 9.280 1.00 0.00 64 GLY A C 10
ATOM 11074 O O . GLY A 1 64 ? 3.241 -8.584 10.430 1.00 0.00 64 GLY A O 10
ATOM 11078 N N . ALA A 1 65 ? 1.895 -7.877 8.770 1.00 0.00 65 ALA A N 10
ATOM 11079 C CA . ALA A 1 65 ? 0.677 -8.025 9.560 1.00 0.00 65 ALA A CA 10
ATOM 11080 C C . ALA A 1 65 ? -0.550 -8.108 8.655 1.00 0.00 65 ALA A C 10
ATOM 11081 O O . ALA A 1 65 ? -0.478 -7.796 7.468 1.00 0.00 65 ALA A O 10
ATOM 11088 N N . ASN A 1 66 ? -1.680 -8.518 9.231 1.00 0.00 66 ASN A N 10
ATOM 11089 C CA . ASN A 1 66 ? -2.928 -8.628 8.472 1.00 0.00 66 ASN A CA 10
ATOM 11090 C C . ASN A 1 66 ? -3.474 -7.237 8.125 1.00 0.00 66 ASN A C 10
ATOM 11091 O O . ASN A 1 66 ? -4.481 -7.113 7.429 1.00 0.00 66 ASN A O 10
ATOM 11102 N N . ARG A 1 67 ? -2.780 -6.203 8.584 1.00 0.00 67 ARG A N 10
ATOM 11103 C CA . ARG A 1 67 ? -3.145 -4.850 8.308 1.00 0.00 67 ARG A CA 10
ATOM 11104 C C . ARG A 1 67 ? -2.034 -3.976 8.760 1.00 0.00 67 ARG A C 10
ATOM 11105 O O . ARG A 1 67 ? -1.157 -4.371 9.528 1.00 0.00 67 ARG A O 10
ATOM 11126 N N . LYS A 1 68 ? -2.056 -2.833 8.229 1.00 0.00 68 LYS A N 10
ATOM 11127 C CA . LYS A 1 68 ? -1.058 -1.855 8.461 1.00 0.00 68 LYS A CA 10
ATOM 11128 C C . LYS A 1 68 ? -1.626 -0.537 8.082 1.00 0.00 68 LYS A C 10
ATOM 11129 O O . LYS A 1 68 ? -1.433 0.480 8.747 1.00 0.00 68 LYS A O 10
ATOM 11148 N N . VAL A 1 69 ? -2.342 -0.584 6.982 1.00 0.00 69 VAL A N 10
ATOM 11149 C CA . VAL A 1 69 ? -2.967 0.551 6.453 1.00 0.00 69 VAL A CA 10
ATOM 11150 C C . VAL A 1 69 ? -4.358 0.176 6.097 1.00 0.00 69 VAL A C 10
ATOM 11151 O O . VAL A 1 69 ? -4.677 -0.997 6.123 1.00 0.00 69 VAL A O 10
ATOM 11164 N N . ASN A 1 70 ? -5.175 1.148 5.741 1.00 0.00 70 ASN A N 10
ATOM 11165 C CA . ASN A 1 70 ? -6.528 0.840 5.338 1.00 0.00 70 ASN A CA 10
ATOM 11166 C C . ASN A 1 70 ? -7.358 0.367 6.546 1.00 0.00 70 ASN A C 10
ATOM 11167 O O . ASN A 1 70 ? -6.944 0.576 7.684 1.00 0.00 70 ASN A O 10
ATOM 11178 N N . ASP A 1 71 ? -8.515 -0.262 6.301 1.00 0.00 71 ASP A N 10
ATOM 11179 C CA . ASP A 1 71 ? -9.368 -0.735 7.397 1.00 0.00 71 ASP A CA 10
ATOM 11180 C C . ASP A 1 71 ? -10.643 -1.369 6.848 1.00 0.00 71 ASP A C 10
ATOM 11181 O O . ASP A 1 71 ? -10.653 -2.576 6.677 1.00 0.00 71 ASP A O 10
#

Solvent-accessible surface area: 5203 Å² total; per-residue (Å²): 207,173,125,117,159,143,159,50,153,137,84,81,26,156,31,17,40,7,102,78,0,52,61,46,0,103,81,2,11,119,89,78,122,128,49,8,0,0,114,72,0,28,76,108,37,124,6,68,117,144,47,0,94,36,12,32,104,120,93,24,159,79,60,31,60,92,92,6,15,22,134

Radius of gyration: 12.23 Å; Cα contacts (8 Å, |Δi|>4): 91; chains: 1; bounding box: 25×32×25 Å

InterPro domains:
  IPR000983 General secretion pathway protein G-type pilin [PR00813] (15-40)
  IPR000983 General secretion pathway protein G-type pilin [PR00813] (51-69)
  IPR012902 Prokaryotic N-terminal methylation site [PF07963] (12-34)
  IPR012902 Prokaryotic N-terminal methylation site [TIGR02532] (15-34)
  IPR016940 Competence protein ComGC [NF040999] (14-95)
  IPR016940 Competence protein ComGC [PIRSF029928] (1-106)
  IPR045584 Pilin-like [SSF54523] (16-101)
  IPR060070 Competence protein ComGC, C-terminal domain [PF26697] (37-89)

GO terms:
  GO:0009289 pilus (C, EXP)

Organism: Streptococcus pneumoniae (strain ATCC BAA-255 / R6) (NCBI:txid171101)

Nearest PDB structures (foldseek):
  6y1h-assembly1_A  TM=7.514E-01  e=6.949E-09  Streptococcus pneumoniae R6
  6y1h-assembly1_A  TM=7.374E-01  e=5.502E-09  Streptococcus pneumoniae R6
  6y1h-assembly1_A  TM=1.014E+00  e=1.437E-12  Streptococcus pneumoniae R6
  1wj5-assembly1_A  TM=4.971E-01  e=7.343E+00  Mus musculus
  6y1h-assembly1_A  TM=8.383E-01  e=9.035E-09  Streptococcus pneumoniae R6

Foldseek 3Di:
DDDDDDDDDDDDPLVVVLVVQLVQQLCCCVPVPDFAGLVVCCVVCVVHCPSSQVVVCVQVNHDDDRYRHHD

Secondary structure (DSSP, 8-state):
--------SS--SHHHHHHHHHHHHHHHHHTTSSS--HHHHHHHTSS-HHHHHHHHHHHTSS---S-SS--

Sequence (71 aa):
NLTKQKEAVNDKGKAAVVKVVESQAELYSLEKNEDASLRKLQADGRITEEQAKAYKEYHDKNGGANRKVNDNLTKQKEAVNDKGKAAVVKVVESQAELYSLEKNEDASLRKLQADGRITEEQAKAYKEYHDKNGGANRKVNDNLTKQKEAVNDKGKAAVVKVVESQAELYSLEKNEDASLRKLQADGRITEEQAKAYKEYHDKNGGANRKVNDNLTKQKEAVNDKGKAAVVKVVESQAELYSLEKNEDASLRKLQADGRITEEQAKAYKEYHDKNGGANRKVNDNLTKQKEAVNDKGKAAVVKVVESQAELYSLEKNEDASLRKLQADGRITEEQAKAYKEYHDKNGGANRKVNDNLTKQKEAVNDKGKAAVVKVVESQAELYSLEKNEDASLRKLQADGRITEEQAKAYKEYHDKNGGANRKVNDNLTKQKEAVNDKGKAAVVKVVESQAELYSLEKNEDASLRKLQADGRITEEQAKAYKEYHDKNGGANRKVNDNLTKQKEAVNDKGKAAVVKVVESQAELYSLEKNEDASLRKLQADGRITEEQAKAYKEYHDKNGGANRKVNDNLTKQKEAVNDKGKAAVVKVVESQAELYSLEKNEDASLRKLQADGRITEEQAKAYKEYHDKNGGANRKVNDNLTKQKEAVNDKGKAAVVKVVESQAELYSLEKNEDASLRKLQADGRITEEQAKAYKEYHDKNGGANRKVND